Protein AF-0000000082407327 (afdb_homodimer)

Foldseek 3Di:
DPPVVPDPVLDADFFAAFAAAPPQDADDPVLEFAADPDFADFDPQADLAALEEEAELDPPLCRLQLCLAQSRYTYSPNHAYAQDDDDVSGHHLEYEYGFELDPSRLSSLQNHLSCVNVPVGHGSHAHQAYEYEYPDQDDRDPVSVVSNVVSRVSCVVRVYHYHYHYDDVCPVPDPSNQFEYDYPPDDADPDPVRSCPRSHHPDPSSVVVSVVSVVSSVVVVVVSVVVVD/DPPVVPDPVLDADFFAAFAAAPPQDADDPVLEFAADPDFADFDPQADLAALEEEAELDPPLCRLQLCLAQSRYTYSPNHAYAQDDDDVSGYHLEYEYGFELDPSRLSSLQNHLSCVNVPVGHGSHAHQAYEYEYPDQDDRDPVSVVSNVVSRVSCVVRVHHYHYHYDDVCPVPDPSNQFEYDYPPDDADPDPVRSCPRSHHPDPSSVVVSVVSVVSSVVVVVVSVVVVD

Solvent-accessible surface area (backbone atoms only — not comparable to full-atom values): 2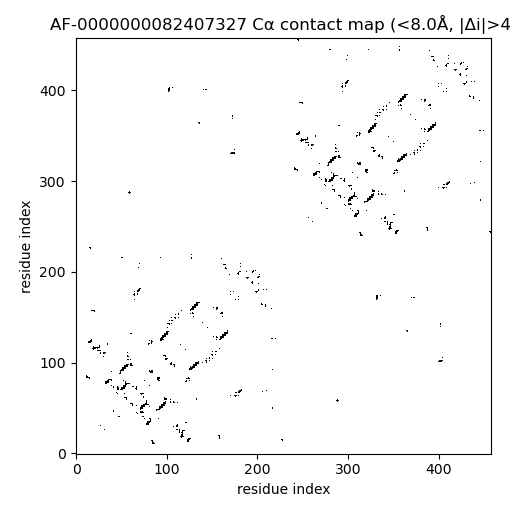4519 Å² total; per-residue (Å²): 137,79,82,69,87,72,68,70,78,71,73,54,77,84,46,76,55,42,61,59,37,93,84,44,61,67,51,54,78,93,47,43,64,54,69,37,91,44,64,75,78,70,55,92,78,32,43,92,68,25,65,31,30,38,30,31,46,42,51,63,23,46,52,65,48,47,30,37,28,30,43,49,26,26,66,41,81,49,28,42,73,45,31,53,44,83,46,93,73,31,36,47,40,32,32,31,40,26,15,25,65,26,27,44,22,39,52,33,39,37,29,43,51,29,21,40,25,43,63,69,51,52,78,20,43,25,50,54,22,37,37,41,24,44,57,43,88,62,80,76,52,69,72,41,47,55,50,42,51,52,38,48,52,52,33,42,71,33,70,16,45,79,47,71,40,72,59,53,68,65,67,39,69,36,35,40,91,61,45,20,62,40,50,95,83,58,78,76,59,88,49,63,74,65,41,65,34,55,73,68,28,57,53,66,69,56,52,52,49,48,53,51,50,52,53,52,48,54,53,49,52,51,52,54,59,59,66,76,102,136,79,82,70,88,70,68,70,78,74,71,53,76,84,47,76,54,40,60,60,38,92,86,44,63,67,50,53,75,92,48,42,64,54,69,37,91,44,66,75,77,69,54,92,79,31,44,93,67,25,65,30,30,37,30,31,48,41,51,63,21,48,52,65,48,46,30,36,29,30,45,50,24,27,65,41,82,48,27,43,74,46,31,54,43,83,46,91,72,31,36,48,41,31,32,31,40,25,16,25,64,27,28,44,23,39,51,34,40,37,30,43,51,29,21,42,25,42,63,71,50,52,79,21,44,25,50,55,23,38,36,42,25,44,57,44,88,61,80,75,53,69,72,39,46,54,50,43,51,51,37,47,52,52,34,42,72,34,70,16,43,79,45,72,40,70,58,52,68,67,65,38,69,36,36,39,89,59,44,20,63,40,48,96,84,58,77,75,60,88,50,64,72,66,41,64,36,54,71,69,29,56,54,68,68,55,54,53,48,48,53,52,51,52,54,52,49,55,53,49,51,52,52,53,59,57,66,76,101

Sequence (458 aa):
MTSAYADVPRRGAPMPSGPRIAGAVMPGTDESAPIWEGPIEREALTPARPLVWFLGATGGAGVSSLTRSLAYAGDCHRGWPGYIGDLPGADSPLVVLVFRTTMHGVERAHSLLLQHAAGGTPEGTHILGVVSVADSDRPLSKPVRNRLAVVESLARSLAGHCWDVPWLEPWRVMPPRELPEWSPSSTLPTDKKAARDPTKYPVAPVIALHDQIRVAAAARVKEISSSATMTSAYADVPRRGAPMPSGPRIAGAVMPGTDESAPIWEGPIEREALTPARPLVWFLGATGGAGVSSLTRSLAYAGDCHRGWPGYIGDLPGADSPLVVLVFRTTMHGVERAHSLLLQHAAGGTPEGTHILGVVSVADSDRPLSKPVRNRLAVVESLARSLAGHCWDVPWLEPWRVMPPRELPEWSPSSTLPTDKKAARDPTKYPVAPVIALHDQIRVAAAARVKEISSSAT

Secondary structure (DSSP, 8-state):
----TT------S-PPPPP--TTPPPPPGGGSPPB-SSPPPPPTTS-SS-SEEEEESSTTSSHHHHHHHBTTEEE-TTSB---BSSSTTPBPSEEEEEEESSHHHHHHHHHHHHHHHTT-S-TT-EEEEEEEE-SSSSPPPHHHHHHHHHHHHHHHHTT-EEEEE---HHHHHS-GGGSPPB-TT----S-HHHHT-TTTS--HHHHHHHHHHHHHHHHHHHHHHHHH-/----TT------S-PPPPP--TTPPPPPGGGSPPB-SSPPPPPTTS-SS-SEEEEESSTTSSHHHHHHHBTTEEE-TTSB---BSSSTTPBPSEEEEEEESSHHHHHHHHHHHHHHHTT-S-TT-EEEEEEEE-SSSSPPPHHHHHHHHHHHHHHHHTT-EEEEE---HHHHHS-GGGSPPB-TT----S-HHHHT-TTTS--HHHHHHHHHHHHHHHHHHHHHHHHH-

Organism: Rhodococcus erythropolis (NCBI:txid1833)

Structure (mmCIF, N/CA/C/O backbone):
data_AF-0000000082407327-model_v1
#
loop_
_entity.id
_entity.type
_entity.pdbx_description
1 polymer 'Uncharacterized protein'
#
loop_
_atom_site.group_PDB
_atom_site.id
_atom_site.type_symbol
_atom_site.label_atom_id
_atom_site.label_alt_id
_atom_site.label_comp_id
_atom_site.label_asym_id
_atom_site.label_entity_id
_atom_site.label_seq_id
_atom_site.pdbx_PDB_ins_code
_atom_site.Cartn_x
_atom_site.Cartn_y
_atom_site.Cartn_z
_atom_site.occupancy
_atom_site.B_iso_or_equiv
_atom_site.auth_seq_id
_atom_site.auth_comp_id
_atom_site.auth_asym_id
_atom_site.auth_atom_id
_atom_site.pdbx_PDB_model_num
ATOM 1 N N . MET A 1 1 ? -12.156 28.688 -37.5 1 24.02 1 MET A N 1
ATOM 2 C CA . MET A 1 1 ? -12.375 29.156 -36.125 1 24.02 1 MET A CA 1
ATOM 3 C C . MET A 1 1 ? -11.375 28.516 -35.156 1 24.02 1 MET A C 1
ATOM 5 O O . MET A 1 1 ? -11.328 27.297 -35.031 1 24.02 1 MET A O 1
ATOM 9 N N . THR A 1 2 ? -10.148 29.156 -34.875 1 29.72 2 THR A N 1
ATOM 10 C CA . THR A 1 2 ? -8.961 28.938 -34.062 1 29.72 2 THR A CA 1
ATOM 11 C C . THR A 1 2 ? -9.336 28.656 -32.625 1 29.72 2 THR A C 1
ATOM 13 O O . THR A 1 2 ? -10.328 29.188 -32.125 1 29.72 2 THR A O 1
ATOM 16 N N . SER A 1 3 ? -9.031 27.453 -32.125 1 32.25 3 SER A N 1
ATOM 17 C CA . SER A 1 3 ? -9.367 26.875 -30.812 1 32.25 3 SER A CA 1
ATOM 18 C C . SER A 1 3 ? -9.008 27.828 -29.688 1 32.25 3 SER A C 1
ATOM 20 O O . SER A 1 3 ? -7.828 28.125 -29.469 1 32.25 3 SER A O 1
ATOM 22 N N . ALA A 1 4 ? -9.734 29 -29.422 1 31.7 4 ALA A N 1
ATOM 23 C CA . ALA A 1 4 ? -9.672 30.078 -28.438 1 31.7 4 ALA A CA 1
ATOM 24 C C . ALA A 1 4 ? -9.445 29.531 -27.031 1 31.7 4 ALA A C 1
ATOM 26 O O . ALA A 1 4 ? -9.578 30.266 -26.047 1 31.7 4 ALA A O 1
ATOM 27 N N . TYR A 1 5 ? -9.836 28.312 -26.844 1 31.2 5 TYR A N 1
ATOM 28 C CA . TYR A 1 5 ? -9.852 27.906 -25.453 1 31.2 5 TYR A CA 1
ATOM 29 C C . TYR A 1 5 ? -8.469 28.047 -24.828 1 31.2 5 TYR A C 1
ATOM 31 O O . TYR A 1 5 ? -8.117 27.312 -23.906 1 31.2 5 TYR A O 1
ATOM 39 N N . ALA A 1 6 ? -7.438 28.75 -25.531 1 35.47 6 ALA A N 1
ATOM 40 C CA . ALA A 1 6 ? -6.016 28.969 -25.266 1 35.47 6 ALA A CA 1
ATOM 41 C C . ALA A 1 6 ? -5.82 29.781 -23.984 1 35.47 6 ALA A C 1
ATOM 43 O O . ALA A 1 6 ? -4.91 29.5 -23.203 1 35.47 6 ALA A O 1
ATOM 44 N N . ASP A 1 7 ? -6.465 31.062 -23.812 1 31.8 7 ASP A N 1
ATOM 45 C CA . ASP A 1 7 ? -5.914 32.156 -23.031 1 31.8 7 ASP A CA 1
ATOM 46 C C . ASP A 1 7 ? -6.371 32.094 -21.578 1 31.8 7 ASP A C 1
ATOM 48 O O . ASP A 1 7 ? -6.344 33.125 -20.875 1 31.8 7 ASP A O 1
ATOM 52 N N . VAL A 1 8 ? -7.324 31.266 -21.234 1 36.19 8 VAL A N 1
ATOM 53 C CA . VAL A 1 8 ? -7.746 31.531 -19.859 1 36.19 8 VAL A CA 1
ATOM 54 C C . VAL A 1 8 ? -6.527 31.562 -18.938 1 36.19 8 VAL A C 1
ATOM 56 O O . VAL A 1 8 ? -5.734 30.609 -18.922 1 36.19 8 VAL A O 1
ATOM 59 N N . PRO A 1 9 ? -6.031 32.75 -18.625 1 35.66 9 PRO A N 1
ATOM 60 C CA . PRO A 1 9 ? -4.91 32.875 -17.688 1 35.66 9 PRO A CA 1
ATOM 61 C C . PRO A 1 9 ? -5.047 31.969 -16.484 1 35.66 9 PRO A C 1
ATOM 63 O O . PRO A 1 9 ? -5.945 32.156 -15.656 1 35.66 9 PRO A O 1
ATOM 66 N N . ARG A 1 10 ? -5.121 30.719 -16.672 1 41.75 10 ARG A N 1
ATOM 67 C CA . ARG A 1 10 ? -5.414 29.703 -15.664 1 41.75 10 ARG A CA 1
ATOM 68 C C . ARG A 1 10 ? -4.637 29.953 -14.383 1 41.75 10 ARG A C 1
ATOM 70 O O . ARG A 1 10 ? -4.664 29.125 -13.461 1 41.75 10 ARG A O 1
ATOM 77 N N . ARG A 1 11 ? -3.383 30.438 -14.562 1 46.56 11 ARG A N 1
ATOM 78 C CA . ARG A 1 11 ? -2.531 30.328 -13.383 1 46.56 11 ARG A CA 1
ATOM 79 C C . ARG A 1 11 ? -2.824 31.438 -12.383 1 46.56 11 ARG A C 1
ATOM 81 O O . ARG A 1 11 ? -2.729 32.625 -12.719 1 46.56 11 ARG A O 1
ATOM 88 N N . GLY A 1 12 ? -3.824 31.391 -11.453 1 47.78 12 GLY A N 1
ATOM 89 C CA . GLY A 1 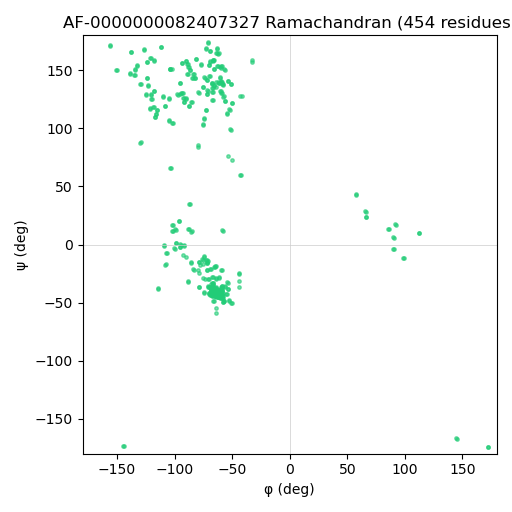12 ? -3.854 32.344 -10.352 1 47.78 12 GLY A CA 1
ATOM 90 C C . GLY A 1 12 ? -2.473 32.75 -9.883 1 47.78 12 GLY A C 1
ATOM 91 O O . GLY A 1 12 ? -1.465 32.219 -10.359 1 47.78 12 GLY A O 1
ATOM 92 N N . ALA A 1 13 ? -2.361 33.969 -9.172 1 53.22 13 ALA A N 1
ATOM 93 C CA . ALA A 1 13 ? -1.098 34.469 -8.625 1 53.22 13 ALA A CA 1
ATOM 94 C C . ALA A 1 13 ? -0.313 33.344 -7.957 1 53.22 13 ALA A C 1
ATOM 96 O O . ALA A 1 13 ? -0.899 32.469 -7.328 1 53.22 13 ALA A O 1
ATOM 97 N N . PRO A 1 14 ? 0.956 33.156 -8.312 1 62.47 14 PRO A N 1
ATOM 98 C CA . PRO A 1 14 ? 1.793 32.094 -7.758 1 62.47 14 PRO A CA 1
ATOM 99 C C . PRO A 1 14 ? 1.842 32.125 -6.23 1 62.47 14 PRO A C 1
ATOM 101 O O . PRO A 1 14 ? 2.014 33.188 -5.633 1 62.47 14 PRO A O 1
ATOM 104 N N . MET A 1 15 ? 1.336 31.234 -5.492 1 77.31 15 MET A N 1
ATOM 105 C CA . MET A 1 15 ? 1.45 31.078 -4.047 1 77.31 15 MET A CA 1
ATOM 106 C C . MET A 1 15 ? 2.895 30.812 -3.641 1 77.31 15 MET A C 1
ATOM 108 O O . MET A 1 15 ? 3.617 30.094 -4.344 1 77.31 15 MET A O 1
ATOM 112 N N . PRO A 1 16 ? 3.316 31.531 -2.564 1 86.94 16 PRO A N 1
ATOM 113 C CA . PRO A 1 16 ? 4.672 31.234 -2.104 1 86.94 16 PRO A CA 1
ATOM 114 C C . PRO A 1 16 ? 4.887 29.734 -1.831 1 86.94 16 PRO A C 1
ATOM 116 O O . PRO A 1 16 ? 3.99 29.062 -1.311 1 86.94 16 PRO A O 1
ATOM 119 N N . SER A 1 17 ? 6.016 29.266 -2.191 1 90.25 17 SER A N 1
ATOM 120 C CA . SER A 1 17 ? 6.359 27.875 -1.986 1 90.25 17 SER A CA 1
ATOM 121 C C . SER A 1 17 ? 6.98 27.641 -0.613 1 90.25 17 SER A C 1
ATOM 123 O O . SER A 1 17 ? 7.551 28.578 -0.027 1 90.25 17 SER A O 1
ATOM 125 N N . GLY A 1 18 ? 6.809 26.453 -0.127 1 93.44 18 GLY A N 1
ATOM 126 C CA . GLY A 1 18 ? 7.566 26.047 1.051 1 93.44 18 GLY A CA 1
ATOM 127 C C . GLY A 1 18 ? 9.062 26.016 0.813 1 93.44 18 GLY A C 1
ATOM 128 O O . GLY A 1 18 ? 9.516 26.094 -0.329 1 93.44 18 GLY A O 1
ATOM 129 N N . PRO A 1 19 ? 9.773 25.906 1.772 1 96.25 19 PRO A N 1
ATOM 130 C CA . PRO A 1 19 ? 11.234 25.938 1.665 1 96.25 19 PRO A CA 1
ATOM 131 C C . PRO A 1 19 ? 11.789 24.812 0.783 1 96.25 19 PRO A C 1
ATOM 133 O O . PRO A 1 19 ? 11.242 23.703 0.764 1 96.25 19 PRO A O 1
ATOM 136 N N . ARG A 1 20 ? 12.812 25.125 0.076 1 97.25 20 ARG A N 1
ATOM 137 C CA . ARG A 1 20 ? 13.664 24.203 -0.667 1 97.25 20 ARG A CA 1
ATOM 138 C C . ARG A 1 20 ? 15.062 24.125 -0.049 1 97.25 20 ARG A C 1
ATOM 140 O O . ARG A 1 20 ? 15.336 24.797 0.953 1 97.25 20 ARG A O 1
ATOM 147 N N . ILE A 1 21 ? 15.781 23.219 -0.515 1 97.69 21 ILE A N 1
ATOM 148 C CA . ILE A 1 21 ? 17.141 23.094 -0.002 1 97.69 21 ILE A CA 1
ATOM 149 C C . ILE A 1 21 ? 18.141 23.234 -1.148 1 97.69 21 ILE A C 1
ATOM 151 O O . ILE A 1 21 ? 18.156 22.422 -2.074 1 97.69 21 ILE A O 1
ATOM 155 N N . ALA A 1 22 ? 18.953 24.281 -1.054 1 96.56 22 ALA A N 1
ATOM 156 C CA . ALA A 1 22 ? 19.984 24.5 -2.07 1 96.56 22 ALA A CA 1
ATOM 157 C C . ALA A 1 22 ? 20.906 23.297 -2.189 1 96.56 22 ALA A C 1
ATOM 159 O O . ALA A 1 22 ? 21.406 22.781 -1.184 1 96.56 22 ALA A O 1
ATOM 160 N N . GLY A 1 23 ? 21.109 22.781 -3.342 1 96.5 23 GLY A N 1
ATOM 161 C CA . GLY A 1 23 ? 22.031 21.703 -3.58 1 96.5 23 GLY A CA 1
ATOM 162 C C . GLY A 1 23 ? 21.406 20.328 -3.434 1 96.5 23 GLY A C 1
ATOM 163 O O . GLY A 1 23 ? 22.047 19.312 -3.658 1 96.5 23 GLY A O 1
ATOM 164 N N . ALA A 1 24 ? 20.125 20.344 -3.031 1 97.44 24 ALA A N 1
ATOM 165 C CA . ALA A 1 24 ? 19.453 19.062 -2.945 1 97.44 24 ALA A CA 1
ATOM 166 C C . ALA A 1 24 ? 19.438 18.359 -4.297 1 97.44 24 ALA A C 1
ATOM 168 O O . ALA A 1 24 ? 19.234 18.984 -5.336 1 97.44 24 ALA A O 1
ATOM 169 N N . VAL A 1 25 ? 19.656 17.062 -4.277 1 97.44 25 VAL A N 1
ATOM 170 C CA . VAL A 1 25 ? 19.734 16.281 -5.504 1 97.44 25 VAL A CA 1
ATOM 171 C C . VAL A 1 25 ? 18.375 15.672 -5.824 1 97.44 25 VAL A C 1
ATOM 173 O O . VAL A 1 25 ? 17.781 15.016 -4.977 1 97.44 25 VAL A O 1
ATOM 176 N N . MET A 1 26 ? 17.953 15.852 -7.039 1 97.88 26 MET A N 1
ATOM 177 C CA . MET A 1 26 ? 16.688 15.281 -7.508 1 97.88 26 MET A CA 1
ATOM 178 C C . MET A 1 26 ? 16.781 13.758 -7.57 1 97.88 26 MET A C 1
ATOM 180 O O . MET A 1 26 ? 17.719 13.211 -8.148 1 97.88 26 MET A O 1
ATOM 184 N N . PRO A 1 27 ? 15.891 13.133 -6.902 1 97.25 27 PRO A N 1
ATOM 185 C CA . PRO A 1 27 ? 15.875 11.68 -7.074 1 97.25 27 PRO A CA 1
ATOM 186 C C . PRO A 1 27 ? 15.57 11.258 -8.508 1 97.25 27 PRO A C 1
ATOM 188 O O . PRO A 1 27 ? 15.109 12.078 -9.312 1 97.25 27 PRO A O 1
ATOM 191 N N . GLY A 1 28 ? 15.852 10.047 -8.773 1 94.75 28 GLY A N 1
ATOM 192 C CA . GLY A 1 28 ? 15.5 9.508 -10.07 1 94.75 28 GLY A CA 1
ATOM 193 C C . GLY A 1 28 ? 14.008 9.484 -10.328 1 94.75 28 GLY A C 1
ATOM 194 O O . GLY A 1 28 ? 13.211 9.625 -9.391 1 94.75 28 GLY A O 1
ATOM 195 N N . THR A 1 29 ? 13.625 9.305 -11.531 1 91.25 29 THR A N 1
ATOM 196 C CA . THR A 1 29 ? 12.227 9.305 -11.938 1 91.25 29 THR A CA 1
ATOM 197 C C . THR A 1 29 ? 11.445 8.219 -11.203 1 91.25 29 THR A C 1
ATOM 199 O O . THR A 1 29 ? 10.312 8.438 -10.773 1 91.25 29 THR A O 1
ATOM 202 N N . ASP A 1 30 ? 12.086 7.047 -10.945 1 89.25 30 ASP A N 1
ATOM 203 C CA . ASP A 1 30 ? 11.422 5.918 -10.305 1 89.25 30 ASP A CA 1
ATOM 204 C C . ASP A 1 30 ? 11.258 6.156 -8.805 1 89.25 30 ASP A C 1
ATOM 206 O O . ASP A 1 30 ? 10.5 5.449 -8.133 1 89.25 30 ASP A O 1
ATOM 210 N N . GLU A 1 31 ? 11.953 7.184 -8.328 1 94.56 31 GLU A N 1
ATOM 211 C CA . GLU A 1 31 ? 11.922 7.473 -6.898 1 94.56 31 GLU A CA 1
ATOM 212 C C . GLU A 1 31 ? 11.141 8.75 -6.609 1 94.56 31 GLU A C 1
ATOM 214 O O . GLU A 1 31 ? 11.031 9.172 -5.457 1 94.56 31 GLU 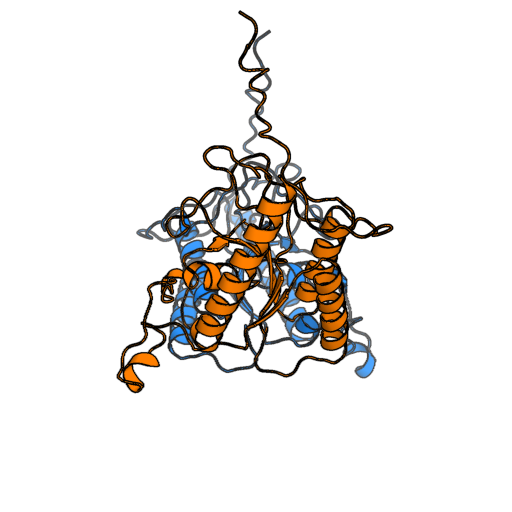A O 1
ATOM 219 N N . SER A 1 32 ? 10.633 9.367 -7.703 1 97.56 32 SER A N 1
ATOM 220 C CA . SER A 1 32 ? 9.82 10.57 -7.578 1 97.56 32 SER A CA 1
ATOM 221 C C . SER A 1 32 ? 8.344 10.266 -7.773 1 97.56 32 SER A C 1
ATOM 223 O O . SER A 1 32 ? 7.988 9.25 -8.383 1 97.56 32 SER A O 1
ATOM 225 N N . ALA A 1 33 ? 7.531 11.008 -7.164 1 98 33 ALA A N 1
ATOM 226 C CA . ALA A 1 33 ? 6.094 10.914 -7.41 1 98 33 ALA A CA 1
ATOM 227 C C . ALA A 1 33 ? 5.672 11.82 -8.562 1 98 33 ALA A C 1
ATOM 229 O O . ALA A 1 33 ? 6.277 12.875 -8.781 1 98 33 ALA A O 1
ATOM 230 N N . PRO A 1 34 ? 4.699 11.406 -9.289 1 97.25 34 PRO A N 1
ATOM 231 C CA . PRO A 1 34 ? 4.195 12.281 -10.352 1 97.25 34 PRO A CA 1
ATOM 232 C C . PRO A 1 34 ? 3.473 13.508 -9.812 1 97.25 34 PRO A C 1
ATOM 234 O O . PRO A 1 34 ? 3.207 13.594 -8.609 1 97.25 34 PRO A O 1
ATOM 237 N N . ILE A 1 35 ? 3.244 14.484 -10.742 1 97 35 ILE A N 1
ATOM 238 C CA . ILE A 1 35 ? 2.492 15.695 -10.43 1 97 35 ILE A CA 1
ATOM 239 C C . ILE A 1 35 ? 1.147 15.672 -11.156 1 97 35 ILE A C 1
ATOM 241 O O . ILE A 1 35 ? 1.088 15.398 -12.359 1 97 35 ILE A O 1
ATOM 245 N N . TRP A 1 36 ? 0.083 15.875 -10.422 1 95.06 36 TRP A N 1
ATOM 246 C CA . TRP A 1 36 ? -1.236 15.922 -11.047 1 95.06 36 TRP A CA 1
ATOM 247 C C . TRP A 1 36 ? -1.368 17.156 -11.945 1 95.06 36 TRP A C 1
ATOM 249 O O . TRP A 1 36 ? -0.952 18.25 -11.57 1 95.06 36 TRP A O 1
ATOM 259 N N . GLU A 1 37 ? -1.945 17.031 -13.094 1 90 37 GLU A N 1
ATOM 260 C CA . GLU A 1 37 ? -2.1 18.125 -14.055 1 90 37 GLU A CA 1
ATOM 261 C C . GLU A 1 37 ? -3.361 18.938 -13.766 1 90 37 GLU A C 1
ATOM 263 O O . GLU A 1 37 ? -3.492 20.062 -14.234 1 90 37 GLU A O 1
ATOM 268 N N . GLY A 1 38 ? -4.254 18.453 -13 1 87.75 38 GLY A N 1
ATOM 269 C CA . GLY A 1 38 ? -5.508 19.094 -12.617 1 87.75 38 GLY A CA 1
ATOM 270 C C . GLY A 1 38 ? -5.914 18.781 -11.188 1 87.75 38 GLY A C 1
ATOM 271 O O . GLY A 1 38 ? -5.137 18.219 -10.422 1 87.75 38 GLY A O 1
ATOM 272 N N . PRO A 1 39 ? -7.109 19.25 -10.891 1 87.38 39 PRO A N 1
ATOM 273 C CA . PRO A 1 39 ? -7.562 18.969 -9.531 1 87.38 39 PRO A CA 1
ATOM 274 C C . PRO A 1 39 ? -7.617 17.469 -9.219 1 87.38 39 PRO A C 1
ATOM 276 O O . PRO A 1 39 ? -7.961 16.672 -10.086 1 87.38 39 PRO A O 1
ATOM 279 N N . ILE A 1 40 ? -7.215 17.109 -8.055 1 89.81 40 ILE A N 1
ATOM 280 C CA . ILE A 1 40 ? -7.273 15.734 -7.594 1 89.81 40 ILE A CA 1
ATOM 281 C C . ILE A 1 40 ? -8.727 15.312 -7.414 1 89.81 40 ILE A C 1
ATOM 283 O O . ILE A 1 40 ? -9.523 16.031 -6.812 1 89.81 40 ILE A O 1
ATOM 287 N N . GLU A 1 41 ? -8.984 14.133 -7.922 1 85.12 41 GLU A N 1
ATOM 288 C CA . GLU A 1 41 ? -10.336 13.617 -7.77 1 85.12 41 GLU A CA 1
ATOM 289 C C . GLU A 1 41 ? -10.648 13.312 -6.305 1 85.12 41 GLU A C 1
ATOM 291 O O . GLU A 1 41 ? -9.844 12.688 -5.609 1 85.12 41 GLU A O 1
ATOM 296 N N . ARG A 1 42 ? -11.82 13.836 -5.918 1 82.69 42 ARG A N 1
ATOM 297 C CA . ARG A 1 42 ? -12.25 13.633 -4.539 1 82.69 42 ARG A CA 1
ATOM 298 C C . ARG A 1 42 ? -13.109 12.383 -4.41 1 82.69 42 ARG A C 1
ATOM 300 O O . ARG A 1 42 ? -14.023 12.172 -5.207 1 82.69 42 ARG A O 1
ATOM 307 N N . GLU A 1 43 ? -12.734 11.5 -3.514 1 79.25 43 GLU A N 1
ATOM 308 C CA . GLU A 1 43 ? -13.578 10.359 -3.182 1 79.25 43 GLU A CA 1
ATOM 309 C C . GLU A 1 43 ? -14.789 10.789 -2.354 1 79.25 43 GLU A C 1
ATOM 311 O O . GLU A 1 43 ? -14.859 11.93 -1.895 1 79.25 43 GLU A O 1
ATOM 316 N N . ALA A 1 44 ? -15.766 9.945 -2.162 1 75.12 44 ALA A N 1
ATOM 317 C CA . ALA A 1 44 ? -17.047 10.258 -1.535 1 75.12 44 ALA A CA 1
ATOM 318 C C . ALA A 1 44 ? -16.844 10.852 -0.145 1 75.12 44 ALA A C 1
ATOM 320 O O . ALA A 1 44 ? -17.531 11.805 0.231 1 75.12 44 ALA A O 1
ATOM 321 N N . LEU A 1 45 ? -15.898 10.422 0.583 1 77.12 45 LEU A N 1
ATOM 322 C CA . LEU A 1 45 ? -15.766 10.875 1.964 1 77.12 45 LEU A CA 1
ATOM 323 C C . LEU A 1 45 ? -14.68 11.938 2.088 1 77.12 45 LEU A C 1
ATOM 325 O O . LEU A 1 45 ? -14.391 12.414 3.189 1 77.12 45 LEU A O 1
ATOM 329 N N . THR A 1 46 ? -14.203 12.461 0.947 1 80.62 46 THR A N 1
ATOM 330 C CA . THR A 1 46 ? -13.211 13.523 0.951 1 80.62 46 THR A CA 1
ATOM 331 C C . THR A 1 46 ? -13.883 14.891 0.867 1 80.62 46 THR A C 1
ATOM 333 O O . THR A 1 46 ? -14.781 15.094 0.051 1 80.62 46 THR A O 1
ATOM 336 N N . PRO A 1 47 ? -13.492 15.82 1.76 1 85.69 47 PRO A N 1
ATOM 337 C CA . PRO A 1 47 ? -14.055 17.172 1.639 1 85.69 47 PRO A CA 1
ATOM 338 C C . PRO A 1 47 ? -13.75 17.812 0.29 1 85.69 47 PRO A C 1
ATOM 340 O O . PRO A 1 47 ? -12.742 17.484 -0.345 1 85.69 47 PRO A O 1
ATOM 343 N N . ALA A 1 48 ? -14.555 18.672 -0.105 1 83.38 48 ALA A N 1
ATOM 344 C CA . ALA A 1 48 ? -14.398 19.375 -1.374 1 83.38 48 ALA A CA 1
ATOM 345 C C . ALA A 1 48 ? -13.07 20.141 -1.427 1 83.38 48 ALA A C 1
ATOM 347 O O . ALA A 1 48 ? -12.43 20.203 -2.477 1 83.38 48 ALA A O 1
ATOM 348 N N . ARG A 1 49 ? -12.766 20.672 -0.252 1 87.44 49 ARG A N 1
ATOM 349 C CA . ARG A 1 49 ? -11.5 21.391 -0.125 1 87.44 49 ARG A CA 1
ATOM 350 C C . ARG A 1 49 ? -10.711 20.906 1.091 1 87.44 49 ARG A C 1
ATOM 352 O O . ARG A 1 49 ? -10.805 21.5 2.168 1 87.44 49 ARG A O 1
ATOM 359 N N . PRO A 1 50 ? -9.945 19.906 0.907 1 93 50 PRO A N 1
ATOM 360 C CA . PRO A 1 50 ? -9.18 19.406 2.051 1 93 50 PRO A CA 1
ATOM 361 C C . PRO A 1 50 ? -8.188 20.438 2.598 1 93 50 PRO A C 1
ATOM 363 O O . PRO A 1 50 ? -7.582 21.188 1.827 1 93 50 PRO A O 1
ATOM 366 N N . LEU A 1 51 ? -8.117 20.469 3.883 1 94.38 51 LEU A N 1
ATOM 367 C CA . LEU A 1 51 ? -7.133 21.328 4.531 1 94.38 51 LEU A CA 1
ATOM 368 C C . LEU A 1 51 ? -5.715 20.859 4.211 1 94.38 51 LEU A C 1
ATOM 370 O O . LEU A 1 51 ? -4.82 21.688 4.008 1 94.38 51 LEU A O 1
ATOM 374 N N . VAL A 1 52 ? -5.551 19.562 4.188 1 96.88 52 VAL A N 1
ATOM 375 C CA . VAL A 1 52 ? -4.25 18.953 3.898 1 96.88 52 VAL A CA 1
ATOM 376 C C . VAL A 1 52 ? -4.426 17.75 2.977 1 96.88 52 VAL A C 1
ATOM 378 O O . VAL A 1 52 ? -5.465 17.094 3.008 1 96.88 52 VAL A O 1
ATOM 381 N N . TRP A 1 53 ? -3.434 17.578 2.166 1 96.75 53 TRP A N 1
ATOM 382 C CA . TRP A 1 53 ? -3.336 16.344 1.375 1 96.75 53 TRP A CA 1
ATOM 383 C C . TRP A 1 53 ? -2.398 15.344 2.037 1 96.75 53 TRP A C 1
ATOM 385 O O . TRP A 1 53 ? -1.274 15.688 2.412 1 96.75 53 TRP A O 1
ATOM 395 N N . PHE A 1 54 ? -2.865 14.086 2.211 1 98.19 54 PHE A N 1
ATOM 396 C CA . PHE A 1 54 ? -1.97 12.992 2.574 1 98.19 54 PHE A CA 1
ATOM 397 C C . PHE A 1 54 ? -1.359 12.359 1.329 1 98.19 54 PHE A C 1
ATOM 399 O O . PHE A 1 54 ? -2.082 11.883 0.45 1 98.19 54 PHE A O 1
ATOM 406 N N . LEU A 1 55 ? -0.077 12.43 1.263 1 98.62 55 LEU A N 1
ATOM 407 C CA . LEU A 1 55 ? 0.694 11.773 0.214 1 98.62 55 LEU A CA 1
ATOM 408 C C . LEU A 1 55 ? 1.397 10.531 0.754 1 98.62 55 LEU A C 1
ATOM 410 O O . LEU A 1 55 ? 2.375 10.641 1.498 1 98.62 55 LEU A O 1
ATOM 414 N N . GLY A 1 56 ? 0.839 9.359 0.343 1 98.62 56 GLY A N 1
ATOM 415 C CA . GLY A 1 56 ? 1.509 8.125 0.726 1 98.62 56 GLY A CA 1
ATOM 416 C C . GLY A 1 56 ? 2.811 7.902 -0.019 1 98.62 56 GLY A C 1
ATOM 417 O O . GLY A 1 56 ? 2.838 7.91 -1.251 1 98.62 56 GLY A O 1
ATOM 418 N N . ALA A 1 57 ? 3.863 7.621 0.726 1 98.38 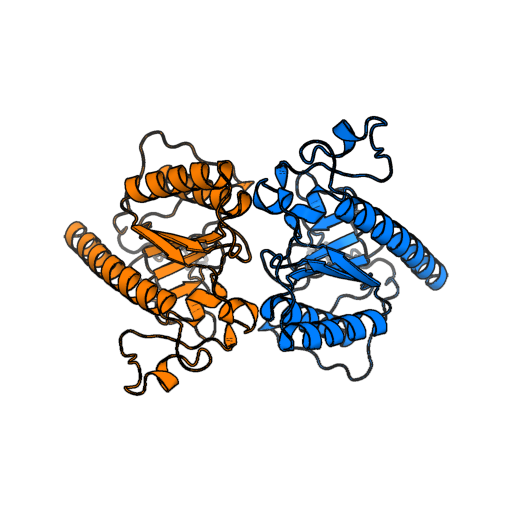57 ALA A N 1
ATOM 419 C CA . ALA A 1 57 ? 5.148 7.332 0.097 1 98.38 57 ALA A CA 1
ATOM 420 C C . ALA A 1 57 ? 5.09 6.031 -0.699 1 98.38 57 ALA A C 1
ATOM 422 O O . ALA A 1 57 ? 5.824 5.859 -1.676 1 98.38 57 ALA A O 1
ATOM 423 N N . THR A 1 58 ? 4.309 5.109 -0.225 1 96.31 58 THR A N 1
ATOM 424 C CA . THR A 1 58 ? 4.039 3.826 -0.863 1 96.31 58 THR A CA 1
ATOM 425 C C . THR A 1 58 ? 2.561 3.471 -0.756 1 96.31 58 THR A C 1
ATOM 427 O O . THR A 1 58 ? 1.803 4.145 -0.057 1 96.31 58 THR A O 1
ATOM 430 N N . GLY A 1 59 ? 2.148 2.508 -1.534 1 93.5 59 GLY A N 1
ATOM 431 C CA . GLY A 1 59 ? 0.863 1.902 -1.225 1 93.5 59 GLY A CA 1
ATOM 432 C C . GLY A 1 59 ? 0.829 1.242 0.141 1 93.5 59 GLY A C 1
ATOM 433 O O . GLY A 1 59 ? 1.809 0.624 0.562 1 93.5 59 GLY A O 1
ATOM 434 N N . GLY A 1 60 ? -0.288 1.428 0.84 1 94.06 60 GLY A N 1
ATOM 435 C CA . GLY A 1 60 ? -0.437 0.79 2.139 1 94.06 60 GLY A CA 1
ATOM 436 C C . GLY A 1 60 ? 0.156 1.603 3.273 1 94.06 60 GLY A C 1
ATOM 437 O O . GLY A 1 60 ? 0.29 1.107 4.395 1 94.06 60 GLY A O 1
ATOM 438 N N . ALA A 1 61 ? 0.472 2.822 3.053 1 97.38 61 ALA A N 1
ATOM 439 C CA . ALA A 1 61 ? 1.165 3.666 4.023 1 97.38 61 ALA A CA 1
ATOM 440 C C . ALA A 1 61 ? 0.243 4.047 5.176 1 97.38 61 ALA A C 1
ATOM 442 O O . ALA A 1 61 ? 0.703 4.527 6.215 1 97.38 61 ALA A O 1
ATOM 443 N N . GLY A 1 62 ? -1.058 3.891 5.031 1 96.56 62 GLY A N 1
ATOM 444 C CA . GLY A 1 62 ? -1.998 4.273 6.07 1 96.56 62 GLY A CA 1
ATOM 445 C C . GLY A 1 62 ? -2.873 5.449 5.684 1 96.56 62 GLY A C 1
ATOM 446 O O . GLY A 1 62 ? -3.67 5.93 6.492 1 96.56 62 GLY A O 1
ATOM 447 N N . VAL A 1 63 ? -2.828 5.836 4.422 1 97.06 63 VAL A N 1
ATOM 448 C CA . VAL A 1 63 ? -3.504 7.047 3.965 1 97.06 63 VAL A CA 1
ATOM 449 C C . VAL A 1 63 ? -5.016 6.836 3.994 1 97.06 63 VAL A C 1
ATOM 451 O O . VAL A 1 63 ? -5.758 7.703 4.461 1 97.06 63 VAL A O 1
ATOM 454 N N . SER A 1 64 ? -5.523 5.652 3.572 1 95 64 SER A N 1
ATOM 455 C CA . SER A 1 64 ? -6.965 5.418 3.549 1 95 64 SER A CA 1
ATOM 456 C C . SER A 1 64 ? -7.551 5.445 4.957 1 95 64 SER A C 1
ATOM 458 O O . SER A 1 64 ? -8.641 5.977 5.168 1 95 64 SER A O 1
ATOM 460 N N . SER A 1 65 ? -6.82 4.91 5.918 1 95.69 65 SER A N 1
ATOM 461 C CA . SER A 1 65 ? -7.27 4.941 7.305 1 95.69 65 SER A CA 1
ATOM 462 C C . SER A 1 65 ? -7.262 6.359 7.859 1 95.69 65 SER A C 1
ATOM 464 O O . SER A 1 65 ? -8.219 6.785 8.516 1 95.69 65 SER A O 1
ATOM 466 N N . LEU A 1 66 ? -6.223 7.078 7.57 1 97.31 66 LEU A N 1
ATOM 467 C CA . LEU A 1 66 ? -6.078 8.43 8.094 1 97.31 66 LEU A CA 1
ATOM 468 C C . LEU A 1 66 ? -7.129 9.359 7.496 1 97.31 66 LEU A C 1
ATOM 470 O O . LEU A 1 66 ? -7.742 10.156 8.211 1 97.31 66 LEU A O 1
ATOM 474 N N . THR A 1 67 ? -7.34 9.273 6.168 1 95.88 67 THR A N 1
ATOM 475 C CA . THR A 1 67 ? -8.289 10.164 5.512 1 95.88 67 THR A CA 1
ATOM 476 C C . THR A 1 67 ? -9.711 9.875 5.969 1 95.88 67 THR A C 1
ATOM 478 O O . THR A 1 67 ? -10.555 10.773 6 1 95.88 67 THR A O 1
ATOM 481 N N . ARG A 1 68 ? -9.961 8.664 6.34 1 94.25 68 ARG A N 1
ATOM 482 C CA . ARG A 1 68 ? -11.266 8.336 6.895 1 94.25 68 ARG A CA 1
ATOM 483 C C . ARG A 1 68 ? -11.445 8.953 8.281 1 94.25 68 ARG A C 1
ATOM 485 O O . ARG A 1 68 ? -12.531 9.43 8.617 1 94.25 68 ARG A O 1
ATOM 492 N N . SER A 1 69 ? -10.422 8.984 9.008 1 95.69 69 SER A N 1
ATOM 493 C CA . SER A 1 69 ? -10.5 9.398 10.406 1 95.69 69 SER A CA 1
ATOM 494 C C . SER A 1 69 ? -10.344 10.906 10.547 1 95.69 69 SER A C 1
ATOM 496 O O . SER A 1 69 ? -10.852 11.508 11.492 1 95.69 69 SER A O 1
ATOM 498 N N . LEU A 1 70 ? -9.586 11.539 9.711 1 97.25 70 LEU A N 1
ATOM 499 C CA . LEU A 1 70 ? -9.375 12.984 9.742 1 97.25 70 LEU A CA 1
ATOM 500 C C . LEU A 1 70 ? -10.211 13.68 8.672 1 97.25 70 LEU A C 1
ATOM 502 O O . LEU A 1 70 ? -9.797 13.758 7.512 1 97.25 70 LEU A O 1
ATOM 506 N N . ALA A 1 71 ? -11.266 14.32 9.055 1 95.25 71 ALA A N 1
ATOM 507 C CA . ALA A 1 71 ? -12.328 14.75 8.148 1 95.25 71 ALA A CA 1
ATOM 508 C C . ALA A 1 71 ? -11.844 15.859 7.223 1 95.25 71 ALA A C 1
ATOM 510 O O . ALA A 1 71 ? -12.422 16.078 6.152 1 95.25 71 ALA A O 1
ATOM 511 N N . TYR A 1 72 ? -10.82 16.547 7.562 1 95.25 72 TYR A N 1
ATOM 512 C CA . TYR A 1 72 ? -10.375 17.688 6.781 1 95.25 72 TYR A CA 1
ATOM 513 C C . TYR A 1 72 ? -9.297 17.297 5.785 1 95.25 72 TYR A C 1
ATOM 515 O O . TYR A 1 72 ? -8.773 18.141 5.055 1 95.25 72 TYR A O 1
ATOM 523 N N . ALA A 1 73 ? -8.945 16.016 5.789 1 96.5 73 ALA A N 1
ATOM 524 C CA . ALA A 1 73 ? -7.809 15.586 4.98 1 96.5 73 ALA A CA 1
ATOM 525 C C . ALA A 1 73 ? -8.273 14.867 3.717 1 96.5 73 ALA A C 1
ATOM 527 O O . ALA A 1 73 ? -9.375 14.312 3.682 1 96.5 73 ALA A O 1
ATOM 528 N N . GLY A 1 74 ? -7.48 14.953 2.701 1 95.62 74 GLY A N 1
ATOM 529 C CA . GLY A 1 74 ? -7.707 14.219 1.468 1 95.62 74 GLY A CA 1
ATOM 530 C C . GLY A 1 74 ? -6.531 13.344 1.069 1 95.62 74 GLY A C 1
ATOM 531 O O . GLY A 1 74 ? -5.406 13.57 1.52 1 95.62 74 GLY A O 1
ATOM 532 N N . ASP A 1 75 ? -6.801 12.352 0.292 1 96.31 75 ASP A N 1
ATOM 533 C CA . ASP A 1 75 ? -5.789 11.508 -0.343 1 96.31 75 ASP A CA 1
ATOM 534 C C . ASP A 1 75 ? -5.391 12.062 -1.708 1 96.31 75 ASP A C 1
ATOM 536 O O . ASP A 1 75 ? -6.238 12.242 -2.582 1 96.31 75 ASP A O 1
ATOM 540 N N . CYS A 1 76 ? -4.133 12.273 -1.903 1 95.25 76 CYS A N 1
ATOM 541 C CA . CYS A 1 76 ? -3.746 12.812 -3.201 1 95.25 76 CYS A CA 1
ATOM 542 C C . CYS A 1 76 ? -3.244 11.711 -4.125 1 95.25 76 CYS A C 1
ATOM 544 O O . CYS A 1 76 ? -2.586 11.984 -5.129 1 95.25 76 CYS A O 1
ATOM 546 N N . HIS A 1 77 ? -3.482 10.445 -3.729 1 93.56 77 HIS A N 1
ATOM 547 C CA . HIS A 1 77 ? -3.334 9.25 -4.559 1 93.56 77 HIS A CA 1
ATOM 548 C C . HIS A 1 77 ? -1.911 9.133 -5.094 1 93.56 77 HIS A C 1
ATOM 550 O O . HIS A 1 77 ? -1.709 8.93 -6.293 1 93.56 77 HIS A O 1
ATOM 556 N N . ARG A 1 78 ? -0.927 9.383 -4.238 1 95.5 78 ARG A N 1
ATOM 557 C CA . ARG A 1 78 ? 0.5 9.148 -4.434 1 95.5 78 ARG A CA 1
ATOM 558 C C . ARG A 1 78 ? 1.056 10.039 -5.539 1 95.5 78 ARG A C 1
ATOM 560 O O . ARG A 1 78 ? 2.004 9.656 -6.23 1 95.5 78 ARG A O 1
ATOM 567 N N . GLY A 1 79 ? 0.433 11.203 -5.719 1 97.19 79 GLY A N 1
ATOM 568 C CA . GLY A 1 79 ? 0.93 12.273 -6.57 1 97.19 79 GLY A CA 1
ATOM 569 C C . GLY A 1 79 ? 0.883 13.633 -5.906 1 97.19 79 GLY A C 1
ATOM 570 O O . GLY A 1 79 ? 0.044 13.875 -5.039 1 97.19 79 GLY A O 1
ATOM 571 N N . TRP A 1 80 ? 1.767 14.477 -6.383 1 97.81 80 TRP A N 1
ATOM 572 C CA . TRP A 1 80 ? 1.786 15.836 -5.84 1 97.81 80 TRP A CA 1
ATOM 573 C C . TRP A 1 80 ? 0.624 16.656 -6.387 1 97.81 80 TRP A C 1
ATOM 575 O O . TRP A 1 80 ? 0.318 16.594 -7.578 1 97.81 80 TRP A O 1
ATOM 585 N N . PRO A 1 81 ? -0.054 17.406 -5.469 1 94.69 81 PRO A N 1
ATOM 586 C CA . PRO A 1 81 ? -1.069 18.328 -5.984 1 94.69 81 PRO A CA 1
ATOM 587 C C . PRO A 1 81 ? -0.495 19.344 -6.961 1 94.69 81 PRO A C 1
ATOM 589 O O . PRO A 1 81 ? 0.517 20 -6.668 1 94.69 81 PRO A O 1
ATOM 592 N N . GLY A 1 82 ? -1.127 19.484 -8.094 1 91.62 82 GLY A N 1
ATOM 593 C CA . GLY A 1 82 ? -0.61 20.375 -9.117 1 91.62 82 GLY A CA 1
ATOM 594 C C . GLY A 1 82 ? -1.443 21.641 -9.289 1 91.62 82 GLY A C 1
ATOM 595 O O . GLY A 1 82 ? -0.994 22.609 -9.898 1 91.62 82 GLY A O 1
ATOM 596 N N . TYR A 1 83 ? -2.602 21.578 -8.805 1 88 83 TYR A N 1
ATOM 597 C CA . TYR A 1 83 ? -3.545 22.672 -8.977 1 88 83 TYR A CA 1
ATOM 598 C C . TYR A 1 83 ? -3.664 23.5 -7.699 1 88 83 TYR A C 1
ATOM 600 O O . TYR A 1 83 ? -4.734 23.547 -7.09 1 88 83 TYR A O 1
ATOM 608 N N . ILE A 1 84 ? -2.533 24.141 -7.414 1 86.69 84 ILE A N 1
ATOM 609 C CA . ILE A 1 84 ? -2.463 24.906 -6.172 1 86.69 84 ILE A CA 1
ATOM 610 C C . ILE A 1 84 ? -2.789 26.375 -6.441 1 86.69 84 ILE A C 1
ATOM 612 O O . ILE A 1 84 ? -2.371 26.922 -7.461 1 86.69 84 ILE A O 1
ATOM 616 N N . GLY A 1 85 ? -3.553 26.969 -5.555 1 75.31 85 GLY A N 1
ATOM 617 C CA . GLY A 1 85 ? -3.822 28.391 -5.715 1 75.31 85 GLY A CA 1
ATOM 618 C C . GLY A 1 85 ? -5.219 28.797 -5.273 1 75.31 85 GLY A C 1
ATOM 619 O O . GLY A 1 85 ? -5.812 28.141 -4.414 1 75.31 85 GLY A O 1
ATOM 620 N N . ASP A 1 86 ? -5.559 29.922 -5.613 1 68.38 86 ASP A N 1
ATOM 621 C CA . ASP A 1 86 ? -6.809 30.516 -5.16 1 68.38 86 ASP A CA 1
ATOM 622 C C . ASP A 1 86 ? -7.914 30.328 -6.195 1 68.38 86 ASP A C 1
ATOM 624 O O . ASP A 1 86 ? -8.977 30.953 -6.098 1 68.38 86 ASP A O 1
ATOM 628 N N . LEU A 1 87 ? -7.742 29.438 -7.012 1 68.69 87 LEU A N 1
ATOM 629 C CA . LEU A 1 87 ? -8.766 29.203 -8.023 1 68.69 87 LEU A CA 1
ATOM 630 C C . LEU A 1 87 ? -9.836 28.25 -7.5 1 68.69 87 LEU A C 1
ATOM 632 O O . LEU A 1 87 ? -9.586 27.484 -6.57 1 68.69 87 LEU A O 1
ATOM 636 N N . PRO A 1 88 ? -11.055 28.453 -8.031 1 68.62 88 PRO A N 1
ATOM 637 C CA . PRO A 1 88 ? -12.094 27.484 -7.684 1 68.62 88 PRO A CA 1
ATOM 638 C C . PRO A 1 88 ? -11.648 26.047 -7.898 1 68.62 88 PRO A C 1
ATOM 640 O O . PRO A 1 88 ? -11.133 25.703 -8.969 1 68.62 88 PRO A O 1
ATOM 643 N N . GLY A 1 89 ? -11.711 25.344 -6.867 1 72.12 89 GLY A N 1
ATOM 644 C CA . GLY A 1 89 ? -11.359 23.922 -6.961 1 72.12 89 GLY A CA 1
ATOM 645 C C . GLY A 1 89 ? -9.891 23.656 -6.695 1 72.12 89 GLY A C 1
ATOM 646 O O . GLY A 1 89 ? -9.406 22.547 -6.914 1 72.12 89 GLY A O 1
ATOM 647 N N . ALA A 1 90 ? -9.227 24.75 -6.312 1 78.94 90 ALA A N 1
ATOM 648 C CA . ALA A 1 90 ? -7.789 24.594 -6.109 1 78.94 90 ALA A CA 1
ATOM 649 C C . ALA A 1 90 ? -7.496 23.656 -4.938 1 78.94 90 ALA A C 1
ATOM 651 O O . ALA A 1 90 ? -8.273 23.594 -3.986 1 78.94 90 ALA A O 1
ATOM 652 N N . ASP A 1 91 ? -6.375 23.016 -5.066 1 82.12 91 ASP A N 1
ATOM 653 C CA . ASP A 1 91 ? -5.898 22.078 -4.043 1 82.12 91 ASP A CA 1
ATOM 654 C C . ASP A 1 91 ? -5.191 22.828 -2.912 1 82.12 91 ASP A C 1
ATOM 656 O O . ASP A 1 91 ? -4.621 23.906 -3.129 1 82.12 91 ASP A O 1
ATOM 660 N N . SER A 1 92 ? -5.379 22.359 -1.726 1 89.56 92 SER A N 1
ATOM 661 C CA . SER A 1 92 ? -4.57 22.844 -0.611 1 89.56 92 SER A CA 1
ATOM 662 C C . SER A 1 92 ? -3.082 22.781 -0.943 1 89.56 92 SER A C 1
ATOM 664 O O . SER A 1 92 ? -2.617 21.828 -1.563 1 89.56 92 SER A O 1
ATOM 666 N N . PRO A 1 93 ? -2.332 23.812 -0.58 1 93.38 93 PRO A N 1
ATOM 667 C CA . PRO A 1 93 ?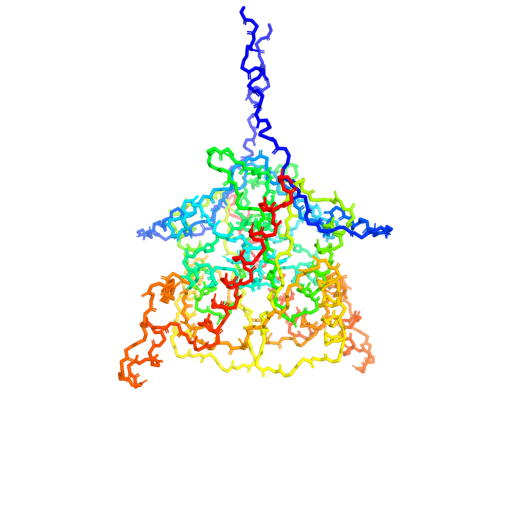 -0.88 23.766 -0.764 1 93.38 93 PRO A CA 1
ATOM 668 C C . PRO A 1 93 ? -0.186 22.859 0.25 1 93.38 93 PRO A C 1
ATOM 670 O O . PRO A 1 93 ? 1.019 22.609 0.14 1 93.38 93 PRO A O 1
ATOM 673 N N . LEU A 1 94 ? -0.906 22.391 1.276 1 97.19 94 LEU A N 1
ATOM 674 C CA . LEU A 1 94 ? -0.298 21.672 2.398 1 97.19 94 LEU A CA 1
ATOM 675 C C . LEU A 1 94 ? -0.302 20.172 2.158 1 97.19 94 LEU A C 1
ATOM 677 O O . LEU A 1 94 ? -1.361 19.578 1.951 1 97.19 94 LEU A O 1
ATOM 681 N N . VAL A 1 95 ? 0.882 19.609 2.205 1 98.44 95 VAL A N 1
ATOM 682 C CA . VAL A 1 95 ? 1.056 18.172 1.986 1 98.44 95 VAL A CA 1
ATOM 683 C C . VAL A 1 95 ? 1.689 17.531 3.221 1 98.44 95 VAL A C 1
ATOM 685 O O . VAL A 1 95 ? 2.66 18.062 3.77 1 98.44 95 VAL A O 1
ATOM 688 N N . VAL A 1 96 ? 1.101 16.5 3.691 1 98.94 96 VAL A N 1
ATOM 689 C CA . VAL A 1 96 ? 1.673 15.633 4.723 1 98.94 96 VAL A CA 1
ATOM 690 C C . VAL A 1 96 ? 2.086 14.297 4.109 1 98.94 96 VAL A C 1
ATOM 692 O O . VAL A 1 96 ? 1.258 13.594 3.525 1 98.94 96 VAL A O 1
ATOM 695 N N . LEU A 1 97 ? 3.375 13.984 4.188 1 98.94 97 LEU A N 1
ATOM 696 C CA . LEU A 1 97 ? 3.854 12.688 3.711 1 98.94 97 LEU A CA 1
ATOM 697 C C . LEU A 1 97 ? 3.572 11.594 4.734 1 98.94 97 LEU A C 1
ATOM 699 O O . LEU A 1 97 ? 3.818 11.781 5.93 1 98.94 97 LEU A O 1
ATOM 703 N N . VAL A 1 98 ? 2.998 10.508 4.293 1 98.94 98 VAL A N 1
ATOM 704 C CA . VAL A 1 98 ? 2.666 9.375 5.156 1 98.94 98 VAL A CA 1
ATOM 705 C C . VAL A 1 98 ? 3.439 8.141 4.711 1 98.94 98 VAL A C 1
ATOM 707 O O . VAL A 1 98 ? 3.502 7.832 3.518 1 98.94 98 VAL A O 1
ATOM 710 N N . PHE A 1 99 ? 4.078 7.426 5.66 1 98.81 99 PHE A N 1
ATOM 711 C CA . PHE A 1 99 ? 4.836 6.234 5.297 1 98.81 99 PHE A CA 1
ATOM 712 C C . PHE A 1 99 ? 4.852 5.23 6.445 1 98.81 99 PHE A C 1
ATOM 714 O O . PHE A 1 99 ? 4.711 5.613 7.609 1 98.81 99 PHE A O 1
ATOM 721 N N . ARG A 1 100 ? 4.938 3.961 6.094 1 97.94 100 ARG A N 1
ATOM 722 C CA . ARG A 1 100 ? 5.176 2.918 7.082 1 97.94 100 ARG A CA 1
ATOM 723 C C . ARG A 1 100 ? 6.641 2.887 7.508 1 97.94 100 ARG A C 1
ATOM 725 O O . ARG A 1 100 ? 7.531 3.199 6.711 1 97.94 100 ARG A O 1
ATOM 732 N N . THR A 1 101 ? 6.875 2.371 8.742 1 98.12 101 THR A N 1
ATOM 733 C CA . THR A 1 101 ? 8.242 2.365 9.266 1 98.12 101 THR A CA 1
ATOM 734 C C . THR A 1 101 ? 8.984 1.109 8.812 1 98.12 101 THR A C 1
ATOM 736 O O . THR A 1 101 ? 9.742 0.519 9.586 1 98.12 101 THR A O 1
ATOM 739 N N . THR A 1 102 ? 8.773 0.587 7.645 1 97 102 THR A N 1
ATOM 740 C CA . THR A 1 102 ? 9.664 -0.33 6.945 1 97 102 THR A CA 1
ATOM 741 C C . THR A 1 102 ? 10.789 0.434 6.246 1 97 102 THR A C 1
ATOM 743 O O . THR A 1 102 ? 10.664 1.633 5.988 1 97 102 THR A O 1
ATOM 746 N N . MET A 1 103 ? 11.844 -0.239 5.938 1 97.38 103 MET A N 1
ATOM 747 C CA . MET A 1 103 ? 12.922 0.419 5.199 1 97.38 103 MET A CA 1
ATOM 748 C C . MET A 1 103 ? 12.414 0.957 3.865 1 97.38 103 MET A C 1
ATOM 750 O O . MET A 1 103 ? 12.781 2.061 3.457 1 97.38 103 MET A O 1
ATOM 754 N N . HIS A 1 104 ? 11.594 0.234 3.219 1 97.06 104 HIS A N 1
ATOM 755 C CA . HIS A 1 104 ? 11.008 0.665 1.956 1 97.06 104 HIS A CA 1
ATOM 756 C C . HIS A 1 104 ? 10.25 1.977 2.121 1 97.06 104 HIS A C 1
ATOM 758 O O . HIS A 1 104 ? 10.461 2.922 1.358 1 97.06 104 HIS A O 1
ATOM 764 N N . GLY A 1 105 ? 9.375 2.055 3.135 1 98.19 105 GLY A N 1
ATOM 765 C CA . GLY A 1 105 ? 8.586 3.25 3.389 1 98.19 105 GLY A CA 1
ATOM 766 C C . GLY A 1 105 ? 9.43 4.457 3.746 1 98.19 105 GLY A C 1
ATOM 767 O O . GLY A 1 105 ? 9.211 5.555 3.223 1 98.19 105 GLY A O 1
ATOM 768 N N . VAL A 1 106 ? 10.391 4.223 4.574 1 98.75 106 VAL A N 1
ATOM 769 C CA . VAL A 1 106 ? 11.234 5.312 5.051 1 98.75 106 VAL A CA 1
ATOM 770 C C . VAL A 1 106 ? 12.086 5.848 3.9 1 98.75 106 VAL A C 1
ATOM 772 O O . VAL A 1 106 ? 12.203 7.062 3.725 1 98.75 106 VAL A O 1
ATOM 775 N N . GLU A 1 107 ? 12.578 5.004 3.086 1 98.19 107 GLU A N 1
ATOM 776 C CA . GLU A 1 107 ? 13.406 5.422 1.957 1 98.19 107 GLU A CA 1
ATOM 777 C C . GLU A 1 107 ? 12.578 6.176 0.918 1 98.19 107 GLU A C 1
ATOM 779 O O . GLU A 1 107 ? 13.055 7.156 0.336 1 98.19 107 GLU A O 1
ATOM 784 N N . ARG A 1 108 ? 11.414 5.688 0.716 1 98.31 108 ARG A N 1
ATOM 785 C CA . ARG A 1 108 ? 10.555 6.379 -0.242 1 98.31 108 ARG A CA 1
ATOM 786 C C . ARG A 1 108 ? 10.18 7.77 0.262 1 98.31 108 ARG A C 1
ATOM 788 O O . ARG A 1 108 ? 10.156 8.727 -0.509 1 98.31 108 ARG A O 1
ATOM 795 N N . ALA A 1 109 ? 9.883 7.879 1.536 1 98.88 109 ALA A N 1
ATOM 796 C CA . ALA A 1 109 ? 9.617 9.195 2.121 1 98.88 109 ALA A CA 1
ATOM 797 C C . ALA A 1 109 ? 10.812 10.125 1.939 1 98.88 109 ALA A C 1
ATOM 799 O O . ALA A 1 109 ? 10.641 11.305 1.604 1 98.88 109 ALA A O 1
ATOM 800 N N . HIS A 1 110 ? 11.984 9.578 2.146 1 98.81 110 HIS A N 1
ATOM 801 C CA . HIS A 1 110 ? 13.203 10.352 1.953 1 98.81 110 HIS A CA 1
ATOM 802 C C . HIS A 1 110 ? 13.289 10.906 0.536 1 98.81 110 HIS A C 1
ATOM 804 O O . HIS A 1 110 ? 13.562 12.094 0.344 1 98.81 110 HIS A O 1
ATOM 810 N N . SER A 1 111 ? 13.062 10.062 -0.401 1 98.69 111 SER A N 1
ATOM 811 C CA . SER A 1 111 ? 13.141 10.453 -1.805 1 98.69 111 SER A CA 1
ATOM 812 C C . SER A 1 111 ? 12.133 11.547 -2.135 1 98.69 111 SER A C 1
ATOM 814 O O . SER A 1 111 ? 12.445 12.484 -2.877 1 98.69 111 SER A O 1
ATOM 816 N N . LEU A 1 112 ? 10.914 11.453 -1.586 1 98.88 112 LEU A N 1
ATOM 817 C CA . LEU A 1 112 ? 9.883 12.445 -1.859 1 98.88 112 LEU A CA 1
ATOM 818 C C . LEU A 1 112 ? 10.234 13.789 -1.227 1 98.88 112 LEU A C 1
ATOM 820 O O . LEU A 1 112 ? 9.984 14.844 -1.812 1 98.88 112 LEU A O 1
ATOM 824 N N . LEU A 1 113 ? 10.812 13.734 -0.039 1 98.88 113 LEU A N 1
ATOM 825 C CA . LEU A 1 113 ? 11.273 14.969 0.577 1 98.88 113 LEU A CA 1
ATOM 826 C C . LEU A 1 113 ? 12.383 15.609 -0.253 1 98.88 113 LEU A C 1
ATOM 828 O O . LEU A 1 113 ? 12.414 16.828 -0.427 1 98.88 113 LEU A O 1
ATOM 832 N N . LEU A 1 114 ? 13.258 14.797 -0.791 1 98.81 114 LEU A N 1
ATOM 833 C CA . LEU A 1 114 ? 14.32 15.312 -1.646 1 98.81 114 LEU A CA 1
ATOM 834 C C . LEU A 1 114 ? 13.742 15.898 -2.932 1 98.81 114 LEU A C 1
ATOM 836 O O . LEU A 1 114 ? 14.242 16.906 -3.438 1 98.81 114 LEU A O 1
ATOM 840 N N . GLN A 1 115 ? 12.766 15.227 -3.465 1 98.81 115 GLN A N 1
ATOM 841 C CA . GLN A 1 115 ? 12.086 15.766 -4.641 1 98.81 115 GLN A CA 1
ATOM 842 C C . GLN A 1 115 ? 11.609 17.188 -4.398 1 98.81 115 GLN A C 1
ATOM 844 O O . GLN A 1 115 ? 11.844 18.078 -5.227 1 98.81 115 GLN A O 1
ATOM 849 N N . HIS A 1 116 ? 10.969 17.375 -3.283 1 98.75 116 HIS A N 1
ATOM 850 C CA . HIS A 1 116 ? 10.508 18.719 -2.941 1 98.75 116 HIS A CA 1
ATOM 851 C C . HIS A 1 116 ? 11.68 19.656 -2.693 1 98.75 116 HIS A C 1
ATOM 853 O O . HIS A 1 116 ? 11.711 20.781 -3.215 1 98.75 116 HIS A O 1
ATOM 859 N N . ALA A 1 117 ? 12.609 19.234 -1.9 1 98.69 117 ALA A N 1
ATOM 860 C CA . ALA A 1 117 ? 13.773 20.031 -1.537 1 98.69 117 ALA A CA 1
ATOM 861 C C . ALA A 1 117 ? 14.5 20.531 -2.781 1 98.69 117 ALA A C 1
ATOM 863 O O . ALA A 1 117 ? 15.008 21.656 -2.803 1 98.69 117 ALA A O 1
ATOM 864 N N . ALA A 1 118 ? 14.469 19.734 -3.82 1 98.31 118 ALA A N 1
ATOM 865 C CA . ALA A 1 118 ? 15.227 20.031 -5.039 1 98.31 118 ALA A CA 1
ATOM 866 C C . ALA A 1 118 ? 14.383 20.828 -6.027 1 98.31 118 ALA A C 1
ATOM 868 O O . ALA A 1 118 ? 14.828 21.109 -7.145 1 98.31 118 ALA A O 1
ATOM 869 N N . GLY A 1 119 ? 13.188 21.109 -5.723 1 97.25 119 GLY A N 1
ATOM 870 C CA . GLY A 1 119 ? 12.344 21.922 -6.578 1 97.25 119 GLY A CA 1
ATOM 871 C C . GLY A 1 119 ? 11.516 21.094 -7.551 1 97.25 119 GLY A C 1
ATOM 872 O O . GLY A 1 119 ? 11.031 21.625 -8.555 1 97.25 119 GLY A O 1
ATOM 873 N N . GLY A 1 120 ? 11.43 19.844 -7.238 1 97.44 120 GLY A N 1
ATOM 874 C CA . GLY A 1 120 ? 10.727 18.938 -8.141 1 97.44 120 GLY A CA 1
ATOM 875 C C . GLY A 1 120 ? 9.242 18.859 -7.871 1 97.44 120 GLY A C 1
ATOM 876 O O . GLY A 1 120 ? 8.57 17.922 -8.305 1 97.44 120 GLY A O 1
ATOM 877 N N . THR A 1 121 ? 8.641 19.75 -7.082 1 97.31 121 THR A N 1
ATOM 878 C CA . THR A 1 121 ? 7.207 19.828 -6.812 1 97.31 121 THR A CA 1
ATOM 879 C C . THR A 1 121 ? 6.629 21.156 -7.297 1 97.31 121 THR A C 1
ATOM 881 O O . THR A 1 121 ? 7.371 22.109 -7.531 1 97.31 121 THR A O 1
ATOM 884 N N . PRO A 1 122 ? 5.367 21.234 -7.527 1 94.75 122 PRO A N 1
ATOM 885 C CA . PRO A 1 122 ? 4.762 22.469 -8.031 1 94.75 122 PRO A CA 1
ATOM 886 C C . PRO A 1 122 ? 5.031 23.656 -7.121 1 94.75 122 PRO A C 1
ATOM 888 O O . PRO A 1 122 ? 5.156 23.5 -5.906 1 94.75 122 PRO A O 1
ATOM 891 N N . GLU A 1 123 ? 5.062 24.797 -7.785 1 91.75 123 GLU A N 1
ATOM 892 C CA . GLU A 1 123 ? 5.145 26.031 -7.016 1 91.75 123 GLU A CA 1
ATOM 893 C C . GLU A 1 123 ? 3.965 26.156 -6.051 1 91.75 123 GLU A C 1
ATOM 895 O O . GLU A 1 123 ? 2.83 25.828 -6.406 1 91.75 123 GLU A O 1
ATOM 900 N N . GLY A 1 124 ? 4.266 26.609 -4.852 1 92.88 124 GLY A N 1
ATOM 901 C CA . GLY A 1 124 ? 3.221 26.797 -3.857 1 92.88 124 GLY A CA 1
ATOM 902 C C . GLY A 1 124 ? 3.115 25.641 -2.877 1 92.88 124 GLY A C 1
ATOM 903 O O . GLY A 1 124 ? 2.477 25.766 -1.83 1 92.88 124 GLY A O 1
ATOM 904 N N . THR A 1 125 ? 3.791 24.516 -3.176 1 96 125 THR A N 1
ATOM 905 C CA . THR A 1 125 ? 3.701 23.328 -2.336 1 96 125 THR A CA 1
ATOM 906 C C . THR A 1 125 ? 4.426 23.547 -1.011 1 96 125 THR A C 1
ATOM 908 O O . THR A 1 125 ? 5.543 24.062 -0.985 1 96 125 THR A O 1
ATOM 911 N N . HIS A 1 126 ? 3.76 23.203 0.056 1 97.25 126 HIS A N 1
ATOM 912 C CA . HIS A 1 126 ? 4.355 23.203 1.387 1 97.25 126 HIS A CA 1
ATOM 913 C C . HIS A 1 126 ? 4.328 21.828 2.018 1 97.25 126 HIS A C 1
ATOM 915 O O . HIS A 1 126 ? 3.271 21.188 2.092 1 97.25 126 HIS A O 1
ATOM 921 N N . ILE A 1 127 ? 5.504 21.344 2.447 1 98.62 127 ILE A N 1
ATOM 922 C CA . ILE A 1 127 ? 5.531 20.172 3.316 1 98.62 127 ILE A CA 1
ATOM 923 C C . ILE A 1 127 ? 5.117 20.578 4.73 1 98.62 127 ILE A C 1
ATOM 925 O O . ILE A 1 127 ? 5.887 21.203 5.457 1 98.62 127 ILE A O 1
ATOM 929 N N . LEU A 1 128 ? 3.912 20.266 5.098 1 98.75 128 LEU A N 1
ATOM 930 C CA . LEU A 1 128 ? 3.461 20.562 6.453 1 98.75 128 LEU A CA 1
ATOM 931 C C . LEU A 1 128 ? 4.148 19.656 7.469 1 98.75 128 LEU A C 1
ATOM 933 O O . LEU A 1 128 ? 4.441 20.078 8.586 1 98.75 128 LEU A O 1
ATOM 937 N N . GLY A 1 129 ? 4.363 18.375 7.043 1 98.88 129 GLY A N 1
ATOM 938 C CA . GLY A 1 129 ? 5.055 17.422 7.898 1 98.88 129 GLY A CA 1
ATOM 939 C C . GLY A 1 129 ? 5.047 16.016 7.348 1 98.88 129 GLY A C 1
ATOM 940 O O . GLY A 1 129 ? 4.676 15.797 6.191 1 98.88 129 GLY A O 1
ATOM 941 N N . VAL A 1 130 ? 5.578 15.086 8.188 1 98.94 130 VAL A N 1
ATOM 942 C CA . VAL A 1 130 ? 5.57 13.664 7.883 1 98.94 130 VAL A CA 1
ATOM 943 C C . VAL A 1 130 ? 4.887 12.891 9.008 1 98.94 130 VAL A C 1
ATOM 945 O O . VAL A 1 130 ? 4.957 13.297 10.172 1 98.94 130 VAL A O 1
ATOM 948 N N . VAL A 1 131 ? 4.152 11.852 8.617 1 98.94 131 VAL A N 1
ATOM 949 C CA . VAL A 1 131 ? 3.562 10.914 9.57 1 98.94 131 VAL A CA 1
ATOM 950 C C . VAL A 1 131 ? 4.164 9.523 9.359 1 98.94 131 VAL A C 1
ATOM 952 O O . VAL A 1 131 ? 3.986 8.914 8.297 1 98.94 131 VAL A O 1
ATOM 955 N N . SER A 1 132 ? 4.945 9.062 10.344 1 98.94 132 SER A N 1
ATOM 956 C CA . SER A 1 132 ? 5.387 7.668 10.352 1 98.94 132 SER A CA 1
ATOM 957 C C . SER A 1 132 ? 4.344 6.762 10.992 1 98.94 132 SER A C 1
ATOM 959 O O . SER A 1 132 ? 3.879 7.027 12.102 1 98.94 132 SER A O 1
ATOM 961 N N . VAL A 1 133 ? 3.902 5.77 10.258 1 98.62 133 VAL A N 1
ATOM 962 C CA . VAL A 1 133 ? 2.945 4.785 10.758 1 98.62 133 VAL A CA 1
ATOM 963 C C . VAL A 1 133 ? 3.662 3.471 11.055 1 98.62 133 VAL A C 1
ATOM 965 O O . VAL A 1 133 ? 4.316 2.902 10.18 1 98.62 133 VAL A O 1
ATOM 968 N N . ALA A 1 134 ? 3.479 3.014 12.289 1 97.81 134 ALA A N 1
ATOM 969 C CA . ALA A 1 134 ? 4.168 1.79 12.695 1 97.81 134 ALA A CA 1
ATOM 970 C C . ALA A 1 134 ? 3.756 0.613 11.812 1 97.81 134 ALA A C 1
ATOM 972 O O . ALA A 1 134 ? 2.564 0.388 11.586 1 97.81 134 ALA A O 1
ATOM 973 N N . ASP A 1 135 ? 4.777 -0.168 11.312 1 95 135 ASP A N 1
ATOM 974 C CA . ASP A 1 135 ? 4.504 -1.328 10.477 1 95 135 ASP A CA 1
ATOM 975 C C . ASP A 1 135 ? 4.184 -2.557 11.32 1 95 135 ASP A C 1
ATOM 977 O O . ASP A 1 135 ? 3.6 -3.523 10.82 1 95 135 ASP A O 1
ATOM 981 N N . SER A 1 136 ? 4.629 -2.477 12.5 1 92.94 136 SER A N 1
ATOM 982 C CA . SER A 1 136 ? 4.363 -3.523 13.477 1 92.94 136 SER A CA 1
ATOM 983 C C . SER A 1 136 ? 4.453 -2.982 14.906 1 92.94 136 SER A C 1
ATOM 985 O O . SER A 1 136 ? 4.805 -1.82 15.109 1 92.94 136 SER A O 1
ATOM 987 N N . ASP A 1 137 ? 4.043 -3.869 15.852 1 92.38 137 ASP A N 1
ATOM 988 C CA . ASP A 1 137 ? 4.156 -3.482 17.25 1 92.38 137 ASP A CA 1
ATOM 989 C C . ASP A 1 137 ? 5.551 -3.789 17.797 1 92.38 137 ASP A C 1
ATOM 991 O O . ASP A 1 137 ? 5.816 -3.607 18.984 1 92.38 137 ASP A O 1
ATOM 995 N N . ARG A 1 138 ? 6.441 -4.113 16.938 1 91.5 138 ARG A N 1
ATOM 996 C CA . ARG A 1 138 ? 7.824 -4.391 17.312 1 91.5 138 ARG A CA 1
ATOM 997 C C . ARG A 1 138 ? 8.664 -3.115 17.312 1 91.5 138 ARG A C 1
ATOM 999 O O . ARG A 1 138 ? 8.344 -2.168 16.578 1 91.5 138 ARG A O 1
ATOM 1006 N N . PRO A 1 139 ? 9.727 -3.193 18.109 1 93.88 139 PRO A N 1
ATOM 1007 C CA . PRO A 1 139 ? 10.648 -2.057 18.016 1 93.88 139 PRO A CA 1
ATOM 1008 C C . PRO A 1 139 ? 11.273 -1.918 16.625 1 93.88 139 PRO A C 1
ATOM 1010 O O . PRO A 1 139 ? 11.422 -2.91 15.906 1 93.88 139 PRO A O 1
ATOM 1013 N N . LEU A 1 140 ? 11.625 -0.753 16.312 1 96.06 140 LEU A N 1
ATOM 1014 C CA . LEU A 1 140 ? 12.328 -0.518 15.062 1 96.06 140 LEU A CA 1
ATOM 1015 C C . LEU A 1 140 ? 13.719 -1.154 15.086 1 96.06 140 LEU A C 1
ATOM 1017 O O . LEU A 1 140 ? 14.406 -1.108 16.109 1 96.06 140 LEU A O 1
ATOM 1021 N N . SER A 1 141 ? 14.133 -1.746 14.023 1 95.06 141 SER A N 1
ATOM 1022 C CA . SER A 1 141 ? 15.531 -2.156 13.883 1 95.06 141 SER A CA 1
ATOM 1023 C C . SER A 1 141 ? 16.453 -0.947 13.812 1 95.06 141 SER A C 1
ATOM 1025 O O . SER A 1 141 ? 16.016 0.159 13.492 1 95.06 141 SER A O 1
ATOM 1027 N N . LYS A 1 142 ? 17.688 -1.155 14.109 1 97.12 142 LYS A N 1
ATOM 1028 C CA . LYS A 1 142 ? 18.656 -0.064 14.109 1 97.12 142 LYS A CA 1
ATOM 1029 C C . LYS A 1 142 ? 18.75 0.603 12.742 1 97.12 142 LYS A C 1
ATOM 1031 O O . LYS A 1 142 ? 18.672 1.829 12.633 1 97.12 142 LYS A O 1
ATOM 1036 N N . PRO A 1 143 ? 18.844 -0.15 11.602 1 96.25 143 PRO A N 1
ATOM 1037 C CA . PRO A 1 143 ? 18.922 0.497 10.289 1 96.25 143 PRO A CA 1
ATOM 1038 C C . PRO A 1 143 ? 17.703 1.353 9.977 1 96.25 143 PRO A C 1
ATOM 1040 O O . PRO A 1 143 ? 17.828 2.457 9.438 1 96.25 143 PRO A O 1
ATOM 1043 N N . VAL A 1 144 ? 16.531 0.886 10.328 1 98.06 144 VAL A N 1
ATOM 1044 C CA . VAL A 1 144 ? 15.312 1.63 10.062 1 98.06 144 VAL A CA 1
ATOM 1045 C C . VAL A 1 144 ? 15.258 2.877 10.938 1 98.06 144 VAL A C 1
ATOM 1047 O O . VAL A 1 144 ? 14.898 3.961 10.469 1 98.06 144 VAL A O 1
ATOM 1050 N N . ARG A 1 145 ? 15.641 2.697 12.195 1 98.31 145 ARG A N 1
ATOM 1051 C CA . ARG A 1 145 ? 15.672 3.824 13.125 1 98.31 145 ARG A CA 1
ATOM 1052 C C . ARG A 1 145 ? 16.594 4.922 12.617 1 98.31 145 ARG A C 1
ATOM 1054 O O . ARG A 1 145 ? 16.25 6.105 12.656 1 98.31 145 ARG A O 1
ATOM 1061 N N . ASN A 1 146 ? 17.719 4.543 12.18 1 98.5 146 ASN A N 1
ATOM 1062 C CA . ASN A 1 146 ? 18.688 5.504 11.656 1 98.5 146 ASN A CA 1
ATOM 1063 C C . ASN A 1 146 ? 18.141 6.234 10.43 1 98.5 146 ASN A C 1
ATOM 1065 O O . ASN A 1 146 ? 18.266 7.453 10.328 1 98.5 146 ASN A O 1
ATOM 1069 N N . ARG A 1 147 ? 17.547 5.48 9.516 1 98.44 147 ARG A N 1
ATOM 1070 C CA . ARG A 1 147 ? 17.016 6.09 8.305 1 98.44 147 ARG A CA 1
ATOM 1071 C C . ARG A 1 147 ? 15.828 6.992 8.617 1 98.44 147 ARG A C 1
ATOM 1073 O O . ARG A 1 147 ? 15.664 8.047 8.008 1 98.44 147 ARG A O 1
ATOM 1080 N N . LEU A 1 148 ? 15.039 6.602 9.562 1 98.81 148 LEU A N 1
ATOM 1081 C CA . LEU A 1 148 ? 13.906 7.414 10 1 98.81 148 LEU A CA 1
ATOM 1082 C C . LEU A 1 148 ? 14.391 8.75 10.547 1 98.81 148 LEU A C 1
ATOM 1084 O O . LEU A 1 148 ? 13.797 9.797 10.258 1 98.81 148 LEU A O 1
ATOM 1088 N N . ALA A 1 149 ? 15.453 8.719 11.281 1 98.88 149 ALA A N 1
ATOM 1089 C CA . ALA A 1 149 ? 16.031 9.953 11.828 1 98.88 149 ALA A CA 1
ATOM 1090 C C . ALA A 1 149 ? 16.453 10.898 10.711 1 98.88 149 ALA A C 1
ATOM 1092 O O . ALA A 1 149 ? 16.297 12.117 10.836 1 98.88 149 ALA A O 1
ATOM 1093 N N . VAL A 1 150 ? 17 10.367 9.648 1 98.81 150 VAL A N 1
ATOM 1094 C CA . VAL A 1 150 ? 17.391 11.164 8.492 1 98.81 150 VAL A CA 1
ATOM 1095 C C . VAL A 1 150 ? 16.156 11.812 7.859 1 98.81 150 VAL A C 1
ATOM 1097 O O . VAL A 1 150 ? 16.172 12.992 7.523 1 98.81 150 VAL A O 1
ATOM 1100 N N . VAL A 1 151 ? 15.117 11.07 7.719 1 98.88 151 VAL A N 1
ATOM 1101 C CA . VAL A 1 151 ? 13.875 11.547 7.129 1 98.88 151 VAL A CA 1
ATOM 1102 C C . VAL A 1 151 ? 13.305 12.68 7.98 1 98.88 151 VAL A C 1
ATOM 1104 O O . VAL A 1 151 ? 12.898 13.719 7.457 1 98.88 151 VAL A O 1
ATOM 1107 N N . GLU A 1 152 ? 13.312 12.453 9.266 1 98.88 152 GLU A N 1
ATOM 1108 C CA . GLU A 1 152 ? 12.773 13.453 10.18 1 98.88 152 GLU A CA 1
ATOM 1109 C C . GLU A 1 152 ? 13.609 14.734 10.141 1 98.88 152 GLU A C 1
ATOM 1111 O O . GLU A 1 152 ? 13.055 15.836 10.148 1 98.88 152 GLU A O 1
ATOM 1116 N N . SER A 1 153 ? 14.852 14.586 10.125 1 98.81 153 SER A N 1
ATOM 1117 C CA . SER A 1 153 ? 15.734 15.742 10.023 1 98.81 153 SER A CA 1
ATOM 1118 C C . SER A 1 153 ? 15.477 16.516 8.734 1 98.81 153 SER A C 1
ATOM 1120 O O . SER A 1 153 ? 15.414 17.75 8.758 1 98.81 153 SER A O 1
ATOM 1122 N N . LEU A 1 154 ? 15.352 15.82 7.652 1 98.75 154 LEU A N 1
ATOM 1123 C CA . LEU A 1 154 ? 15.07 16.453 6.367 1 98.75 154 LEU A CA 1
ATOM 1124 C C . LEU A 1 154 ? 13.727 17.172 6.391 1 98.75 154 LEU A C 1
ATOM 1126 O O . LEU A 1 154 ? 13.617 18.297 5.906 1 98.75 154 LEU A O 1
ATOM 1130 N N . ALA A 1 155 ? 12.719 16.547 6.965 1 98.88 155 ALA A N 1
ATOM 1131 C CA . ALA A 1 155 ? 11.406 17.188 7.094 1 98.88 155 ALA A CA 1
ATOM 1132 C C . ALA A 1 155 ? 11.5 18.484 7.879 1 98.88 155 ALA A C 1
ATOM 1134 O O . ALA A 1 155 ? 10.914 19.5 7.484 1 98.88 155 ALA A O 1
ATOM 1135 N N . ARG A 1 156 ? 12.242 18.453 8.945 1 98.75 156 ARG A N 1
ATOM 1136 C CA . ARG A 1 156 ? 12.414 19.641 9.766 1 98.75 156 ARG A CA 1
ATOM 1137 C C . ARG A 1 156 ? 13.133 20.734 8.992 1 98.75 156 ARG A C 1
ATOM 1139 O O . ARG A 1 156 ? 12.789 21.922 9.109 1 98.75 156 ARG A O 1
ATOM 1146 N N . SER A 1 157 ? 14.078 20.375 8.18 1 98.38 157 SER A N 1
ATOM 1147 C CA . SER A 1 157 ? 14.805 21.344 7.359 1 98.38 157 SER A CA 1
ATOM 1148 C C . SER A 1 157 ? 13.883 22 6.34 1 98.38 157 SER A C 1
ATOM 1150 O O . SER A 1 157 ? 14.203 23.062 5.812 1 98.38 157 SER A O 1
ATOM 1152 N N . LEU A 1 158 ? 12.812 21.391 6.078 1 98.5 158 LEU A N 1
ATOM 1153 C CA . LEU A 1 158 ? 11.828 21.922 5.152 1 98.5 158 LEU A CA 1
ATOM 1154 C C . LEU A 1 158 ? 10.656 22.547 5.906 1 98.5 158 LEU A C 1
ATOM 1156 O O . LEU A 1 158 ? 9.57 22.719 5.348 1 98.5 158 LEU A O 1
ATOM 1160 N N . ALA A 1 159 ? 10.883 22.812 7.16 1 98.12 159 ALA A N 1
ATOM 1161 C CA . ALA A 1 159 ? 9.93 23.453 8.062 1 98.12 159 ALA A CA 1
ATOM 1162 C C . ALA A 1 159 ? 8.719 22.547 8.312 1 98.12 159 ALA A C 1
ATOM 1164 O O . ALA A 1 159 ? 7.621 23.031 8.586 1 98.12 159 ALA A O 1
ATOM 1165 N N . GLY A 1 160 ? 8.914 21.25 8.125 1 98.69 160 GLY A N 1
ATOM 1166 C CA . GLY A 1 160 ? 7.848 20.297 8.375 1 98.69 160 GLY A CA 1
ATOM 1167 C C . GLY A 1 160 ? 7.883 19.719 9.773 1 98.69 160 GLY A C 1
ATOM 1168 O O . GLY A 1 160 ? 8.938 19.656 10.406 1 98.69 160 GLY A O 1
ATOM 1169 N N . HIS A 1 161 ? 6.742 19.266 10.234 1 98.88 161 HIS A N 1
ATOM 1170 C CA . HIS A 1 161 ? 6.602 18.578 11.508 1 98.88 161 HIS A CA 1
ATOM 1171 C C . HIS A 1 161 ? 6.785 17.078 11.352 1 98.88 161 HIS A C 1
ATOM 1173 O O . HIS A 1 161 ? 6.66 16.547 10.25 1 98.88 161 HIS A O 1
ATOM 1179 N N . CYS A 1 162 ? 7.125 16.422 12.461 1 98.94 162 CYS A N 1
ATOM 1180 C CA . CYS A 1 162 ? 7.215 14.969 12.492 1 98.94 162 CYS A CA 1
ATOM 1181 C C . CYS A 1 162 ? 6.227 14.383 13.492 1 98.94 162 CYS A C 1
ATOM 1183 O O . CYS A 1 162 ? 6.262 14.727 14.68 1 98.94 162 CYS A O 1
ATOM 1185 N N . TRP A 1 163 ? 5.328 13.602 12.984 1 98.94 163 TRP A N 1
ATOM 1186 C CA . TRP A 1 163 ? 4.344 12.914 13.82 1 98.94 163 TRP A CA 1
ATOM 1187 C C . TRP A 1 163 ? 4.445 11.406 13.656 1 98.94 163 TRP A C 1
ATOM 1189 O O . TRP A 1 163 ? 5.031 10.914 12.68 1 98.94 163 TRP A O 1
ATOM 1199 N N . ASP A 1 164 ? 3.906 10.672 14.625 1 98.44 164 ASP A N 1
ATOM 1200 C CA . ASP A 1 164 ? 3.916 9.211 14.523 1 98.44 164 ASP A CA 1
ATOM 1201 C C . ASP A 1 164 ? 2.557 8.625 14.898 1 98.44 164 ASP A C 1
ATOM 1203 O O . ASP A 1 164 ? 1.813 9.227 15.688 1 98.44 164 ASP A O 1
ATOM 1207 N N . VAL A 1 165 ? 2.225 7.594 14.273 1 98.56 165 VAL A N 1
ATOM 1208 C CA . VAL A 1 165 ? 1.089 6.738 14.594 1 98.56 165 VAL A CA 1
ATOM 1209 C C . VAL A 1 165 ? 1.586 5.355 15.016 1 98.56 165 VAL A C 1
ATOM 1211 O O . VAL A 1 165 ? 2.213 4.648 14.219 1 98.56 165 VAL A O 1
ATOM 1214 N N . PRO A 1 166 ? 1.313 4.988 16.312 1 98.06 166 PRO A N 1
ATOM 1215 C CA . PRO A 1 166 ? 1.742 3.654 16.734 1 98.06 166 PRO A CA 1
ATOM 1216 C C . PRO A 1 166 ? 0.916 2.539 16.094 1 98.06 166 PRO A C 1
ATOM 1218 O O . PRO A 1 166 ? 0.014 2.812 15.305 1 98.06 166 PRO A O 1
ATOM 1221 N N . TRP A 1 167 ? 1.346 1.357 16.344 1 96.75 167 TRP A N 1
ATOM 1222 C CA . TRP A 1 167 ? 0.537 0.23 15.891 1 96.75 167 TRP A CA 1
ATOM 1223 C C . TRP A 1 167 ? -0.877 0.314 16.453 1 96.75 167 TRP A C 1
ATOM 1225 O O . TRP A 1 167 ? -1.062 0.441 17.672 1 96.75 167 TRP A O 1
ATOM 1235 N N . LEU A 1 168 ? -1.843 0.313 15.578 1 96.44 168 LEU A N 1
ATOM 1236 C CA . LEU A 1 168 ? -3.244 0.406 15.969 1 96.44 168 LEU A CA 1
ATOM 1237 C C . LEU A 1 168 ? -4.008 -0.852 15.57 1 96.44 168 LEU A C 1
ATOM 1239 O O . LEU A 1 168 ? -4.301 -1.056 14.391 1 96.44 168 LEU A O 1
ATOM 1243 N N . GLU A 1 169 ? -4.379 -1.619 16.516 1 94.88 169 GLU A N 1
ATOM 1244 C CA . GLU A 1 169 ? -5.086 -2.873 16.266 1 94.88 169 GLU A CA 1
ATOM 1245 C C . GLU A 1 169 ? -6.395 -2.629 15.531 1 94.88 169 GLU A C 1
ATOM 1247 O O . GLU A 1 169 ? -6.742 -3.369 14.609 1 94.88 169 GLU A O 1
ATOM 1252 N N . PRO A 1 170 ? -7.145 -1.552 15.805 1 95.62 170 PRO A N 1
ATOM 1253 C CA . PRO A 1 170 ? -8.391 -1.323 15.07 1 95.62 170 PRO A CA 1
ATOM 1254 C C . PRO A 1 170 ? -8.172 -1.148 13.57 1 95.62 170 PRO A C 1
ATOM 1256 O O . PRO A 1 170 ? -9.047 -1.489 12.773 1 95.62 170 PRO A O 1
ATOM 1259 N N . TRP A 1 171 ? -7 -0.64 13.164 1 95.44 171 TRP A N 1
ATOM 1260 C CA . TRP A 1 171 ? -6.715 -0.488 11.742 1 95.44 171 TRP A CA 1
ATOM 1261 C C . TRP A 1 171 ? -6.477 -1.845 11.086 1 95.44 171 TRP A C 1
ATOM 1263 O O . TRP A 1 171 ? -6.598 -1.982 9.867 1 95.44 171 TRP A O 1
ATOM 1273 N N . ARG A 1 172 ? -6.117 -2.834 11.875 1 94.19 172 ARG A N 1
ATOM 1274 C CA . ARG A 1 172 ? -5.871 -4.188 11.391 1 94.19 172 ARG A CA 1
ATOM 1275 C C . ARG A 1 172 ? -7.184 -4.934 11.164 1 94.19 172 ARG A C 1
ATOM 1277 O O . ARG A 1 172 ? -7.336 -5.645 10.164 1 94.19 172 ARG A O 1
ATOM 1284 N N . VAL A 1 173 ? -8.148 -4.668 12.055 1 95.88 173 VAL A N 1
ATOM 1285 C CA . VAL A 1 173 ? -9.289 -5.574 12.086 1 95.88 173 VAL A CA 1
ATOM 1286 C C . VAL A 1 173 ? -10.508 -4.895 11.461 1 95.88 173 VAL A C 1
ATOM 1288 O O . VAL A 1 173 ? -11.531 -5.539 11.227 1 95.88 173 VAL A O 1
ATOM 1291 N N . MET A 1 174 ? -10.398 -3.584 11.133 1 95.5 174 MET A N 1
ATOM 1292 C CA . MET A 1 174 ? -11.492 -2.869 10.477 1 95.5 174 MET A CA 1
ATOM 1293 C C . MET A 1 174 ? -11.023 -2.262 9.156 1 95.5 174 MET A C 1
ATOM 1295 O O . MET A 1 174 ? -9.953 -1.651 9.094 1 95.5 174 MET A O 1
ATOM 1299 N N . PRO A 1 175 ? -11.891 -2.416 8.18 1 94.31 175 PRO A N 1
ATOM 1300 C CA . PRO A 1 175 ? -11.555 -1.675 6.961 1 94.31 175 PRO A CA 1
ATOM 1301 C C . PRO A 1 175 ? -11.719 -0.165 7.125 1 94.31 175 PRO A C 1
ATOM 1303 O O . PRO A 1 175 ? -12.516 0.288 7.945 1 94.31 175 PRO A O 1
ATOM 1306 N N . PRO A 1 176 ? -10.984 0.608 6.324 1 93.12 176 PRO A N 1
ATOM 1307 C CA . PRO A 1 176 ? -11.008 2.066 6.473 1 93.12 176 PRO A CA 1
ATOM 1308 C C . PRO A 1 176 ? -12.422 2.643 6.426 1 93.12 176 PRO A C 1
ATOM 1310 O O . PRO A 1 176 ? -12.75 3.539 7.207 1 93.12 176 PRO A O 1
ATOM 1313 N N . ARG A 1 177 ? -13.258 2.133 5.602 1 90.12 177 ARG A N 1
ATOM 1314 C CA . ARG A 1 177 ? -14.602 2.686 5.434 1 90.12 177 ARG A CA 1
ATOM 1315 C C . ARG A 1 177 ? -15.414 2.561 6.715 1 90.12 177 ARG A C 1
ATOM 1317 O O . ARG A 1 177 ? -16.438 3.232 6.883 1 90.12 177 ARG A O 1
ATOM 1324 N N . GLU A 1 178 ? -15.016 1.723 7.594 1 94.38 178 GLU A N 1
ATOM 1325 C CA . GLU A 1 178 ? -15.75 1.488 8.836 1 94.38 178 GLU A CA 1
ATOM 1326 C C . GLU A 1 178 ? -15.117 2.242 10 1 94.38 178 GLU A C 1
ATOM 1328 O O . GLU A 1 178 ? -15.641 2.229 11.117 1 94.38 178 GLU A O 1
ATOM 1333 N N . LEU A 1 179 ? -13.992 2.918 9.766 1 95.81 179 LEU A N 1
ATOM 1334 C CA . LEU A 1 179 ? -13.336 3.68 10.82 1 95.81 179 LEU A CA 1
ATOM 1335 C C . LEU A 1 179 ? -14.109 4.961 11.125 1 95.81 179 LEU A C 1
ATOM 1337 O O . LEU A 1 179 ? -14.664 5.586 10.219 1 95.81 179 LEU A O 1
ATOM 1341 N N . PRO A 1 180 ? -14.148 5.344 12.398 1 96.44 180 PRO A N 1
ATOM 1342 C CA . PRO A 1 180 ? -14.883 6.562 12.75 1 96.44 180 PRO A CA 1
ATOM 1343 C C . PRO A 1 180 ? -14.18 7.832 12.281 1 96.44 180 PRO A C 1
ATOM 1345 O O . PRO A 1 180 ? -12.945 7.91 12.312 1 96.44 180 PRO A O 1
ATOM 1348 N N . GLU A 1 181 ? -14.977 8.727 11.859 1 95.31 181 GLU A N 1
ATOM 1349 C CA . GLU A 1 181 ? -14.477 10.031 11.438 1 95.31 181 GLU A CA 1
ATOM 1350 C C . GLU A 1 181 ? -14.312 10.977 12.625 1 95.31 181 GLU A C 1
ATOM 1352 O O . GLU A 1 181 ? -15.117 10.953 13.555 1 95.31 181 GLU A O 1
ATOM 1357 N N . TRP A 1 182 ? -13.359 11.75 12.609 1 96.88 182 TRP A N 1
ATOM 1358 C CA . TRP A 1 182 ? -13.109 12.781 13.609 1 96.88 182 TRP A CA 1
ATOM 1359 C C . TRP A 1 182 ? -12.961 14.148 12.961 1 96.88 182 TRP A C 1
ATOM 1361 O O . TRP A 1 182 ? -12.227 14.305 11.992 1 96.88 182 TRP A O 1
ATOM 1371 N N . SER A 1 183 ? -13.703 15.109 13.469 1 95.75 183 SER A N 1
ATOM 1372 C CA . SER A 1 183 ? -13.695 16.469 12.945 1 95.75 183 SER A CA 1
ATOM 1373 C C . SER A 1 183 ? -13.414 17.484 14.047 1 95.75 183 SER A C 1
ATOM 1375 O O . SER A 1 183 ? -13.422 17.141 15.234 1 95.75 183 SER A O 1
ATOM 1377 N N . PRO A 1 184 ? -13.141 18.703 13.648 1 93.44 184 PRO A N 1
ATOM 1378 C CA . PRO A 1 184 ? -12.859 19.734 14.656 1 93.44 184 PRO A CA 1
ATOM 1379 C C . PRO A 1 184 ? -14.023 19.938 15.625 1 93.44 184 PRO A C 1
ATOM 1381 O O . PRO A 1 184 ? -13.82 20.391 16.75 1 93.44 184 PRO A O 1
ATOM 1384 N N . SER A 1 185 ? -15.203 19.547 15.172 1 95.06 185 SER A N 1
ATOM 1385 C CA . SER A 1 185 ? -16.375 19.719 16.031 1 95.06 185 SER A CA 1
ATOM 1386 C C . SER A 1 185 ? -16.672 18.453 16.812 1 95.06 185 SER A C 1
ATOM 1388 O O . SER A 1 185 ? -17.594 18.422 17.641 1 95.06 185 SER A O 1
ATOM 1390 N N . SER A 1 186 ? -15.883 17.406 16.578 1 96.62 186 SER A N 1
ATOM 1391 C CA . SER A 1 186 ? -16.109 16.141 17.266 1 96.62 186 SER A CA 1
ATOM 1392 C C . SER A 1 186 ? -15.766 16.234 18.734 1 96.62 186 SER A C 1
ATOM 1394 O O . SER A 1 186 ? -14.844 16.953 19.125 1 96.62 186 SER A O 1
ATOM 1396 N N . THR A 1 187 ? -16.578 15.492 19.562 1 96.25 187 THR A N 1
ATOM 1397 C CA . THR A 1 187 ? -16.328 15.391 21 1 96.25 187 THR A CA 1
ATOM 1398 C C . THR A 1 187 ? -16.453 13.945 21.469 1 96.25 187 THR A C 1
ATOM 1400 O O . THR A 1 187 ? -17.156 13.148 20.844 1 96.25 187 THR A O 1
ATOM 1403 N N . LEU A 1 188 ? -15.703 13.648 22.484 1 96.5 188 LEU A N 1
ATOM 1404 C CA . LEU A 1 188 ? -15.844 12.336 23.109 1 96.5 188 LEU A CA 1
ATOM 1405 C C . LEU A 1 188 ? -17 12.328 24.109 1 96.5 188 LEU A C 1
ATOM 1407 O O . LEU A 1 188 ? -17.266 13.344 24.75 1 96.5 188 LEU A O 1
ATOM 1411 N N . PRO A 1 189 ? -17.625 11.164 24.188 1 95.81 189 PRO A N 1
ATOM 1412 C CA . PRO A 1 189 ? -18.625 11.062 25.25 1 95.81 189 PRO A CA 1
ATOM 1413 C C . PRO A 1 189 ? -18.016 11.117 26.656 1 95.81 189 PRO A C 1
ATOM 1415 O O . PRO A 1 189 ? -16.828 10.859 26.812 1 95.81 189 PRO A O 1
ATOM 1418 N N . THR A 1 190 ? -18.828 11.461 27.594 1 95.44 190 THR A N 1
ATOM 1419 C CA . THR A 1 190 ? -18.375 11.578 28.969 1 95.44 190 THR A CA 1
ATOM 1420 C C . THR A 1 190 ? -18.078 10.203 29.562 1 95.44 190 THR A C 1
ATOM 1422 O O . THR A 1 190 ? -17.172 10.062 30.375 1 95.44 190 THR A O 1
ATOM 1425 N N . ASP A 1 191 ? -18.797 9.234 29.062 1 96 191 ASP A N 1
ATOM 1426 C CA . ASP A 1 191 ? -18.562 7.867 29.5 1 96 191 ASP A CA 1
ATOM 1427 C C . ASP A 1 191 ? -17.25 7.316 28.938 1 96 191 ASP A C 1
ATOM 1429 O O . ASP A 1 191 ? -17.125 7.145 27.719 1 96 191 ASP A O 1
ATOM 1433 N N . LYS A 1 192 ? -16.359 7.039 29.812 1 93.12 192 LYS A N 1
ATOM 1434 C CA . LYS A 1 192 ? -15.016 6.625 29.406 1 93.12 192 LYS A CA 1
ATOM 1435 C C . LYS A 1 192 ? -15.062 5.305 28.641 1 93.12 192 LYS A C 1
ATOM 1437 O O . LYS A 1 192 ? -14.297 5.098 27.703 1 93.12 192 LYS A O 1
ATOM 1442 N N . LYS A 1 193 ? -15.922 4.473 29.156 1 93.75 193 LYS A N 1
ATOM 1443 C CA . LYS A 1 193 ? -16.047 3.186 28.484 1 93.75 193 LYS A CA 1
ATOM 1444 C C . LYS A 1 193 ? -16.578 3.363 27.062 1 93.75 193 LYS A C 1
ATOM 1446 O O . LYS A 1 193 ? -16.078 2.738 26.125 1 93.75 193 LYS A O 1
ATOM 1451 N N . ALA A 1 194 ? -17.484 4.223 26.875 1 94.5 194 ALA A N 1
ATOM 1452 C CA . ALA A 1 194 ? -18.047 4.527 25.578 1 94.5 194 ALA A CA 1
ATOM 1453 C C . ALA A 1 194 ? -17.031 5.207 24.672 1 94.5 194 ALA A C 1
ATOM 1455 O O . ALA A 1 194 ? -16.969 4.938 23.469 1 94.5 194 ALA A O 1
ATOM 1456 N N . ALA A 1 195 ? -16.172 5.973 25.234 1 95.06 195 ALA A N 1
ATOM 1457 C CA . ALA A 1 195 ? -15.188 6.746 24.5 1 95.06 195 ALA A CA 1
ATOM 1458 C C . ALA A 1 195 ? -14.102 5.836 23.922 1 95.06 195 ALA A C 1
ATOM 1460 O O . ALA A 1 195 ? -13.383 6.223 23 1 95.06 195 ALA A O 1
ATOM 1461 N N . ARG A 1 196 ? -14.047 4.59 24.422 1 94.38 196 ARG A N 1
ATOM 1462 C CA . ARG A 1 196 ? -12.969 3.695 24.016 1 94.38 196 ARG A CA 1
ATOM 1463 C C . ARG A 1 196 ? -13.43 2.742 22.922 1 94.38 196 ARG A C 1
ATOM 1465 O O . ARG A 1 196 ? -12.641 1.939 22.406 1 94.38 196 ARG A O 1
ATOM 1472 N N . ASP A 1 197 ? -14.695 2.873 22.484 1 96.25 197 ASP A N 1
ATOM 1473 C CA . ASP A 1 197 ? -15.234 2.041 21.406 1 96.25 197 ASP A CA 1
ATOM 1474 C C . ASP A 1 197 ? -14.68 2.475 20.047 1 96.25 197 ASP A C 1
ATOM 1476 O O . ASP A 1 197 ? -15.086 3.508 19.516 1 96.25 197 ASP A O 1
ATOM 1480 N N . PRO A 1 198 ? -13.797 1.658 19.469 1 95.44 198 PRO A N 1
ATOM 1481 C CA . PRO A 1 198 ? -13.133 2.094 18.25 1 95.44 198 PRO A CA 1
ATOM 1482 C C . PRO A 1 198 ? -14.062 2.088 17.031 1 95.44 198 PRO A C 1
ATOM 1484 O O . PRO A 1 198 ? -13.703 2.6 15.969 1 95.44 198 PRO A O 1
ATOM 1487 N N . THR A 1 199 ? -15.188 1.484 17.141 1 95.5 199 THR A N 1
ATOM 1488 C CA . THR A 1 199 ? -16.156 1.515 16.047 1 95.5 199 THR A CA 1
ATOM 1489 C C . THR A 1 199 ? -16.906 2.842 16.031 1 95.5 199 THR A C 1
ATOM 1491 O O . THR A 1 199 ? -17.562 3.184 15.039 1 95.5 199 THR A O 1
ATOM 1494 N N . LYS A 1 200 ? -16.812 3.598 17.125 1 96.88 200 LYS A N 1
ATOM 1495 C CA . LYS A 1 200 ? -17.578 4.836 17.25 1 96.88 200 LYS A CA 1
ATOM 1496 C C . LYS A 1 200 ? -16.656 6.047 17.297 1 96.88 200 LYS A C 1
ATOM 1498 O O . LYS A 1 200 ? -17 7.125 16.812 1 96.88 200 LYS A O 1
ATOM 1503 N N . TYR A 1 201 ? -15.531 5.801 18 1 97.56 201 TYR A N 1
ATOM 1504 C CA . TYR A 1 201 ? -14.586 6.902 18.188 1 97.56 201 TYR A CA 1
ATOM 1505 C C . TYR A 1 201 ? -13.172 6.477 17.797 1 97.56 201 TYR A C 1
ATOM 1507 O O . TYR A 1 201 ? -12.758 5.355 18.094 1 97.56 201 TYR A O 1
ATOM 1515 N N . PRO A 1 202 ? -12.453 7.406 17.094 1 97.31 202 PRO A N 1
ATOM 1516 C CA . PRO A 1 202 ? -11.055 7.066 16.844 1 97.31 202 PRO A CA 1
ATOM 1517 C C . PRO A 1 202 ? -10.266 6.871 18.141 1 97.31 202 PRO A C 1
ATOM 1519 O O . PRO A 1 202 ? -10.586 7.484 19.156 1 97.31 202 PRO A O 1
ATOM 1522 N N . VAL A 1 203 ? -9.242 6.062 18.078 1 97.06 203 VAL A N 1
ATOM 1523 C CA . VAL A 1 203 ? -8.367 5.82 19.219 1 97.06 203 VAL A CA 1
ATOM 1524 C C . VAL A 1 203 ? -7.555 7.074 19.516 1 97.06 203 VAL A C 1
ATOM 1526 O O . VAL A 1 203 ? -7.336 7.906 18.641 1 97.06 203 VAL A O 1
ATOM 1529 N N . ALA A 1 204 ? -7.062 7.223 20.719 1 97.31 204 ALA A N 1
ATOM 1530 C CA . ALA A 1 204 ? -6.457 8.43 21.266 1 97.31 204 ALA A CA 1
ATOM 1531 C C . ALA A 1 204 ? -5.312 8.922 20.391 1 97.31 204 ALA A C 1
ATOM 1533 O O . ALA A 1 204 ? -5.203 10.117 20.109 1 97.31 204 ALA A O 1
ATOM 1534 N N . PRO A 1 205 ? -4.43 8.055 19.875 1 98.19 205 PRO A N 1
ATOM 1535 C CA . PRO A 1 205 ? -3.328 8.562 19.047 1 98.19 205 PRO A CA 1
ATOM 1536 C C . PRO A 1 205 ? -3.809 9.227 17.766 1 98.19 205 PRO A C 1
ATOM 1538 O O . PRO A 1 205 ? -3.172 10.156 17.266 1 98.19 205 PRO A O 1
ATOM 1541 N N . VAL A 1 206 ? -4.918 8.789 17.266 1 98.44 206 VAL A N 1
ATOM 1542 C CA . VAL A 1 206 ? -5.465 9.367 16.047 1 98.44 206 VAL A CA 1
ATOM 1543 C C . VAL A 1 206 ? -6.059 10.742 16.344 1 98.44 206 VAL A C 1
ATOM 1545 O O . VAL A 1 206 ? -5.879 11.68 15.562 1 98.44 206 VAL A O 1
ATOM 1548 N N . ILE A 1 207 ? -6.73 10.859 17.453 1 98.19 207 ILE A N 1
ATOM 1549 C CA . ILE A 1 207 ? -7.289 12.141 17.859 1 98.19 207 ILE A CA 1
ATOM 1550 C C . ILE A 1 207 ? -6.156 13.141 18.109 1 98.19 207 ILE A C 1
ATOM 1552 O O . ILE A 1 207 ? -6.242 14.297 17.688 1 98.19 207 ILE A O 1
ATOM 1556 N N . ALA A 1 208 ? -5.133 12.656 18.797 1 98.44 208 ALA A N 1
ATOM 1557 C CA . ALA A 1 208 ? -3.977 13.516 19.047 1 98.44 208 ALA A CA 1
ATOM 1558 C C . ALA A 1 208 ? -3.35 13.984 17.734 1 98.44 208 ALA A C 1
ATOM 1560 O O . ALA A 1 208 ? -3.004 15.156 17.578 1 98.44 208 ALA A O 1
ATOM 1561 N N . LEU A 1 209 ? -3.195 13.07 16.812 1 98.75 209 LEU A N 1
ATOM 1562 C CA . LEU A 1 209 ? -2.646 13.414 15.5 1 98.75 209 LEU A CA 1
ATOM 1563 C C . LEU A 1 209 ? -3.525 14.445 14.797 1 98.75 209 LEU A C 1
ATOM 1565 O O . LEU A 1 209 ? -3.018 15.414 14.234 1 98.75 209 LEU A O 1
ATOM 1569 N N . HIS A 1 210 ? -4.812 14.219 14.828 1 98.5 210 HIS A N 1
ATOM 1570 C CA . HIS A 1 210 ? -5.785 15.148 14.266 1 98.5 210 HIS A CA 1
ATOM 1571 C C . HIS A 1 210 ? -5.551 16.562 14.781 1 98.5 210 HIS A C 1
ATOM 1573 O O . HIS A 1 210 ? -5.465 17.516 14 1 98.5 210 HIS A O 1
ATOM 1579 N N . ASP A 1 211 ? -5.445 16.656 16.062 1 98.5 211 ASP A N 1
ATOM 1580 C CA . ASP A 1 211 ? -5.309 17.969 16.672 1 98.5 211 ASP A CA 1
ATOM 1581 C C . ASP A 1 211 ? -3.973 18.625 16.312 1 98.5 211 ASP A C 1
ATOM 1583 O O . ASP A 1 211 ? -3.91 19.812 16.031 1 98.5 211 ASP A O 1
ATOM 1587 N N . GLN A 1 212 ? -2.949 17.859 16.281 1 98.81 212 GLN A N 1
ATOM 1588 C CA . GLN A 1 212 ? -1.616 18.375 15.969 1 98.81 212 GLN A CA 1
ATOM 1589 C C . GLN A 1 212 ? -1.534 18.875 14.531 1 98.81 212 GLN A C 1
ATOM 1591 O O . GLN A 1 212 ? -0.986 19.953 14.273 1 98.81 212 GLN A O 1
ATOM 1596 N N . ILE A 1 213 ? -2.076 18.125 13.641 1 98.75 213 ILE A N 1
ATOM 1597 C CA . ILE A 1 213 ? -2.037 18.516 12.234 1 98.75 213 ILE A CA 1
ATOM 1598 C C . ILE A 1 213 ? -2.871 19.766 12.023 1 98.75 213 ILE A C 1
ATOM 1600 O O . ILE A 1 213 ? -2.467 20.672 11.281 1 98.75 213 ILE A O 1
ATOM 1604 N N . ARG A 1 214 ? -3.998 19.859 12.672 1 98.06 214 ARG A N 1
ATOM 1605 C CA . ARG A 1 214 ? -4.867 21.031 12.531 1 98.06 214 ARG A CA 1
ATOM 1606 C C . ARG A 1 214 ? -4.164 22.297 13.008 1 98.06 214 ARG A C 1
ATOM 1608 O O . ARG A 1 214 ? -4.219 23.328 12.336 1 98.06 214 ARG A O 1
ATOM 1615 N N . VAL A 1 215 ? -3.516 22.172 14.125 1 98.31 215 VAL A N 1
ATOM 1616 C CA . VAL A 1 215 ? -2.795 23.312 14.672 1 98.31 215 VAL A CA 1
ATOM 1617 C C . VAL A 1 215 ? -1.663 23.719 13.734 1 98.31 215 VAL A C 1
ATOM 1619 O O . VAL A 1 215 ? -1.494 24.891 13.422 1 98.31 215 VAL A O 1
ATOM 1622 N N . ALA A 1 216 ? -0.931 22.766 13.234 1 98.62 216 ALA A N 1
ATOM 1623 C CA . ALA A 1 216 ? 0.181 23.016 12.32 1 98.62 216 ALA A CA 1
ATOM 1624 C C . ALA A 1 216 ? -0.311 23.656 11.023 1 98.62 216 ALA A C 1
ATOM 1626 O O . ALA A 1 216 ? 0.31 24.594 10.508 1 98.62 216 ALA A O 1
ATOM 1627 N N . ALA A 1 217 ? -1.4 23.156 10.531 1 97.94 217 ALA A N 1
ATOM 1628 C CA . ALA A 1 217 ? -1.966 23.672 9.289 1 97.94 217 ALA A CA 1
ATOM 1629 C C . ALA A 1 217 ? -2.414 25.125 9.438 1 97.94 217 ALA A C 1
ATOM 1631 O O . ALA A 1 217 ? -2.148 25.953 8.57 1 97.94 217 ALA A O 1
ATOM 1632 N N . ALA A 1 218 ? -3.076 25.406 10.516 1 96.5 218 ALA A N 1
ATOM 1633 C CA . ALA A 1 218 ? -3.537 26.766 10.773 1 96.5 218 ALA A CA 1
ATOM 1634 C C . ALA A 1 218 ? -2.363 27.75 10.836 1 96.5 218 ALA A C 1
ATOM 1636 O O . ALA A 1 218 ? -2.424 28.844 10.266 1 96.5 218 ALA A O 1
ATOM 1637 N N . ALA A 1 219 ? -1.361 27.312 11.492 1 97.25 219 ALA A N 1
ATOM 1638 C CA . ALA A 1 219 ? -0.174 28.156 11.617 1 97.25 219 ALA A CA 1
ATOM 1639 C C . ALA A 1 219 ? 0.469 28.391 10.25 1 97.25 219 ALA A C 1
ATOM 1641 O O . ALA A 1 219 ? 0.869 29.516 9.938 1 97.25 219 ALA A O 1
ATOM 1642 N N . ARG A 1 220 ? 0.549 27.328 9.43 1 96.38 220 ARG A N 1
ATOM 1643 C CA . ARG A 1 220 ? 1.189 27.438 8.125 1 96.38 220 ARG A CA 1
ATOM 1644 C C . ARG A 1 220 ? 0.37 28.328 7.188 1 96.38 220 ARG A C 1
ATOM 1646 O O . ARG A 1 220 ? 0.928 29.109 6.414 1 96.38 220 ARG A O 1
ATOM 1653 N N . VAL A 1 221 ? -0.905 28.203 7.254 1 92.94 221 VAL A N 1
ATOM 1654 C CA . VAL A 1 221 ? -1.788 29.016 6.422 1 92.94 221 VAL A CA 1
ATOM 1655 C C . VAL A 1 221 ? -1.601 30.5 6.762 1 92.94 221 VAL A C 1
ATOM 1657 O O . VAL A 1 221 ? -1.561 31.344 5.867 1 92.94 221 VAL A O 1
ATOM 1660 N N . LYS A 1 222 ? -1.478 30.766 7.973 1 93.12 222 LYS A N 1
ATOM 1661 C CA . LYS A 1 222 ? -1.24 32.156 8.406 1 93.12 222 LYS A CA 1
ATOM 1662 C C . LYS A 1 222 ? 0.088 32.656 7.871 1 93.12 222 LYS A C 1
ATOM 1664 O O . LYS A 1 222 ? 0.176 33.812 7.434 1 93.12 222 LYS A O 1
ATOM 1669 N N . GLU A 1 223 ? 1.039 31.797 7.934 1 91.38 223 GLU A N 1
ATOM 1670 C CA . GLU A 1 223 ? 2.359 32.188 7.434 1 91.38 223 GLU A CA 1
ATOM 1671 C C . GLU A 1 223 ? 2.32 32.469 5.938 1 91.38 223 GLU A C 1
ATOM 1673 O O . GLU A 1 223 ? 2.916 33.438 5.477 1 91.38 223 GLU A O 1
ATOM 1678 N N . ILE A 1 224 ? 1.62 31.688 5.191 1 89.69 224 ILE A N 1
ATOM 1679 C CA . ILE A 1 224 ? 1.518 31.828 3.744 1 89.69 224 ILE A CA 1
ATOM 1680 C C . ILE A 1 224 ? 0.779 33.125 3.402 1 89.69 224 ILE A C 1
ATOM 1682 O O . ILE A 1 224 ? 1.186 33.844 2.5 1 89.69 224 ILE A O 1
ATOM 1686 N N . SER A 1 225 ? -0.262 33.406 4.098 1 85.94 225 SER A N 1
ATOM 1687 C CA . SER A 1 225 ? -1.077 34.594 3.857 1 85.94 225 SER A CA 1
ATOM 1688 C C . SER A 1 225 ? -0.307 35.875 4.18 1 85.94 225 SER A C 1
ATOM 1690 O O . SER A 1 225 ? -0.494 36.875 3.525 1 85.94 225 SER A O 1
ATOM 1692 N N . SER A 1 226 ? 0.5 35.812 5.141 1 83.19 226 SER A N 1
ATOM 1693 C CA . SER A 1 226 ? 1.263 36.969 5.543 1 83.19 226 SER A CA 1
ATOM 1694 C C . SER A 1 226 ? 2.391 37.281 4.559 1 83.19 226 SER A C 1
ATOM 1696 O O . SER A 1 226 ? 2.838 38.406 4.438 1 83.19 226 SER A O 1
ATOM 1698 N N . SER A 1 227 ? 2.877 36.219 3.932 1 74.19 227 SER A N 1
ATOM 1699 C CA . SER A 1 227 ? 3.969 36.406 2.98 1 74.19 227 SER A CA 1
ATOM 1700 C C . SER A 1 227 ? 3.453 36.906 1.639 1 74.19 227 SER A C 1
ATOM 1702 O O . SER A 1 227 ? 4.215 37.469 0.842 1 74.19 227 SER A O 1
ATOM 1704 N N . ALA A 1 228 ? 2.262 36.75 1.266 1 66.38 228 ALA A N 1
ATOM 1705 C CA . ALA A 1 228 ? 1.656 37.188 0.012 1 66.38 228 ALA A CA 1
ATOM 1706 C C . ALA A 1 228 ? 1.349 38.688 0.049 1 66.38 228 ALA A C 1
ATOM 1708 O O . ALA A 1 228 ? 1.258 39.312 -0.997 1 66.38 228 ALA A O 1
ATOM 1709 N N . THR A 1 229 ? 1.312 39.344 1.287 1 54.69 229 THR A N 1
ATOM 1710 C CA . THR A 1 229 ? 1.1 40.781 1.396 1 54.69 229 THR A CA 1
ATOM 1711 C C . THR A 1 229 ? 2.432 41.531 1.425 1 54.69 229 THR A C 1
ATOM 1713 O O . THR A 1 229 ? 3.383 41.062 2.07 1 54.69 229 THR A O 1
ATOM 1716 N N . MET B 1 1 ? -7.789 11.164 -46.875 1 24.19 1 MET B N 1
ATOM 1717 C CA . MET B 1 1 ? -7.215 9.859 -46.562 1 24.19 1 MET B CA 1
ATOM 1718 C C . MET B 1 1 ? -7.59 9.414 -45.156 1 24.19 1 MET B C 1
ATOM 1720 O O . MET B 1 1 ? -7.242 10.07 -44.188 1 24.19 1 MET B O 1
ATOM 1724 N N . THR B 1 2 ? -8.773 8.703 -44.938 1 30.2 2 THR B N 1
ATOM 1725 C CA . THR B 1 2 ? -9.516 8.109 -43.844 1 30.2 2 THR B CA 1
ATOM 1726 C C . THR B 1 2 ? -8.633 7.164 -43.031 1 30.2 2 THR B C 1
ATOM 1728 O O . THR B 1 2 ? -7.723 6.535 -43.562 1 30.2 2 THR B O 1
ATOM 1731 N N . SER B 1 3 ? -8.391 7.465 -41.719 1 31.84 3 SER B N 1
ATOM 1732 C CA . SER B 1 3 ? -7.477 6.867 -40.781 1 31.84 3 SER B CA 1
ATOM 1733 C C . SER B 1 3 ? -7.66 5.355 -40.688 1 31.84 3 SER B C 1
ATOM 1735 O O . SER B 1 3 ? -8.719 4.871 -40.281 1 31.84 3 SER B O 1
ATOM 1737 N N . ALA B 1 4 ? -7.176 4.496 -41.688 1 31.45 4 ALA B N 1
ATOM 1738 C CA . ALA B 1 4 ? -7.133 3.057 -41.938 1 31.45 4 ALA B CA 1
ATOM 1739 C C . ALA B 1 4 ? -6.734 2.293 -40.688 1 31.45 4 ALA B C 1
ATOM 1741 O O . ALA B 1 4 ? -6.453 1.094 -40.719 1 31.45 4 ALA B O 1
ATOM 1742 N N . TYR B 1 5 ? -6.031 2.951 -39.812 1 31 5 TYR B N 1
ATOM 1743 C CA . TYR B 1 5 ? -5.422 2.141 -38.75 1 31 5 TYR B CA 1
ATOM 1744 C C . TYR B 1 5 ? -6.484 1.387 -37.969 1 31 5 TYR B C 1
ATOM 1746 O O . TYR B 1 5 ? -6.426 1.332 -36.719 1 31 5 TYR B O 1
ATOM 1754 N N . ALA B 1 6 ? -7.824 1.308 -38.469 1 34.56 6 ALA B N 1
ATOM 1755 C CA . ALA B 1 6 ? -9.055 0.784 -37.875 1 34.56 6 ALA B CA 1
ATOM 1756 C C . ALA B 1 6 ? -8.945 -0.717 -37.625 1 34.56 6 ALA B C 1
ATOM 1758 O O . ALA B 1 6 ? -9.352 -1.202 -36.562 1 34.56 6 ALA B O 1
ATOM 1759 N N . ASP B 1 7 ? -8.695 -1.653 -38.688 1 31.83 7 ASP B N 1
ATOM 1760 C CA . ASP B 1 7 ? -9.211 -3.016 -38.781 1 31.83 7 ASP B CA 1
ATOM 1761 C C . ASP B 1 7 ? -8.234 -4.02 -38.188 1 31.83 7 ASP B C 1
ATOM 1763 O O . ASP B 1 7 ? -8.289 -5.211 -38.5 1 31.83 7 ASP B O 1
ATOM 1767 N N . VAL B 1 8 ? -7 -3.627 -37.844 1 36.12 8 VAL B N 1
ATOM 1768 C CA . VAL B 1 8 ? -6.184 -4.789 -37.5 1 36.12 8 VAL B CA 1
ATOM 1769 C C . VAL B 1 8 ? -6.898 -5.645 -36.469 1 36.12 8 VAL B C 1
ATOM 1771 O O . VAL B 1 8 ? -7.297 -5.141 -35.406 1 36.12 8 VAL B O 1
ATOM 1774 N N . PRO B 1 9 ? -7.547 -6.719 -36.906 1 36.28 9 PRO B N 1
ATOM 1775 C CA . PRO B 1 9 ? -8.219 -7.629 -36 1 36.28 9 PRO B CA 1
ATOM 1776 C C . PRO B 1 9 ? -7.379 -7.941 -34.75 1 36.28 9 PRO B C 1
ATOM 1778 O O . PRO B 1 9 ? -6.32 -8.57 -34.875 1 36.28 9 PRO B O 1
ATOM 1781 N N . ARG B 1 10 ? -7.047 -7.004 -34 1 41.38 10 ARG B N 1
ATOM 1782 C CA . ARG B 1 10 ? -6.121 -7.066 -32.875 1 41.38 10 ARG B CA 1
ATOM 1783 C C . ARG B 1 10 ? -6.379 -8.305 -32.031 1 41.38 10 ARG B C 1
ATOM 1785 O O . ARG B 1 10 ? -5.805 -8.453 -30.938 1 41.38 10 ARG B O 1
ATOM 1792 N N . ARG B 1 11 ? -7.668 -8.727 -31.984 1 46.66 11 ARG B N 1
ATOM 1793 C CA . ARG B 1 11 ? -7.949 -9.688 -30.922 1 46.66 11 ARG B CA 1
ATOM 1794 C C . ARG B 1 11 ? -7.5 -11.086 -31.312 1 46.66 11 ARG B C 1
ATOM 1796 O O . ARG B 1 11 ? -7.918 -11.617 -32.344 1 46.66 11 ARG B O 1
ATOM 1803 N N . GLY B 1 12 ? -6.234 -11.547 -31.125 1 48.22 12 GLY B N 1
ATOM 1804 C CA . GLY B 1 12 ? -5.941 -12.969 -31.234 1 48.22 12 GLY B CA 1
ATOM 1805 C C . GLY B 1 12 ? -7.086 -13.852 -30.781 1 48.22 12 GLY B C 1
ATOM 1806 O O . GLY B 1 12 ? -8.102 -13.359 -30.297 1 48.22 12 GLY B O 1
ATOM 1807 N N . ALA B 1 13 ? -7.121 -15.18 -31.281 1 53.34 13 ALA B N 1
ATOM 1808 C CA . ALA B 1 13 ? -8.133 -16.156 -30.891 1 53.34 13 ALA B CA 1
ATOM 1809 C C . ALA B 1 13 ? -8.406 -16.078 -29.391 1 53.34 13 ALA B C 1
ATOM 1811 O O . ALA B 1 13 ? -7.488 -15.844 -28.594 1 53.34 13 ALA B O 1
ATOM 1812 N N . PRO B 1 14 ? -9.672 -15.953 -29 1 62.72 14 PRO B N 1
ATOM 1813 C CA . PRO B 1 14 ? -10.039 -15.844 -27.578 1 62.72 14 PRO B CA 1
ATOM 1814 C C . PRO B 1 14 ? -9.492 -17 -26.75 1 62.72 14 PRO B C 1
ATOM 1816 O O . PRO B 1 14 ? -9.586 -18.156 -27.156 1 62.72 14 PRO B O 1
ATOM 1819 N N . MET B 1 15 ? -8.617 -16.891 -25.875 1 77.44 15 MET B N 1
ATOM 1820 C CA . MET B 1 15 ? -8.133 -17.891 -24.906 1 77.44 15 MET B CA 1
ATOM 1821 C C . MET B 1 15 ? -9.234 -18.266 -23.922 1 77.44 15 MET B C 1
ATOM 1823 O O . MET B 1 15 ? -10.031 -17.422 -23.516 1 77.44 15 MET B O 1
ATOM 1827 N N . PRO B 1 16 ? -9.32 -19.625 -23.688 1 87 16 PRO B N 1
ATOM 1828 C CA . PRO B 1 16 ? -10.312 -20.016 -22.688 1 87 16 PRO B CA 1
ATOM 1829 C C . PRO B 1 16 ? -10.133 -19.281 -21.359 1 87 16 PRO B C 1
ATOM 1831 O O . PRO B 1 16 ? -9 -19.062 -20.922 1 87 16 PRO B O 1
ATOM 1834 N N . SER B 1 17 ? -11.227 -18.922 -20.781 1 90.25 17 SER B N 1
ATOM 1835 C CA . SER B 1 17 ? -11.203 -18.219 -19.5 1 90.25 17 SER B CA 1
ATOM 1836 C C . SER B 1 17 ? -11.203 -19.203 -18.328 1 90.25 17 SER B C 1
ATOM 1838 O O . SER B 1 17 ? -11.672 -20.344 -18.469 1 90.25 17 SER B O 1
ATOM 1840 N N . GLY B 1 18 ? -10.641 -18.766 -17.25 1 93.44 18 GLY B N 1
ATOM 1841 C CA . GLY B 1 18 ? -10.805 -19.516 -16.016 1 93.44 18 GLY B CA 1
ATOM 1842 C C . GLY B 1 18 ? -12.242 -19.578 -15.547 1 93.44 18 GLY B C 1
ATOM 1843 O O . GLY B 1 18 ? -13.102 -18.859 -16.062 1 93.44 18 GLY B O 1
ATOM 1844 N N . PRO B 1 19 ? -12.5 -20.344 -14.656 1 96.25 19 PRO B N 1
ATOM 1845 C CA . PRO B 1 19 ? -13.867 -20.547 -14.18 1 96.25 19 PRO B CA 1
ATOM 1846 C C . PRO B 1 19 ? -14.5 -19.266 -13.633 1 96.25 19 PRO B C 1
ATOM 1848 O O . PRO B 1 19 ? -13.812 -18.438 -13.031 1 96.25 19 PRO B O 1
ATOM 1851 N N . ARG B 1 20 ? -15.758 -19.125 -13.875 1 97.31 20 ARG B N 1
ATOM 1852 C CA . ARG B 1 20 ? -16.641 -18.125 -13.289 1 97.31 20 ARG B CA 1
ATOM 1853 C C . ARG B 1 20 ? -17.656 -18.781 -12.352 1 97.31 20 ARG B C 1
ATOM 1855 O O . ARG B 1 20 ? -17.641 -20 -12.164 1 97.31 20 ARG B O 1
ATOM 1862 N N . ILE B 1 21 ? -18.328 -17.984 -11.656 1 97.75 21 ILE B N 1
ATOM 1863 C CA . ILE B 1 21 ? -19.344 -18.531 -10.766 1 97.75 21 ILE B CA 1
ATOM 1864 C C . ILE B 1 21 ? -20.719 -17.953 -11.133 1 97.75 21 ILE B C 1
ATOM 1866 O O . ILE B 1 21 ? -20.938 -16.734 -11.047 1 97.75 21 ILE B O 1
ATOM 1870 N N . ALA B 1 22 ? -21.609 -18.844 -11.539 1 96.56 22 ALA B N 1
ATOM 1871 C CA . ALA B 1 22 ? -22.969 -18.422 -11.883 1 96.56 22 ALA B CA 1
ATOM 1872 C C . ALA B 1 22 ? -23.641 -17.719 -10.703 1 96.56 22 ALA B C 1
ATOM 1874 O O . ALA B 1 22 ? -23.609 -18.219 -9.578 1 96.56 22 ALA B O 1
ATOM 1875 N N . GLY B 1 23 ? -24.156 -16.562 -10.898 1 96.5 23 GLY B N 1
ATOM 1876 C CA . GLY B 1 23 ? -24.891 -15.852 -9.875 1 96.5 23 GLY B CA 1
ATOM 1877 C C . GLY B 1 23 ? -24.016 -14.953 -9.023 1 96.5 23 GLY B C 1
ATOM 1878 O O . GLY B 1 23 ? -24.5 -14.242 -8.148 1 96.5 23 GLY B O 1
ATOM 1879 N N . ALA B 1 24 ? -22.703 -15.031 -9.297 1 97.44 24 ALA B N 1
ATOM 1880 C CA . ALA B 1 24 ? -21.828 -14.141 -8.547 1 97.44 24 ALA B CA 1
ATOM 1881 C C . ALA B 1 24 ? -22.203 -12.68 -8.789 1 97.44 24 ALA B C 1
ATOM 1883 O O . ALA B 1 24 ? -22.516 -12.289 -9.914 1 97.44 24 ALA B O 1
ATOM 1884 N N . VAL B 1 25 ? -22.141 -11.898 -7.75 1 97.31 25 VAL B N 1
ATOM 1885 C CA . VAL B 1 25 ? -22.547 -10.492 -7.82 1 97.31 25 VAL B CA 1
ATOM 1886 C C . VAL B 1 25 ? -21.328 -9.617 -8.062 1 97.31 25 VAL B C 1
ATOM 1888 O O . VAL B 1 25 ? -20.328 -9.711 -7.34 1 97.31 25 VAL B O 1
ATOM 1891 N N . MET B 1 26 ? -21.438 -8.766 -9.047 1 97.81 26 MET B N 1
ATOM 1892 C CA . MET B 1 26 ? -20.359 -7.816 -9.359 1 97.81 26 MET B CA 1
ATOM 1893 C C . MET B 1 26 ? -20.188 -6.801 -8.234 1 97.81 26 MET B C 1
ATOM 1895 O O . MET B 1 26 ? -21.172 -6.188 -7.793 1 97.81 26 MET B O 1
ATOM 1899 N N . PRO B 1 27 ? -19.016 -6.719 -7.73 1 97.25 27 PRO B N 1
ATOM 1900 C CA . PRO B 1 27 ? -18.797 -5.645 -6.762 1 97.25 27 PRO B CA 1
ATOM 1901 C C . PRO B 1 27 ? -19 -4.258 -7.367 1 97.25 27 PRO B C 1
ATOM 1903 O O . PRO B 1 27 ? -19.047 -4.113 -8.594 1 97.25 27 PRO B O 1
ATOM 1906 N N . GLY B 1 28 ? -19.125 -3.336 -6.508 1 94.75 28 GLY B N 1
ATOM 1907 C CA . GLY B 1 28 ? -19.203 -1.958 -6.973 1 94.75 28 GLY B CA 1
ATOM 1908 C C . GLY B 1 28 ? -17.938 -1.489 -7.668 1 94.75 28 GLY B C 1
ATOM 1909 O O . GLY B 1 28 ? -16.891 -2.125 -7.555 1 94.75 28 GLY B O 1
ATOM 1910 N N . THR B 1 29 ? -18.016 -0.42 -8.367 1 91.25 29 THR B N 1
ATOM 1911 C CA . THR B 1 29 ? -16.906 0.129 -9.133 1 91.25 29 THR B CA 1
ATOM 1912 C C . THR B 1 29 ? -15.727 0.441 -8.219 1 91.25 29 THR B C 1
ATOM 1914 O O . THR B 1 29 ? -14.57 0.179 -8.57 1 91.25 29 THR B O 1
ATOM 1917 N N . ASP B 1 30 ? -16 0.903 -6.969 1 89.25 30 ASP B N 1
ATOM 1918 C CA . ASP B 1 30 ? -14.945 1.286 -6.027 1 89.25 30 ASP B CA 1
ATOM 1919 C C . ASP B 1 30 ? -14.266 0.054 -5.434 1 89.25 30 ASP B C 1
ATOM 1921 O O . ASP B 1 30 ? -13.195 0.159 -4.836 1 89.25 30 ASP B O 1
ATOM 1925 N N . GLU B 1 31 ? -14.906 -1.094 -5.652 1 94.5 31 GLU B N 1
ATOM 1926 C CA . GLU B 1 31 ? -14.383 -2.332 -5.082 1 94.5 31 GLU B CA 1
ATOM 1927 C C . GLU B 1 31 ? -13.797 -3.232 -6.16 1 94.5 31 GLU B C 1
ATOM 1929 O O . GLU B 1 31 ? -13.328 -4.336 -5.871 1 94.5 31 GLU B O 1
ATOM 1934 N N . SER B 1 32 ? -13.883 -2.742 -7.422 1 97.56 32 SER B N 1
ATOM 1935 C CA . SER B 1 32 ? -13.312 -3.473 -8.555 1 97.56 32 SER B CA 1
ATOM 1936 C C . SER B 1 32 ? -11.984 -2.861 -9 1 97.56 32 SER B C 1
ATOM 1938 O O . SER B 1 32 ? -11.711 -1.692 -8.727 1 97.56 32 SER B O 1
ATOM 1940 N N . ALA B 1 33 ? -11.156 -3.646 -9.523 1 98 33 ALA B N 1
ATOM 1941 C CA . ALA B 1 33 ? -9.93 -3.143 -10.133 1 98 33 ALA B CA 1
ATOM 1942 C C . ALA B 1 33 ? -10.148 -2.809 -11.602 1 98 33 ALA B C 1
ATOM 1944 O O . ALA B 1 33 ? -10.969 -3.439 -12.273 1 98 33 ALA B O 1
ATOM 1945 N N . PRO B 1 34 ? -9.469 -1.816 -12.07 1 97.19 34 PRO B N 1
ATOM 1946 C CA . PRO B 1 34 ? -9.578 -1.509 -13.5 1 97.19 34 PRO B CA 1
ATOM 1947 C C . PRO B 1 34 ? -8.938 -2.578 -14.383 1 97.19 34 PRO B C 1
ATOM 1949 O O . PRO B 1 34 ? -8.242 -3.469 -13.883 1 97.19 34 PRO B O 1
ATOM 1952 N N . ILE B 1 35 ? -9.258 -2.5 -15.719 1 96.94 35 ILE B N 1
ATOM 1953 C CA . ILE B 1 35 ? -8.68 -3.381 -16.719 1 96.94 35 ILE B CA 1
ATOM 1954 C C . ILE B 1 35 ? -7.73 -2.586 -17.625 1 96.94 35 ILE B C 1
ATOM 1956 O O . ILE B 1 35 ? -8.086 -1.512 -18.109 1 96.94 35 ILE B O 1
ATOM 1960 N N . TRP B 1 36 ? -6.52 -3.066 -17.75 1 94.88 36 TRP B N 1
ATOM 1961 C CA . TRP B 1 36 ? -5.574 -2.402 -18.641 1 94.88 36 TRP B CA 1
ATOM 1962 C C . TRP B 1 36 ? -6.02 -2.516 -20.094 1 94.88 36 TRP B C 1
ATOM 1964 O O . TRP B 1 36 ? -6.449 -3.582 -20.547 1 94.88 36 TRP B O 1
ATOM 1974 N N . GLU B 1 37 ? -5.926 -1.478 -20.875 1 89.62 37 GLU B N 1
ATOM 1975 C CA . GLU B 1 37 ? -6.352 -1.454 -22.266 1 89.62 37 GLU B CA 1
ATOM 1976 C C . GLU B 1 37 ? -5.25 -1.967 -23.188 1 89.62 37 GLU B C 1
ATOM 1978 O O . GLU B 1 37 ? -5.516 -2.348 -24.328 1 89.62 37 GLU B O 1
ATOM 1983 N N . GLY B 1 38 ? -4.055 -2.064 -22.75 1 87.5 38 GLY B N 1
ATOM 1984 C CA . GLY B 1 38 ? -2.893 -2.541 -23.484 1 87.5 38 GLY B CA 1
ATOM 1985 C C . GLY B 1 38 ? -1.918 -3.316 -22.625 1 87.5 38 GLY B C 1
ATOM 1986 O O . GLY B 1 38 ? -2.223 -3.643 -21.469 1 87.5 38 GLY B O 1
ATOM 1987 N N . PRO B 1 39 ? -0.807 -3.619 -23.266 1 87.25 39 PRO B N 1
ATOM 1988 C CA . PRO B 1 39 ? 0.178 -4.363 -22.469 1 87.25 39 PRO B CA 1
ATOM 1989 C C . PRO B 1 39 ? 0.621 -3.611 -21.219 1 87.25 39 PRO B C 1
ATOM 1991 O O . PRO B 1 39 ? 0.752 -2.385 -21.25 1 87.25 39 PRO B O 1
ATOM 1994 N N . ILE B 1 40 ? 0.742 -4.316 -20.141 1 89.75 40 ILE B N 1
ATOM 1995 C CA . ILE B 1 40 ? 1.225 -3.74 -18.891 1 89.75 40 ILE B CA 1
ATOM 1996 C C . ILE B 1 40 ? 2.691 -3.344 -19.047 1 89.75 40 ILE B C 1
ATOM 1998 O O . ILE B 1 40 ? 3.504 -4.121 -19.547 1 89.75 40 ILE B O 1
ATOM 2002 N N . GLU B 1 41 ? 2.945 -2.15 -18.562 1 85.12 41 GLU B N 1
ATOM 2003 C CA . GLU B 1 41 ? 4.328 -1.685 -18.609 1 85.12 41 GLU B CA 1
ATOM 2004 C C . GLU B 1 41 ? 5.223 -2.51 -17.688 1 85.12 41 GLU B C 1
ATOM 2006 O O . GLU B 1 41 ? 4.871 -2.758 -16.531 1 85.12 41 GLU B O 1
ATOM 2011 N N . ARG B 1 42 ? 6.348 -2.928 -18.297 1 82.62 42 ARG B N 1
ATOM 2012 C CA . ARG B 1 42 ? 7.301 -3.736 -17.547 1 82.62 42 ARG B CA 1
ATOM 2013 C C . ARG B 1 42 ? 8.359 -2.861 -16.891 1 82.62 42 ARG B C 1
ATOM 2015 O O . ARG B 1 42 ? 8.93 -1.975 -17.531 1 82.62 42 ARG B O 1
ATOM 2022 N N . GLU B 1 43 ? 8.508 -3.016 -15.594 1 79.12 43 GLU B N 1
ATOM 2023 C CA . GLU B 1 43 ? 9.617 -2.363 -14.898 1 79.12 43 GLU B CA 1
ATOM 2024 C C . GLU B 1 43 ? 10.945 -3.037 -15.219 1 79.12 43 GLU B C 1
ATOM 2026 O O . GLU B 1 43 ? 10.977 -4.105 -15.836 1 79.12 43 GLU B O 1
ATOM 2031 N N . ALA B 1 44 ? 12.055 -2.443 -14.859 1 75.19 44 ALA B N 1
ATOM 2032 C CA . ALA B 1 44 ? 13.398 -2.879 -15.234 1 75.19 44 ALA B CA 1
ATOM 2033 C C . ALA B 1 44 ? 13.641 -4.328 -14.82 1 75.19 44 ALA B C 1
ATOM 2035 O O . ALA B 1 44 ? 14.234 -5.105 -15.57 1 75.19 44 ALA B O 1
ATOM 2036 N N . LEU B 1 45 ? 13.125 -4.758 -13.734 1 77.38 45 LEU B N 1
ATOM 2037 C CA . LEU B 1 45 ? 13.453 -6.098 -13.25 1 77.38 45 LEU B CA 1
ATOM 2038 C C . LEU B 1 45 ? 12.32 -7.074 -13.547 1 77.38 45 LEU B C 1
ATOM 2040 O O . LEU B 1 45 ? 12.391 -8.25 -13.172 1 77.38 45 LEU B O 1
ATOM 2044 N N . THR B 1 46 ? 11.359 -6.664 -14.367 1 80.5 46 THR B N 1
ATOM 2045 C CA . THR B 1 46 ? 10.266 -7.539 -14.773 1 80.5 46 THR B CA 1
ATOM 2046 C C . THR B 1 46 ? 10.594 -8.25 -16.078 1 80.5 46 THR B C 1
ATOM 2048 O O . THR B 1 46 ? 11.062 -7.617 -17.031 1 80.5 46 THR B O 1
ATOM 2051 N N . PRO B 1 47 ? 10.414 -9.578 -16.125 1 85.62 47 PRO B N 1
ATOM 2052 C CA . PRO B 1 47 ? 10.633 -10.266 -17.391 1 85.62 47 PRO B CA 1
ATOM 2053 C C . PRO B 1 47 ? 9.719 -9.75 -18.516 1 85.62 47 PRO B C 1
ATOM 2055 O O . PRO B 1 47 ? 8.625 -9.25 -18.234 1 85.62 47 PRO B O 1
ATOM 2058 N N . ALA B 1 48 ? 10.148 -9.875 -19.672 1 83.19 48 ALA B N 1
ATOM 2059 C CA . ALA B 1 48 ? 9.398 -9.422 -20.844 1 83.19 48 ALA B CA 1
ATOM 2060 C C . ALA B 1 48 ? 8.039 -10.117 -20.906 1 83.19 48 ALA B C 1
ATOM 2062 O O . ALA B 1 48 ? 7.039 -9.5 -21.297 1 83.19 48 ALA B O 1
ATOM 2063 N N . ARG B 1 49 ? 8.109 -11.391 -20.547 1 87.25 49 ARG B N 1
ATOM 2064 C CA . ARG B 1 49 ? 6.879 -12.18 -20.516 1 87.25 49 ARG B CA 1
ATOM 2065 C C . ARG B 1 49 ? 6.723 -12.906 -19.172 1 87.25 49 ARG B C 1
ATOM 2067 O O . ARG B 1 49 ? 7.113 -14.07 -19.047 1 87.25 49 ARG B O 1
ATOM 2074 N N . PRO B 1 50 ? 6.129 -12.258 -18.25 1 92.88 50 PRO B N 1
ATOM 2075 C CA . PRO B 1 50 ? 5.969 -12.914 -16.953 1 92.88 50 PRO B CA 1
ATOM 2076 C C . PRO B 1 50 ? 5.094 -14.156 -17.031 1 92.88 50 PRO B C 1
ATOM 2078 O O . PRO B 1 50 ? 4.113 -14.188 -17.781 1 92.88 50 PRO B O 1
ATOM 2081 N N . LEU B 1 51 ? 5.516 -15.148 -16.312 1 94.25 51 LEU B N 1
ATOM 2082 C CA . LEU B 1 51 ? 4.715 -16.359 -16.203 1 94.25 51 LEU B CA 1
ATOM 2083 C C . LEU B 1 51 ? 3.393 -16.078 -15.492 1 94.25 51 LEU B C 1
ATOM 2085 O O . LEU B 1 51 ? 2.352 -16.625 -15.875 1 94.25 51 LEU B O 1
ATOM 2089 N N . VAL B 1 52 ? 3.473 -15.25 -14.492 1 96.81 52 VAL B N 1
ATOM 2090 C CA . VAL B 1 52 ? 2.293 -14.883 -13.711 1 96.81 52 VAL B CA 1
ATOM 2091 C C . VAL B 1 52 ? 2.32 -13.383 -13.406 1 96.81 52 VAL B C 1
ATOM 2093 O O . VAL B 1 52 ? 3.393 -12.789 -13.297 1 96.81 52 VAL B O 1
ATOM 2096 N N . TRP B 1 53 ? 1.142 -12.844 -13.352 1 96.69 53 TRP B N 1
ATOM 2097 C CA . TRP B 1 53 ? 0.975 -11.484 -12.852 1 96.69 53 TRP B CA 1
ATOM 2098 C C . TRP B 1 53 ? 0.562 -11.484 -11.391 1 96.69 53 TRP B C 1
ATOM 2100 O O . TRP B 1 53 ? -0.374 -12.188 -11 1 96.69 53 TRP B O 1
ATOM 2110 N N . PHE B 1 54 ? 1.281 -10.719 -10.547 1 98.19 54 PHE B N 1
ATOM 2111 C CA . PHE B 1 54 ? 0.807 -10.438 -9.195 1 98.19 54 PHE B CA 1
ATOM 2112 C C . PHE B 1 54 ? -0.102 -9.211 -9.188 1 98.19 54 PHE B C 1
ATOM 2114 O O . PHE B 1 54 ? 0.306 -8.125 -9.602 1 98.19 54 PHE B O 1
ATOM 2121 N N . LEU B 1 55 ? -1.305 -9.422 -8.789 1 98.62 55 LEU B N 1
ATOM 2122 C CA . LEU B 1 55 ? -2.283 -8.359 -8.594 1 98.62 55 LEU B CA 1
ATOM 2123 C C . LEU B 1 55 ? -2.488 -8.078 -7.109 1 98.62 55 LEU B C 1
ATOM 2125 O O . LEU B 1 55 ? -3.109 -8.875 -6.402 1 98.62 55 LEU B O 1
ATOM 2129 N N . GLY B 1 56 ? -1.934 -6.914 -6.684 1 98.56 56 GLY B N 1
ATOM 2130 C CA . GLY B 1 56 ? -2.172 -6.516 -5.305 1 98.56 56 GLY B CA 1
ATOM 2131 C C . GLY B 1 56 ? -3.594 -6.051 -5.059 1 98.56 56 GLY B C 1
ATOM 2132 O O . GLY B 1 56 ? -4.09 -5.152 -5.742 1 98.56 56 GLY B O 1
ATOM 2133 N N . ALA B 1 57 ? -4.207 -6.602 -4.031 1 98.38 57 ALA B N 1
ATOM 2134 C CA . ALA B 1 57 ? -5.559 -6.176 -3.676 1 98.38 57 ALA B CA 1
ATOM 2135 C C . ALA B 1 57 ? -5.57 -4.73 -3.186 1 98.38 57 ALA B C 1
ATOM 2137 O O . ALA B 1 57 ? -6.574 -4.027 -3.326 1 98.38 57 ALA B O 1
ATOM 2138 N N . THR B 1 58 ? -4.512 -4.34 -2.533 1 96.31 58 THR B N 1
ATOM 2139 C CA . THR B 1 58 ? -4.273 -2.986 -2.045 1 96.31 58 THR B CA 1
ATOM 2140 C C . THR B 1 58 ? -2.828 -2.568 -2.295 1 96.31 58 THR B C 1
ATOM 2142 O O . THR B 1 58 ? -2.002 -3.385 -2.703 1 96.31 58 THR B O 1
ATOM 2145 N N . GLY B 1 59 ? -2.58 -1.292 -2.174 1 93.62 59 GLY B N 1
ATOM 2146 C CA . GLY B 1 59 ? -1.187 -0.899 -2.045 1 93.62 59 GLY B CA 1
ATOM 2147 C C . GLY B 1 59 ? -0.515 -1.477 -0.813 1 93.62 59 GLY B C 1
ATOM 2148 O O . GLY B 1 59 ? -1.129 -1.567 0.251 1 93.62 59 GLY B O 1
ATOM 2149 N N . GLY B 1 60 ? 0.728 -1.905 -0.991 1 94.06 60 GLY B N 1
ATOM 2150 C CA . GLY B 1 60 ? 1.475 -2.424 0.145 1 94.06 60 GLY B CA 1
ATOM 2151 C C . GLY B 1 60 ? 1.219 -3.896 0.405 1 94.06 60 GLY B C 1
ATOM 2152 O O . GLY B 1 60 ? 1.61 -4.426 1.447 1 94.06 60 GLY B O 1
ATOM 2153 N N . ALA B 1 61 ? 0.625 -4.582 -0.5 1 97.38 61 ALA B N 1
ATOM 2154 C CA . ALA B 1 61 ? 0.212 -5.973 -0.317 1 97.38 61 ALA B CA 1
ATOM 2155 C C . ALA B 1 61 ? 1.419 -6.906 -0.306 1 97.38 61 ALA B C 1
ATOM 2157 O O . ALA B 1 61 ? 1.31 -8.07 0.094 1 97.38 61 ALA B O 1
ATOM 2158 N N . GLY B 1 62 ? 2.57 -6.469 -0.763 1 96.56 62 GLY B N 1
ATOM 2159 C CA . GLY B 1 62 ? 3.752 -7.316 -0.823 1 96.56 62 GLY B CA 1
ATOM 2160 C C . GLY B 1 62 ? 4.184 -7.637 -2.242 1 96.56 62 GLY B C 1
ATOM 2161 O O . GLY B 1 62 ? 5.125 -8.406 -2.451 1 96.56 62 GLY B O 1
ATOM 2162 N N . VAL B 1 63 ? 3.584 -6.969 -3.219 1 97.06 63 VAL B N 1
ATOM 2163 C CA . VAL B 1 63 ? 3.803 -7.301 -4.625 1 97.06 63 VAL B CA 1
ATOM 2164 C C . VAL B 1 63 ? 5.223 -6.914 -5.031 1 97.06 63 VAL B C 1
ATOM 2166 O O . VAL B 1 63 ? 5.918 -7.691 -5.695 1 97.06 63 VAL B O 1
ATOM 2169 N N . SER B 1 64 ? 5.742 -5.73 -4.59 1 94.94 64 SER B N 1
ATOM 2170 C CA . SER B 1 64 ? 7.078 -5.305 -4.984 1 94.94 64 SER B CA 1
ATOM 2171 C C . SER B 1 64 ? 8.148 -6.254 -4.445 1 94.94 64 SER B C 1
ATOM 2173 O O . SER B 1 64 ? 9.125 -6.555 -5.133 1 94.94 64 SER B O 1
ATOM 2175 N N . SER B 1 65 ? 7.941 -6.75 -3.234 1 95.69 65 SER B N 1
ATOM 2176 C CA . SER B 1 65 ? 8.875 -7.707 -2.652 1 95.69 65 SER B CA 1
ATOM 2177 C C . SER B 1 65 ? 8.82 -9.047 -3.383 1 95.69 65 SER B C 1
ATOM 2179 O O . SER B 1 65 ? 9.859 -9.633 -3.699 1 95.69 65 SER B O 1
ATOM 2181 N N . LEU B 1 66 ? 7.637 -9.484 -3.664 1 97.38 66 LEU B N 1
ATOM 2182 C CA . LEU B 1 66 ? 7.465 -10.781 -4.312 1 97.38 66 LEU B CA 1
ATOM 2183 C C . LEU B 1 66 ? 8.016 -10.758 -5.73 1 97.38 66 LEU B C 1
ATOM 2185 O O . LEU B 1 66 ? 8.703 -11.695 -6.148 1 97.38 66 LEU B O 1
ATOM 2189 N N . THR B 1 67 ? 7.719 -9.688 -6.496 1 95.88 67 THR B N 1
ATOM 2190 C CA . THR B 1 67 ? 8.164 -9.625 -7.883 1 95.88 67 THR B CA 1
ATOM 2191 C C . THR B 1 67 ? 9.68 -9.508 -7.961 1 95.88 67 THR B C 1
ATOM 2193 O O . THR B 1 67 ? 10.297 -9.961 -8.93 1 95.88 67 THR B O 1
ATOM 2196 N N . ARG B 1 68 ? 10.273 -8.945 -6.953 1 94.19 68 ARG B N 1
ATOM 2197 C CA . ARG B 1 68 ? 11.734 -8.906 -6.91 1 94.19 68 ARG B CA 1
ATOM 2198 C C . ARG B 1 68 ? 12.305 -10.297 -6.66 1 94.19 68 ARG B C 1
ATOM 2200 O O . ARG B 1 68 ? 13.336 -10.664 -7.234 1 94.19 68 ARG B O 1
ATOM 2207 N N . SER B 1 69 ? 11.648 -11.039 -5.883 1 95.62 69 SER B N 1
ATOM 2208 C CA . SER B 1 69 ? 12.18 -12.32 -5.438 1 95.62 69 SER B CA 1
ATOM 2209 C C . SER B 1 69 ? 11.812 -13.445 -6.402 1 95.62 69 SER B C 1
ATOM 2211 O O . SER B 1 69 ? 12.523 -14.445 -6.508 1 95.62 69 SER B O 1
ATOM 2213 N N . LEU B 1 70 ? 10.688 -13.375 -7.055 1 97.25 70 LEU B N 1
ATOM 2214 C CA . LEU B 1 70 ? 10.25 -14.383 -8.016 1 97.25 70 LEU B CA 1
ATOM 2215 C C . LEU B 1 70 ? 10.469 -13.891 -9.445 1 97.25 70 LEU B C 1
ATOM 2217 O O . LEU B 1 70 ? 9.641 -13.164 -9.992 1 97.25 70 LEU B O 1
ATOM 2221 N N . ALA B 1 71 ? 11.453 -14.391 -10.102 1 95.25 71 ALA B N 1
ATOM 2222 C CA . ALA B 1 71 ? 12 -13.812 -11.336 1 95.25 71 ALA B CA 1
ATOM 2223 C C . ALA B 1 71 ? 11 -13.938 -12.484 1 95.25 71 ALA B C 1
ATOM 2225 O O . ALA B 1 71 ? 11.07 -13.188 -13.461 1 95.25 71 ALA B O 1
ATOM 2226 N N . TYR B 1 72 ? 10.078 -14.812 -12.406 1 95.19 72 TYR B N 1
ATOM 2227 C CA . TYR B 1 72 ? 9.172 -15.07 -13.516 1 95.19 72 TYR B CA 1
ATOM 2228 C C . TYR B 1 72 ? 7.879 -14.281 -13.359 1 95.19 72 TYR B C 1
ATOM 2230 O O . TYR B 1 72 ? 6.973 -14.391 -14.188 1 95.19 72 TYR B O 1
ATOM 2238 N N . ALA B 1 73 ? 7.797 -13.508 -12.281 1 96.44 73 ALA B N 1
ATOM 2239 C CA . ALA B 1 73 ? 6.539 -12.836 -11.977 1 96.44 73 ALA B CA 1
ATOM 2240 C C . ALA B 1 73 ? 6.613 -11.352 -12.336 1 96.44 73 ALA B C 1
ATOM 2242 O O . ALA B 1 73 ? 7.699 -10.766 -12.359 1 96.44 73 ALA B O 1
ATOM 2243 N N . GLY B 1 74 ? 5.488 -10.805 -12.664 1 95.56 74 GLY B N 1
ATOM 2244 C CA . GLY B 1 74 ? 5.359 -9.375 -12.898 1 95.56 74 GLY B CA 1
ATOM 2245 C C . GLY B 1 74 ? 4.297 -8.719 -12.031 1 95.56 74 GLY B C 1
ATOM 2246 O O . GLY B 1 74 ? 3.404 -9.398 -11.516 1 95.56 74 GLY B O 1
ATOM 2247 N N . ASP B 1 75 ? 4.422 -7.465 -11.828 1 96.19 75 ASP B N 1
ATOM 2248 C CA . ASP B 1 75 ? 3.42 -6.629 -11.172 1 96.19 75 ASP B CA 1
ATOM 2249 C C . ASP B 1 75 ? 2.438 -6.055 -12.188 1 96.19 75 ASP B C 1
ATOM 2251 O O . ASP B 1 75 ? 2.84 -5.379 -13.141 1 96.19 75 ASP B O 1
ATOM 2255 N N . CYS B 1 76 ? 1.194 -6.266 -11.969 1 95.12 76 CYS B N 1
ATOM 2256 C CA . CYS B 1 76 ? 0.252 -5.73 -12.945 1 95.12 76 CYS B CA 1
ATOM 2257 C C . CYS B 1 76 ? -0.354 -4.418 -12.461 1 95.12 76 CYS B C 1
ATOM 2259 O O . CYS B 1 76 ? -1.386 -3.979 -12.969 1 95.12 76 CYS B O 1
ATOM 2261 N N . HIS B 1 77 ? 0.239 -3.838 -11.406 1 93.44 77 HIS B N 1
ATOM 2262 C CA . HIS B 1 77 ? 0.004 -2.477 -10.938 1 93.44 77 HIS B CA 1
ATOM 2263 C C . HIS B 1 77 ? -1.467 -2.254 -10.602 1 93.44 77 HIS B C 1
ATOM 2265 O O . HIS B 1 77 ? -2.072 -1.278 -11.055 1 93.44 77 HIS B O 1
ATOM 2271 N N . ARG B 1 78 ? -2.082 -3.215 -9.938 1 95.44 78 ARG B N 1
ATOM 2272 C CA . ARG B 1 78 ? -3.406 -3.174 -9.32 1 95.44 78 ARG B CA 1
ATOM 2273 C C . ARG B 1 78 ? -4.496 -3.037 -10.383 1 95.44 78 ARG B C 1
ATOM 2275 O O . ARG B 1 78 ? -5.555 -2.461 -10.117 1 95.44 78 ARG B O 1
ATOM 2282 N N . GLY B 1 79 ? -4.195 -3.543 -11.578 1 97.12 79 GLY B N 1
ATOM 2283 C CA . GLY B 1 79 ? -5.168 -3.705 -12.648 1 97.12 79 GLY B CA 1
ATOM 2284 C C . GLY B 1 79 ? -5.121 -5.074 -13.297 1 97.12 79 GLY B C 1
ATOM 2285 O O . GLY B 1 79 ? -4.07 -5.723 -13.32 1 97.12 79 GLY B O 1
ATOM 2286 N N . TRP B 1 80 ? -6.262 -5.445 -13.844 1 97.75 80 TRP B N 1
ATOM 2287 C CA . TRP B 1 80 ? -6.316 -6.73 -14.531 1 97.75 80 TRP B CA 1
ATOM 2288 C C . TRP B 1 80 ? -5.621 -6.656 -15.883 1 97.75 80 TRP B C 1
ATOM 2290 O O . TRP B 1 80 ? -5.785 -5.684 -16.625 1 97.75 80 TRP B O 1
ATOM 2300 N N . PRO B 1 81 ? -4.797 -7.703 -16.188 1 94.56 81 PRO B N 1
ATOM 2301 C CA . PRO B 1 81 ? -4.238 -7.738 -17.547 1 94.56 81 PRO B CA 1
ATOM 2302 C C . PRO B 1 81 ? -5.316 -7.785 -18.625 1 94.56 81 PRO B C 1
ATOM 2304 O O . PRO B 1 81 ? -6.234 -8.609 -18.547 1 94.56 81 PRO B O 1
ATOM 2307 N N . GLY B 1 82 ? -5.195 -6.91 -19.594 1 91.25 82 GLY B N 1
ATOM 2308 C CA . GLY B 1 82 ? -6.211 -6.832 -20.625 1 91.25 82 GLY B CA 1
ATOM 2309 C C . GLY B 1 82 ? -5.746 -7.379 -21.969 1 91.25 82 GLY B C 1
ATOM 2310 O O . GLY B 1 82 ? -6.559 -7.641 -22.844 1 91.25 82 GLY B O 1
ATOM 2311 N N . TYR B 1 83 ? -4.496 -7.496 -22.078 1 87.69 83 TYR B N 1
ATOM 2312 C CA . TYR B 1 83 ? -3.902 -7.914 -23.344 1 87.69 83 TYR B CA 1
ATOM 2313 C C . TYR B 1 83 ? -3.461 -9.367 -23.297 1 87.69 83 TYR B C 1
ATOM 2315 O O . TYR B 1 83 ? -2.271 -9.672 -23.406 1 87.69 83 TYR B O 1
ATOM 2323 N N . ILE B 1 84 ? -4.5 -10.203 -23.172 1 86.44 84 ILE B N 1
ATOM 2324 C CA . ILE B 1 84 ? -4.234 -11.633 -23.016 1 86.44 84 ILE B CA 1
ATOM 2325 C C . ILE B 1 84 ? -4.309 -12.32 -24.375 1 86.44 84 ILE B C 1
ATOM 2327 O O . ILE B 1 84 ? -5.176 -12.008 -25.203 1 86.44 84 ILE B O 1
ATOM 2331 N N . GLY B 1 85 ? -3.377 -13.242 -24.625 1 75.06 85 GLY B N 1
ATOM 2332 C CA . GLY B 1 85 ? -3.457 -14 -25.859 1 75.06 85 GLY B CA 1
ATOM 2333 C C . GLY B 1 85 ? -2.098 -14.32 -26.453 1 75.06 85 GLY B C 1
ATOM 2334 O O . GLY B 1 85 ? -1.106 -14.422 -25.734 1 75.06 85 GLY B O 1
ATOM 2335 N N . ASP B 1 86 ? -2.135 -14.727 -27.609 1 68.06 86 ASP B N 1
ATOM 2336 C CA . ASP B 1 86 ? -0.941 -15.219 -28.281 1 68.06 86 ASP B CA 1
ATOM 2337 C C . ASP B 1 86 ? -0.3 -14.125 -29.141 1 68.06 86 ASP B C 1
ATOM 2339 O O . ASP B 1 86 ? 0.579 -14.398 -29.953 1 68.06 86 ASP B O 1
ATOM 2343 N N . LEU B 1 87 ? -0.6 -12.969 -28.859 1 68.31 87 LEU B N 1
ATOM 2344 C CA . LEU B 1 87 ? -0.015 -11.883 -29.625 1 68.31 87 LEU B CA 1
ATOM 2345 C C . LEU B 1 87 ? 1.336 -11.469 -29.047 1 68.31 87 LEU B C 1
ATOM 2347 O O . LEU B 1 87 ? 1.614 -11.719 -27.875 1 68.31 87 LEU B O 1
ATOM 2351 N N . PRO B 1 88 ? 2.201 -10.977 -29.953 1 68.56 88 PRO B N 1
ATOM 2352 C CA . PRO B 1 88 ? 3.459 -10.43 -29.453 1 68.56 88 PRO B CA 1
ATOM 2353 C C . PRO B 1 88 ? 3.248 -9.422 -28.312 1 68.56 88 PRO B C 1
ATOM 2355 O O . PRO B 1 88 ? 2.445 -8.5 -28.453 1 68.56 88 PRO B O 1
ATOM 2358 N N . GLY B 1 89 ? 3.83 -9.734 -27.25 1 72.19 89 GLY B N 1
ATOM 2359 C CA . GLY B 1 89 ? 3.748 -8.828 -26.109 1 72.19 89 GLY B CA 1
ATOM 2360 C C . GLY B 1 89 ? 2.566 -9.109 -25.203 1 72.19 89 GLY B C 1
ATOM 2361 O O . GLY B 1 89 ? 2.26 -8.312 -24.312 1 72.19 89 GLY B O 1
ATOM 2362 N N . ALA B 1 90 ? 1.906 -10.219 -25.547 1 78.75 90 ALA B N 1
ATOM 2363 C CA . ALA B 1 90 ? 0.703 -10.523 -24.766 1 78.75 90 ALA B CA 1
ATOM 2364 C C . ALA B 1 90 ? 1.046 -10.836 -23.312 1 78.75 90 ALA B C 1
ATOM 2366 O O . ALA B 1 90 ? 2.129 -11.352 -23.031 1 78.75 90 ALA B O 1
ATOM 2367 N N . ASP B 1 91 ? 0.098 -10.523 -22.484 1 82.06 91 ASP B N 1
ATOM 2368 C CA . ASP B 1 91 ? 0.215 -10.766 -21.062 1 82.06 91 ASP B CA 1
ATOM 2369 C C . ASP B 1 91 ? -0.13 -12.211 -20.703 1 82.06 91 ASP B C 1
ATOM 2371 O O . ASP B 1 91 ? -0.918 -12.852 -21.406 1 82.06 91 ASP B O 1
ATOM 2375 N N . SER B 1 92 ? 0.564 -12.75 -19.766 1 89.56 92 SER B N 1
ATOM 2376 C CA . SER B 1 92 ? 0.166 -14.031 -19.203 1 89.56 92 SER B CA 1
ATOM 2377 C C . SER B 1 92 ? -1.299 -14.016 -18.781 1 89.56 92 SER B C 1
ATOM 2379 O O . SER B 1 92 ? -1.784 -13.016 -18.234 1 89.56 92 SER B O 1
ATOM 2381 N N . PRO B 1 93 ? -2.023 -15.086 -19.047 1 93.31 93 PRO B N 1
ATOM 2382 C CA . PRO B 1 93 ? -3.402 -15.18 -18.562 1 93.31 93 PRO B CA 1
ATOM 2383 C C . PRO B 1 93 ? -3.484 -15.453 -17.062 1 93.31 93 PRO B C 1
ATOM 2385 O O . PRO B 1 93 ? -4.574 -15.43 -16.484 1 93.31 93 PRO B O 1
ATOM 2388 N N . LEU B 1 94 ? -2.359 -15.781 -16.422 1 97.12 94 LEU B N 1
ATOM 2389 C CA . LEU B 1 94 ? -2.355 -16.25 -15.047 1 97.12 94 LEU B CA 1
ATOM 2390 C C . LEU B 1 94 ? -2.172 -15.094 -14.07 1 97.12 94 LEU B C 1
ATOM 2392 O O . LEU B 1 94 ? -1.182 -14.359 -14.148 1 97.12 94 LEU B O 1
ATOM 2396 N N . VAL B 1 95 ? -3.127 -14.969 -13.172 1 98.44 95 VAL B N 1
ATOM 2397 C CA . VAL B 1 95 ? -3.107 -13.906 -12.18 1 98.44 95 VAL B CA 1
ATOM 2398 C C . VAL B 1 95 ? -3.096 -14.508 -10.773 1 98.44 95 VAL B C 1
ATOM 2400 O O . VAL B 1 95 ? -3.865 -15.43 -10.484 1 98.44 95 VAL B O 1
ATOM 2403 N N . VAL B 1 96 ? -2.188 -14.078 -9.969 1 98.88 96 VAL B N 1
ATOM 2404 C CA . VAL B 1 96 ? -2.158 -14.375 -8.539 1 98.88 96 VAL B CA 1
ATOM 2405 C C . VAL B 1 96 ? -2.521 -13.125 -7.742 1 98.88 96 VAL B C 1
ATOM 2407 O O . VAL B 1 96 ? -1.866 -12.086 -7.863 1 98.88 96 VAL B O 1
ATOM 2410 N N . LEU B 1 97 ? -3.6 -13.219 -6.973 1 98.94 97 LEU B N 1
ATOM 2411 C CA . LEU B 1 97 ? -3.98 -12.109 -6.105 1 98.94 97 LEU B CA 1
ATOM 2412 C C . LEU B 1 97 ? -3.137 -12.102 -4.836 1 98.94 97 LEU B C 1
ATOM 2414 O O . LEU B 1 97 ? -2.939 -13.141 -4.207 1 98.94 97 LEU B O 1
ATOM 2418 N N . VAL B 1 98 ? -2.588 -10.953 -4.5 1 98.94 98 VAL B N 1
ATOM 2419 C CA . VAL B 1 98 ? -1.753 -10.797 -3.314 1 98.94 98 VAL B CA 1
ATOM 2420 C C . VAL B 1 98 ? -2.4 -9.797 -2.355 1 98.94 98 VAL B C 1
ATOM 2422 O O . VAL B 1 98 ? -2.857 -8.734 -2.775 1 98.94 98 VAL B O 1
ATOM 2425 N N . PHE B 1 99 ? -2.49 -10.148 -1.059 1 98.81 99 PHE B N 1
ATOM 2426 C CA . PHE B 1 99 ? -3.096 -9.242 -0.092 1 98.81 99 PHE B CA 1
ATOM 2427 C C . PHE B 1 99 ? -2.49 -9.438 1.292 1 98.81 99 PHE B C 1
ATOM 2429 O O . PHE B 1 99 ? -1.988 -10.516 1.605 1 98.81 99 PHE B O 1
ATOM 2436 N N . ARG B 1 100 ? -2.469 -8.359 2.066 1 97.88 100 ARG B N 1
ATOM 2437 C CA . ARG B 1 100 ? -2.117 -8.453 3.48 1 97.88 100 ARG B CA 1
ATOM 2438 C C . ARG B 1 100 ? -3.279 -9.008 4.297 1 97.88 100 ARG B C 1
ATOM 2440 O O . ARG B 1 100 ? -4.445 -8.797 3.955 1 97.88 100 ARG B O 1
ATOM 2447 N N . THR B 1 101 ? -2.934 -9.625 5.465 1 98.12 101 THR B N 1
ATOM 2448 C CA . THR B 1 101 ? -3.969 -10.25 6.277 1 98.12 101 THR B CA 1
ATOM 2449 C C . THR B 1 101 ? -4.59 -9.234 7.234 1 98.12 101 THR B C 1
ATOM 2451 O O . THR B 1 101 ? -4.879 -9.555 8.391 1 98.12 101 THR B O 1
ATOM 2454 N N . THR B 1 102 ? -4.75 -8 6.883 1 96.94 102 THR B N 1
ATOM 2455 C CA . THR B 1 102 ? -5.66 -7.051 7.512 1 96.94 102 THR B CA 1
ATOM 2456 C C . THR B 1 102 ? -7.082 -7.23 6.984 1 96.94 102 THR B C 1
ATOM 2458 O O . THR B 1 102 ? -7.281 -7.801 5.91 1 96.94 102 THR B O 1
ATOM 2461 N N . MET B 1 103 ? -8.031 -6.754 7.719 1 97.38 103 MET B N 1
ATOM 2462 C CA . MET B 1 103 ? -9.406 -6.832 7.23 1 97.38 103 MET B CA 1
ATOM 2463 C C . MET B 1 103 ? -9.555 -6.109 5.898 1 97.38 103 MET B C 1
ATOM 2465 O O . MET B 1 103 ? -10.242 -6.59 4.996 1 97.38 103 MET B O 1
ATOM 2469 N N . HIS B 1 104 ? -8.93 -5.016 5.762 1 97 104 HIS B N 1
ATOM 2470 C CA . HIS B 1 104 ? -8.953 -4.258 4.516 1 97 104 HIS B CA 1
ATOM 2471 C C . HIS B 1 104 ? -8.445 -5.098 3.352 1 97 104 HIS B C 1
ATOM 2473 O O . HIS B 1 104 ? -9.102 -5.195 2.312 1 97 104 HIS B O 1
ATOM 2479 N N . GLY B 1 105 ? -7.281 -5.738 3.52 1 98.19 105 GLY B N 1
ATOM 2480 C CA . GLY B 1 105 ? -6.684 -6.562 2.48 1 98.19 105 GLY B CA 1
ATOM 2481 C C . GLY B 1 105 ? -7.535 -7.762 2.111 1 98.19 105 GLY B C 1
ATOM 2482 O O . GLY B 1 105 ? -7.73 -8.047 0.928 1 98.19 105 GLY B O 1
ATOM 2483 N N . VAL B 1 106 ? -8.047 -8.398 3.111 1 98.75 106 VAL B N 1
ATOM 2484 C CA . VAL B 1 106 ? -8.828 -9.609 2.895 1 98.75 106 VAL B CA 1
ATOM 2485 C C . VAL B 1 106 ? -10.133 -9.266 2.182 1 98.75 106 VAL B C 1
ATOM 2487 O O . VAL B 1 106 ? -10.531 -9.945 1.234 1 98.75 106 VAL B O 1
ATOM 2490 N N . GLU B 1 107 ? -10.742 -8.203 2.547 1 98.19 107 GLU B N 1
ATOM 2491 C CA . GLU B 1 107 ? -11.992 -7.793 1.924 1 98.19 107 GLU B CA 1
ATOM 2492 C C . GLU B 1 107 ? -11.781 -7.371 0.473 1 98.19 107 GLU B C 1
ATOM 2494 O O . GLU B 1 107 ? -12.602 -7.664 -0.395 1 98.19 107 GLU B O 1
ATOM 2499 N N . ARG B 1 108 ? -10.703 -6.691 0.276 1 98.25 108 ARG B N 1
ATOM 2500 C CA . ARG B 1 108 ? -10.414 -6.281 -1.096 1 98.25 108 ARG B CA 1
ATOM 2501 C C . ARG B 1 108 ? -10.133 -7.488 -1.981 1 98.25 108 ARG B C 1
ATOM 2503 O O . ARG B 1 108 ? -10.586 -7.543 -3.129 1 98.25 108 ARG B O 1
ATOM 2510 N N . ALA B 1 109 ? -9.406 -8.445 -1.462 1 98.88 109 ALA B N 1
ATOM 2511 C CA . ALA B 1 109 ? -9.18 -9.68 -2.205 1 98.88 109 ALA B CA 1
ATOM 2512 C C . ALA B 1 109 ? -10.5 -10.367 -2.543 1 98.88 109 ALA B C 1
ATOM 2514 O O . ALA B 1 109 ? -10.688 -10.852 -3.662 1 98.88 109 ALA B O 1
ATOM 2515 N N . HIS B 1 110 ? -11.383 -10.383 -1.582 1 98.81 110 HIS B N 1
ATOM 2516 C CA . HIS B 1 110 ? -12.703 -10.961 -1.79 1 98.81 110 HIS B CA 1
ATOM 2517 C C . HIS B 1 110 ? -13.422 -10.297 -2.955 1 98.81 110 HIS B C 1
ATOM 2519 O O . HIS B 1 110 ? -13.961 -10.977 -3.836 1 98.81 110 HIS B O 1
ATOM 2525 N N . SER B 1 111 ? -13.422 -9.016 -2.938 1 98.69 111 SER B N 1
ATOM 2526 C CA . SER B 1 111 ? -14.102 -8.25 -3.977 1 98.69 111 SER B CA 1
ATOM 2527 C C . SER B 1 111 ? -13.508 -8.539 -5.352 1 98.69 111 SER B C 1
ATOM 2529 O O . SER B 1 111 ? -14.242 -8.656 -6.336 1 98.69 111 SER B O 1
ATOM 2531 N N . LEU B 1 112 ? -12.172 -8.656 -5.445 1 98.88 112 LEU B N 1
ATOM 2532 C CA . LEU B 1 112 ? -11.523 -8.914 -6.723 1 98.88 112 LEU B CA 1
ATOM 2533 C C . LEU B 1 112 ? -11.852 -10.32 -7.223 1 98.88 112 LEU B C 1
ATOM 2535 O O . LEU B 1 112 ? -12.031 -10.531 -8.422 1 98.88 112 LEU B O 1
ATOM 2539 N N . LEU B 1 113 ? -11.906 -11.266 -6.293 1 98.88 113 LEU B N 1
ATOM 2540 C CA . LEU B 1 113 ? -12.312 -12.609 -6.688 1 98.88 113 LEU B CA 1
ATOM 2541 C C . LEU B 1 113 ? -13.75 -12.609 -7.199 1 98.88 113 LEU B C 1
ATOM 2543 O O . LEU B 1 113 ? -14.055 -13.281 -8.188 1 98.88 113 LEU B O 1
ATOM 2547 N N . LEU B 1 114 ? -14.602 -11.844 -6.574 1 98.81 114 LEU B N 1
ATOM 2548 C CA . LEU B 1 114 ? -15.984 -11.742 -7.027 1 98.81 114 LEU B CA 1
ATOM 2549 C C . LEU B 1 114 ? -16.062 -11.07 -8.391 1 98.81 114 LEU B C 1
ATOM 2551 O O . LEU B 1 114 ? -16.891 -11.445 -9.227 1 98.81 114 LEU B O 1
ATOM 2555 N N . GLN B 1 115 ? -15.25 -10.062 -8.57 1 98.81 115 GLN B N 1
ATOM 2556 C CA . GLN B 1 115 ? -15.18 -9.422 -9.883 1 98.81 115 GLN B CA 1
ATOM 2557 C C . GLN B 1 115 ? -14.922 -10.445 -10.984 1 98.81 115 GLN B C 1
ATOM 2559 O O . GLN B 1 115 ? -15.602 -10.453 -12.008 1 98.81 115 GLN B O 1
ATOM 2564 N N . HIS B 1 116 ? -13.945 -11.273 -10.742 1 98.75 116 HIS B N 1
ATOM 2565 C CA . HIS B 1 116 ? -13.641 -12.32 -11.719 1 98.75 116 HIS B CA 1
ATOM 2566 C C . HIS B 1 116 ? -14.781 -13.328 -11.82 1 98.75 116 HIS B C 1
ATOM 2568 O O . HIS B 1 116 ? -15.211 -13.672 -12.922 1 98.75 116 HIS B O 1
ATOM 2574 N N . ALA B 1 117 ? -15.242 -13.789 -10.695 1 98.69 117 ALA B N 1
ATOM 2575 C CA . ALA B 1 117 ? -16.312 -14.797 -10.648 1 98.69 117 ALA B CA 1
ATOM 2576 C C . ALA B 1 117 ? -17.531 -14.336 -11.43 1 98.69 117 ALA B C 1
ATOM 2578 O O . ALA B 1 117 ? -18.203 -15.141 -12.086 1 98.69 117 ALA B O 1
ATOM 2579 N N . ALA B 1 118 ? -17.75 -13.039 -11.43 1 98.31 118 ALA B N 1
ATOM 2580 C CA . ALA B 1 118 ? -18.953 -12.469 -12.039 1 98.31 118 ALA B CA 1
ATOM 2581 C C . ALA B 1 118 ? -18.719 -12.102 -13.5 1 98.31 118 ALA B C 1
ATOM 2583 O O . ALA B 1 118 ? -19.594 -11.547 -14.156 1 98.31 118 ALA B O 1
ATOM 2584 N N . GLY B 1 119 ? -17.578 -12.305 -13.992 1 97.19 119 GLY B N 1
ATOM 2585 C CA . GLY B 1 119 ? -17.281 -12.047 -15.391 1 97.19 119 GLY B CA 1
ATOM 2586 C C . GLY B 1 119 ? -16.75 -10.648 -15.648 1 97.19 119 GLY B C 1
ATOM 2587 O O . GLY B 1 119 ? -16.781 -10.164 -16.781 1 97.19 119 GLY B O 1
ATOM 2588 N N . GLY B 1 120 ? -16.312 -10.031 -14.586 1 97.38 120 GLY B N 1
ATOM 2589 C CA . GLY B 1 120 ? -15.867 -8.656 -14.695 1 97.38 120 GLY B CA 1
ATOM 2590 C C . GLY B 1 120 ? -14.398 -8.531 -15.055 1 97.38 120 GLY B C 1
ATOM 2591 O O . GLY B 1 120 ? -13.797 -7.473 -14.859 1 97.38 120 GLY B O 1
ATOM 2592 N N . THR B 1 121 ? -13.719 -9.602 -15.492 1 97.25 121 THR B N 1
ATOM 2593 C CA . THR B 1 121 ? -12.328 -9.586 -15.945 1 97.25 121 THR B CA 1
ATOM 2594 C C . THR B 1 121 ? -12.234 -9.992 -17.406 1 97.25 121 THR B C 1
ATOM 2596 O O . THR B 1 121 ? -13.172 -10.57 -17.969 1 97.25 121 THR B O 1
ATOM 2599 N N . PRO B 1 122 ? -11.188 -9.633 -18.078 1 94.56 122 PRO B N 1
ATOM 2600 C CA . PRO B 1 122 ? -11.055 -9.953 -19.5 1 94.56 122 PRO B CA 1
ATOM 2601 C C . PRO B 1 122 ? -11.172 -11.453 -19.781 1 94.56 122 PRO B C 1
ATOM 2603 O O . PRO B 1 122 ? -10.797 -12.273 -18.938 1 94.56 122 PRO B O 1
ATOM 2606 N N . GLU B 1 123 ? -11.672 -11.727 -20.969 1 91.62 123 GLU B N 1
ATOM 2607 C CA . GLU B 1 123 ? -11.672 -13.117 -21.422 1 91.62 123 GLU B CA 1
ATOM 2608 C C . GLU B 1 123 ? -10.266 -13.695 -21.438 1 91.62 123 GLU B C 1
ATOM 2610 O O . GLU B 1 123 ? -9.312 -13.016 -21.828 1 91.62 123 GLU B O 1
ATOM 2615 N N . GLY B 1 124 ? -10.148 -14.914 -20.969 1 92.75 124 GLY B N 1
ATOM 2616 C CA . GLY B 1 124 ? -8.859 -15.578 -20.953 1 92.75 124 GLY B CA 1
ATOM 2617 C C . GLY B 1 124 ? -8.18 -15.531 -19.609 1 92.75 124 GLY B C 1
ATOM 2618 O O . GLY B 1 124 ? -7.223 -16.266 -19.359 1 92.75 124 GLY B O 1
ATOM 2619 N N . THR B 1 125 ? -8.703 -14.711 -18.688 1 95.88 125 THR B N 1
ATOM 2620 C CA . THR B 1 125 ? -8.086 -14.539 -17.375 1 95.88 125 THR B CA 1
ATOM 2621 C C . THR B 1 125 ? -8.281 -15.789 -16.516 1 95.88 125 THR B C 1
ATOM 2623 O O . THR B 1 125 ? -9.375 -16.344 -16.469 1 95.88 125 THR B O 1
ATOM 2626 N N . HIS B 1 126 ? -7.199 -16.219 -15.914 1 97.25 126 HIS B N 1
ATOM 2627 C CA . HIS B 1 126 ? -7.234 -17.328 -14.953 1 97.25 126 HIS B CA 1
ATOM 2628 C C . HIS B 1 126 ? -6.715 -16.875 -13.586 1 97.25 126 HIS B C 1
ATOM 2630 O O . HIS B 1 126 ? -5.613 -16.344 -13.484 1 97.25 126 HIS B O 1
ATOM 2636 N N . ILE B 1 127 ? -7.543 -17.094 -12.555 1 98.62 127 ILE B N 1
ATOM 2637 C CA . ILE B 1 127 ? -7.027 -16.984 -11.195 1 98.62 127 ILE B CA 1
ATOM 2638 C C . ILE B 1 127 ? -6.184 -18.219 -10.859 1 98.62 127 ILE B C 1
ATOM 2640 O O . ILE B 1 127 ? -6.723 -19.297 -10.625 1 98.62 127 ILE B O 1
ATOM 2644 N N . LEU B 1 128 ? -4.887 -18.062 -10.891 1 98.75 128 LEU B N 1
ATOM 2645 C CA . LEU B 1 128 ? -4.016 -19.188 -10.523 1 98.75 128 LEU B CA 1
ATOM 2646 C C . LEU B 1 128 ? -4.09 -19.469 -9.031 1 98.75 128 LEU B C 1
ATOM 2648 O O . LEU B 1 128 ? -4 -20.625 -8.602 1 98.75 128 LEU B O 1
ATOM 2652 N N . GLY B 1 129 ? -4.223 -18.359 -8.234 1 98.88 129 GLY B N 1
ATOM 2653 C CA . GLY B 1 129 ? -4.348 -18.5 -6.797 1 98.88 129 GLY B CA 1
ATOM 2654 C C . GLY B 1 129 ? -4.293 -17.172 -6.066 1 98.88 129 GLY B C 1
ATOM 2655 O O . GLY B 1 129 ? -4.359 -16.109 -6.691 1 98.88 129 GLY B O 1
ATOM 2656 N N . VAL B 1 130 ? -4.277 -17.281 -4.703 1 98.94 130 VAL B N 1
ATOM 2657 C CA . VAL B 1 130 ? -4.129 -16.125 -3.824 1 98.94 130 VAL B CA 1
ATOM 2658 C C . VAL B 1 130 ? -2.936 -16.328 -2.893 1 98.94 130 VAL B C 1
ATOM 2660 O O . VAL B 1 130 ? -2.629 -17.469 -2.514 1 98.94 130 VAL B O 1
ATOM 2663 N N . VAL B 1 131 ? -2.232 -15.234 -2.627 1 98.94 131 VAL B N 1
ATOM 2664 C CA . VAL B 1 131 ? -1.165 -15.211 -1.632 1 98.94 131 VAL B CA 1
ATOM 2665 C C . VAL B 1 131 ? -1.539 -14.266 -0.496 1 98.94 131 VAL B C 1
ATOM 2667 O O . VAL B 1 131 ? -1.671 -13.055 -0.706 1 98.94 131 VAL B O 1
ATOM 2670 N N . SER B 1 132 ? -1.786 -14.828 0.701 1 98.88 132 SER B N 1
ATOM 2671 C CA . SER B 1 132 ? -1.935 -14 1.896 1 98.88 132 SER B CA 1
ATOM 2672 C C . SER B 1 132 ? -0.581 -13.695 2.527 1 98.88 132 SER B C 1
ATOM 2674 O O . SER B 1 132 ? 0.214 -14.602 2.777 1 98.88 132 SER B O 1
ATOM 2676 N N . VAL B 1 133 ? -0.276 -12.438 2.674 1 98.62 133 VAL B N 1
ATOM 2677 C CA . VAL B 1 133 ? 0.96 -11.992 3.307 1 98.62 133 VAL B CA 1
ATOM 2678 C C . VAL B 1 133 ? 0.665 -11.477 4.715 1 98.62 133 VAL B C 1
ATOM 2680 O O . VAL B 1 133 ? -0.155 -10.578 4.895 1 98.62 133 VAL B O 1
ATOM 2683 N N . ALA B 1 134 ? 1.384 -12.062 5.676 1 97.75 134 ALA B N 1
ATOM 2684 C CA . ALA B 1 134 ? 1.136 -11.688 7.066 1 97.75 134 ALA B CA 1
ATOM 2685 C C . ALA B 1 134 ? 1.388 -10.195 7.285 1 97.75 134 ALA B C 1
ATOM 2687 O O . ALA B 1 134 ? 2.418 -9.664 6.863 1 97.75 134 ALA B O 1
ATOM 2688 N N . ASP B 1 135 ? 0.41 -9.508 7.973 1 94.94 135 ASP B N 1
ATOM 2689 C CA . ASP B 1 135 ? 0.545 -8.078 8.25 1 94.94 135 ASP B CA 1
ATOM 2690 C C . ASP B 1 135 ? 1.377 -7.844 9.508 1 94.94 135 ASP B C 1
ATOM 2692 O O . ASP B 1 135 ? 1.882 -6.742 9.734 1 94.94 135 ASP B O 1
ATOM 2696 N N . SER B 1 136 ? 1.418 -8.844 10.281 1 92.88 136 SER B N 1
ATOM 2697 C CA . SER B 1 136 ? 2.215 -8.836 11.5 1 92.88 136 SER B CA 1
ATOM 2698 C C . SER B 1 136 ? 2.578 -10.258 11.938 1 92.88 136 SER B C 1
ATOM 2700 O O . SER B 1 136 ? 2.131 -11.227 11.328 1 92.88 136 SER B O 1
ATOM 2702 N N . ASP B 1 137 ? 3.479 -10.312 12.961 1 92.31 137 ASP B N 1
ATOM 2703 C CA . ASP B 1 137 ? 3.836 -11.617 13.508 1 92.31 137 ASP B CA 1
ATOM 2704 C C . ASP B 1 137 ? 2.832 -12.062 14.57 1 92.31 137 ASP B C 1
ATOM 2706 O O . ASP B 1 137 ? 3.01 -13.102 15.203 1 92.31 137 ASP B O 1
ATOM 2710 N N . ARG B 1 138 ? 1.753 -11.375 14.656 1 91.62 138 ARG B N 1
ATOM 2711 C CA . ARG B 1 138 ? 0.694 -11.719 15.594 1 91.62 138 ARG B CA 1
ATOM 2712 C C . ARG B 1 138 ? -0.3 -12.695 14.969 1 91.62 138 ARG B C 1
ATOM 2714 O O . ARG B 1 138 ? -0.461 -12.719 13.75 1 91.62 138 ARG B O 1
ATOM 2721 N N . PRO B 1 139 ? -0.948 -13.422 15.883 1 93.88 139 PRO B N 1
ATOM 2722 C CA . PRO B 1 139 ? -2.023 -14.258 15.336 1 93.88 139 PRO B CA 1
ATOM 2723 C C . PRO B 1 139 ? -3.143 -13.438 14.703 1 93.88 139 PRO B C 1
ATOM 2725 O O . PRO B 1 139 ? -3.373 -12.289 15.094 1 93.88 139 PRO B O 1
ATOM 2728 N N . LEU B 1 140 ? -3.793 -14.031 13.805 1 96 140 LEU B N 1
ATOM 2729 C CA . LEU B 1 140 ? -4.953 -13.383 13.203 1 96 140 LEU B CA 1
ATOM 2730 C C . LEU B 1 140 ? -6.086 -13.234 14.211 1 96 140 LEU B C 1
ATOM 2732 O O . LEU B 1 140 ? -6.328 -14.141 15.016 1 96 140 LEU B O 1
ATOM 2736 N N . SER B 1 141 ? -6.758 -12.141 14.219 1 95.06 141 SER B N 1
ATOM 2737 C CA . SER B 1 141 ? -8 -12.016 14.977 1 95.06 141 SER B CA 1
ATOM 2738 C C . SER B 1 141 ? -9.086 -12.922 14.398 1 95.06 141 SER B C 1
ATOM 2740 O O . SER B 1 141 ? -9.016 -13.32 13.234 1 95.06 141 SER B O 1
ATOM 2742 N N . LYS B 1 142 ? -10.062 -13.227 15.18 1 97.12 142 LYS B N 1
ATOM 2743 C CA . LYS B 1 142 ? -11.141 -14.117 14.75 1 97.12 142 LYS B CA 1
ATOM 2744 C C . LYS B 1 142 ? -11.859 -13.555 13.523 1 97.12 142 LYS B C 1
ATOM 2746 O O . LYS B 1 142 ? -12.055 -14.266 12.539 1 97.12 142 LYS B O 1
ATOM 2751 N N . PRO B 1 143 ? -12.234 -12.234 13.484 1 96.25 143 PRO B N 1
ATOM 2752 C CA . PRO B 1 143 ? -12.93 -11.711 12.312 1 96.25 143 PRO B CA 1
ATOM 2753 C C . PRO B 1 143 ? -12.094 -11.812 11.039 1 96.25 143 PRO B C 1
ATOM 2755 O O . PRO B 1 143 ? -12.617 -12.164 9.977 1 96.25 143 PRO B O 1
ATOM 2758 N N . VAL B 1 144 ? -10.828 -11.57 11.133 1 98.06 144 VAL B N 1
ATOM 2759 C CA . VAL B 1 144 ? -9.953 -11.633 9.961 1 98.06 144 VAL B CA 1
ATOM 2760 C C . VAL B 1 144 ? -9.797 -13.086 9.516 1 98.06 144 VAL B C 1
ATOM 2762 O O . VAL B 1 144 ? -9.844 -13.383 8.32 1 98.06 144 VAL B O 1
ATOM 2765 N N . ARG B 1 145 ? -9.617 -13.961 10.492 1 98.31 145 ARG B N 1
ATOM 2766 C CA . ARG B 1 145 ? -9.5 -15.383 10.195 1 98.31 145 ARG B CA 1
ATOM 2767 C C . ARG B 1 145 ? -10.727 -15.891 9.453 1 98.31 145 ARG B C 1
ATOM 2769 O O . ARG B 1 145 ? -10.609 -16.625 8.477 1 98.31 145 ARG B O 1
ATOM 2776 N N . ASN B 1 146 ? -11.844 -15.531 9.922 1 98.5 146 ASN B N 1
ATOM 2777 C CA . ASN B 1 146 ? -13.086 -15.953 9.297 1 98.5 146 ASN B CA 1
ATOM 2778 C C . ASN B 1 146 ? -13.203 -15.422 7.867 1 98.5 146 ASN B C 1
ATOM 2780 O O . ASN B 1 146 ? -13.578 -16.156 6.957 1 98.5 146 ASN B O 1
ATOM 2784 N N . ARG B 1 147 ? -12.867 -14.148 7.691 1 98.44 147 ARG B N 1
ATOM 2785 C CA . ARG B 1 147 ? -12.961 -13.555 6.359 1 98.44 147 ARG B CA 1
ATOM 2786 C C . ARG B 1 147 ? -11.93 -14.164 5.418 1 98.44 147 ARG B C 1
ATOM 2788 O O . ARG B 1 147 ? -12.203 -14.367 4.234 1 98.44 147 ARG B O 1
ATOM 2795 N N . LEU B 1 148 ? -10.781 -14.453 5.922 1 98.81 148 LEU B N 1
ATOM 2796 C CA . LEU B 1 148 ? -9.742 -15.102 5.141 1 98.81 148 LEU B CA 1
ATOM 2797 C C . LEU B 1 148 ? -10.203 -16.469 4.645 1 98.81 148 LEU B C 1
ATOM 2799 O O . LEU B 1 148 ? -9.969 -16.828 3.488 1 98.81 148 LEU B O 1
ATOM 2803 N N . ALA B 1 149 ? -10.898 -17.188 5.484 1 98.88 149 ALA B N 1
ATOM 2804 C CA . ALA B 1 149 ? -11.43 -18.5 5.102 1 98.88 149 ALA B CA 1
ATOM 2805 C C . ALA B 1 149 ? -12.406 -18.359 3.939 1 98.88 149 ALA B C 1
ATOM 2807 O O . ALA B 1 149 ? -12.438 -19.219 3.051 1 98.88 149 ALA B O 1
ATOM 2808 N N . VAL B 1 150 ? -13.211 -17.328 3.951 1 98.75 150 VAL B N 1
ATOM 2809 C CA . VAL B 1 150 ? -14.156 -17.062 2.871 1 98.75 150 VAL B CA 1
ATOM 2810 C C . VAL B 1 150 ? -13.398 -16.797 1.573 1 98.75 150 VAL B C 1
ATOM 2812 O O . VAL B 1 150 ? -13.758 -17.328 0.517 1 98.75 150 VAL B O 1
ATOM 2815 N N . VAL B 1 151 ? -12.375 -16.016 1.637 1 98.88 151 VAL B N 1
ATOM 2816 C CA . VAL B 1 151 ? -11.562 -15.672 0.477 1 98.88 151 VAL B CA 1
ATOM 2817 C C . VAL B 1 151 ? -10.914 -16.938 -0.098 1 98.88 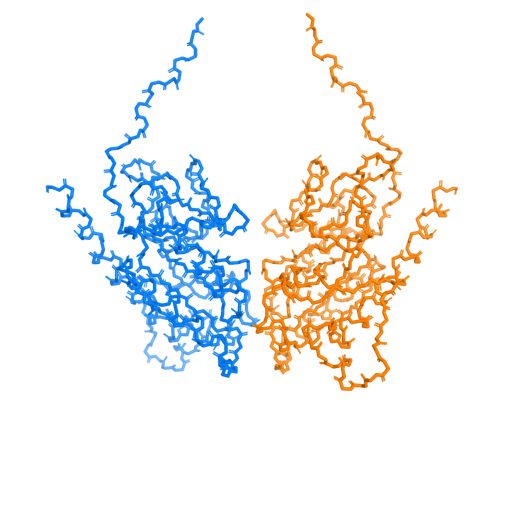151 VAL B C 1
ATOM 2819 O O . VAL B 1 151 ? -10.945 -17.156 -1.312 1 98.88 151 VAL B O 1
ATOM 2822 N N . GLU B 1 152 ? -10.391 -17.734 0.79 1 98.88 152 GLU B N 1
ATOM 2823 C CA . GLU B 1 152 ? -9.742 -18.953 0.355 1 98.88 152 GLU B CA 1
ATOM 2824 C C . GLU B 1 152 ? -10.742 -19.922 -0.29 1 98.88 152 GLU B C 1
ATOM 2826 O O . GLU B 1 152 ? -10.438 -20.547 -1.308 1 98.88 152 GLU B O 1
ATOM 2831 N N . SER B 1 153 ? -11.852 -20.031 0.295 1 98.81 153 SER B N 1
ATOM 2832 C CA . SER B 1 153 ? -12.898 -20.875 -0.277 1 98.81 153 SER B CA 1
ATOM 2833 C C . SER B 1 153 ? -13.297 -20.391 -1.667 1 98.81 153 SER B C 1
ATOM 2835 O O . SER B 1 153 ? -13.453 -21.203 -2.588 1 98.81 153 SER B O 1
ATOM 2837 N N . LEU B 1 154 ? -13.477 -19.109 -1.809 1 98.75 154 LEU B N 1
ATOM 2838 C CA . LEU B 1 154 ? -13.828 -18.531 -3.096 1 98.75 154 LEU B CA 1
ATOM 2839 C C . LEU B 1 154 ? -12.734 -18.781 -4.129 1 98.75 154 LEU B C 1
ATOM 2841 O O . LEU B 1 154 ? -13.023 -19.141 -5.273 1 98.75 154 LEU B O 1
ATOM 2845 N N . ALA B 1 155 ? -11.492 -18.609 -3.744 1 98.88 155 ALA B N 1
ATOM 2846 C CA . ALA B 1 155 ? -10.367 -18.875 -4.637 1 98.88 155 ALA B CA 1
ATOM 2847 C C . ALA B 1 155 ? -10.391 -20.328 -5.125 1 98.88 155 ALA B C 1
ATOM 2849 O O . ALA B 1 155 ? -10.195 -20.594 -6.312 1 98.88 155 ALA B O 1
ATOM 2850 N N . ARG B 1 156 ? -10.641 -21.219 -4.207 1 98.75 156 ARG B N 1
ATOM 2851 C CA . ARG B 1 156 ? -10.695 -22.625 -4.562 1 98.75 156 ARG B CA 1
ATOM 2852 C C . ARG B 1 156 ? -11.852 -22.906 -5.523 1 98.75 156 ARG B C 1
ATOM 2854 O O . ARG B 1 156 ? -11.703 -23.703 -6.457 1 98.75 156 ARG B O 1
ATOM 2861 N N . SER B 1 157 ? -12.945 -22.234 -5.348 1 98.38 157 SER B N 1
ATOM 2862 C CA . SER B 1 157 ? -14.094 -22.391 -6.234 1 98.38 157 SER B CA 1
ATOM 2863 C C . SER B 1 157 ? -13.773 -21.906 -7.645 1 98.38 157 SER B C 1
ATOM 2865 O O . SER B 1 157 ? -14.453 -22.281 -8.602 1 98.38 157 SER B O 1
ATOM 2867 N N . LEU B 1 158 ? -12.789 -21.125 -7.746 1 98.5 158 LEU B N 1
ATOM 2868 C CA . LEU B 1 158 ? -12.344 -20.609 -9.039 1 98.5 158 LEU B CA 1
ATOM 2869 C C . LEU B 1 158 ? -11.117 -21.375 -9.531 1 98.5 158 LEU B C 1
ATOM 2871 O O . LEU B 1 158 ? -10.375 -20.875 -10.383 1 98.5 158 LEU B O 1
ATOM 2875 N N . ALA B 1 159 ? -10.891 -22.516 -8.945 1 98.12 159 ALA B N 1
ATOM 2876 C CA . ALA B 1 159 ? -9.797 -23.422 -9.273 1 98.12 159 ALA B CA 1
ATOM 2877 C C . ALA B 1 159 ? -8.445 -22.797 -8.938 1 98.12 159 ALA B C 1
ATOM 2879 O O . ALA B 1 159 ? -7.434 -23.125 -9.562 1 98.12 159 ALA B O 1
ATOM 2880 N N . GLY B 1 160 ? -8.453 -21.844 -8.008 1 98.69 160 GLY B N 1
ATOM 2881 C CA . GLY B 1 160 ? -7.219 -21.219 -7.574 1 98.69 160 GLY B CA 1
ATOM 2882 C C . GLY B 1 160 ? -6.609 -21.875 -6.352 1 98.69 160 GLY B C 1
ATOM 2883 O O . GLY B 1 160 ? -7.32 -22.484 -5.551 1 98.69 160 GLY B O 1
ATOM 2884 N N . HIS B 1 161 ? -5.328 -21.719 -6.195 1 98.88 161 HIS B N 1
ATOM 2885 C CA . HIS B 1 161 ? -4.586 -22.188 -5.031 1 98.88 161 HIS B CA 1
ATOM 2886 C C . HIS B 1 161 ? -4.535 -21.125 -3.941 1 98.88 161 HIS B C 1
ATOM 2888 O O . HIS B 1 161 ? -4.742 -19.938 -4.215 1 98.88 161 HIS B O 1
ATOM 2894 N N . CYS B 1 162 ? -4.305 -21.578 -2.715 1 98.94 162 CYS B N 1
ATOM 2895 C CA . CYS B 1 162 ? -4.105 -20.672 -1.59 1 98.94 162 CYS B CA 1
ATOM 2896 C C . CYS B 1 162 ? -2.721 -20.844 -0.982 1 98.94 162 CYS B C 1
ATOM 2898 O O . CYS B 1 162 ? -2.363 -21.953 -0.559 1 98.94 162 CYS B O 1
ATOM 2900 N N . TRP B 1 163 ? -1.95 -19.797 -1.027 1 98.94 163 TRP B N 1
ATOM 2901 C CA . TRP B 1 163 ? -0.616 -19.797 -0.438 1 98.94 163 TRP B CA 1
ATOM 2902 C C . TRP B 1 163 ? -0.497 -18.703 0.625 1 98.94 163 TRP B C 1
ATOM 2904 O O . TRP B 1 163 ? -1.311 -17.781 0.669 1 98.94 163 TRP B O 1
ATOM 2914 N N . ASP B 1 164 ? 0.489 -18.844 1.503 1 98.44 164 ASP B N 1
ATOM 2915 C CA . ASP B 1 164 ? 0.709 -17.828 2.527 1 98.44 164 ASP B CA 1
ATOM 2916 C C . ASP B 1 164 ? 2.191 -17.469 2.646 1 98.44 164 ASP B C 1
ATOM 2918 O O . ASP B 1 164 ? 3.055 -18.312 2.363 1 98.44 164 ASP B O 1
ATOM 2922 N N . VAL B 1 165 ? 2.439 -16.281 2.926 1 98.56 165 VAL B N 1
ATOM 2923 C CA . VAL B 1 165 ? 3.748 -15.758 3.305 1 98.56 165 VAL B CA 1
ATOM 2924 C C . VAL B 1 165 ? 3.707 -15.258 4.746 1 98.56 165 VAL B C 1
ATOM 2926 O O . VAL B 1 165 ? 2.963 -14.328 5.066 1 98.56 165 VAL B O 1
ATOM 2929 N N . PRO B 1 166 ? 4.516 -15.93 5.629 1 98.06 166 PRO B N 1
ATOM 2930 C CA . PRO B 1 166 ? 4.531 -15.453 7.012 1 98.06 166 PRO B CA 1
ATOM 2931 C C . PRO B 1 166 ? 5.238 -14.109 7.168 1 98.06 166 PRO B C 1
ATOM 2933 O O . PRO B 1 166 ? 5.699 -13.531 6.18 1 98.06 166 PRO B O 1
ATOM 2936 N N . TRP B 1 167 ? 5.164 -13.594 8.352 1 96.81 167 TRP B N 1
ATOM 2937 C CA . TRP B 1 167 ? 5.93 -12.383 8.617 1 96.81 167 TRP B CA 1
ATOM 2938 C C . TRP B 1 167 ? 7.41 -12.594 8.328 1 96.81 167 TRP B C 1
ATOM 2940 O O . TRP B 1 167 ? 8.016 -13.539 8.836 1 96.81 167 TRP B O 1
ATOM 2950 N N . LEU B 1 168 ? 7.945 -11.766 7.473 1 96.38 168 LEU B N 1
ATOM 2951 C CA . LEU B 1 168 ? 9.352 -11.867 7.086 1 96.38 168 LEU B CA 1
ATOM 2952 C C . LEU B 1 168 ? 10.117 -10.617 7.5 1 96.38 168 LEU B C 1
ATOM 2954 O O . LEU B 1 168 ? 9.969 -9.555 6.883 1 96.38 168 LEU B O 1
ATOM 2958 N N . GLU B 1 169 ? 10.953 -10.75 8.445 1 94.88 169 GLU B N 1
ATOM 2959 C CA . GLU B 1 169 ? 11.727 -9.625 8.961 1 94.88 169 GLU B CA 1
ATOM 2960 C C . GLU B 1 169 ? 12.594 -9 7.871 1 94.88 169 GLU B C 1
ATOM 2962 O O . GLU B 1 169 ? 12.688 -7.777 7.773 1 94.88 169 GLU B O 1
ATOM 2967 N N . PRO B 1 170 ? 13.18 -9.766 6.938 1 95.62 170 PRO B N 1
ATOM 2968 C CA . PRO B 1 170 ? 13.984 -9.148 5.887 1 95.62 170 PRO B CA 1
ATOM 2969 C C . PRO B 1 170 ? 13.18 -8.195 5.004 1 95.62 170 PRO B C 1
ATOM 2971 O O . PRO B 1 170 ? 13.734 -7.223 4.473 1 95.62 170 PRO B O 1
ATOM 2974 N N . TRP B 1 171 ? 11.867 -8.43 4.852 1 95.44 171 TRP B N 1
ATOM 2975 C CA . TRP B 1 171 ? 11.039 -7.531 4.059 1 95.44 171 TRP B CA 1
ATOM 2976 C C . TRP B 1 171 ? 10.82 -6.207 4.785 1 95.44 171 TRP B C 1
ATOM 2978 O O . TRP B 1 171 ? 10.5 -5.195 4.16 1 95.44 171 TRP B O 1
ATOM 2988 N N . ARG B 1 172 ? 10.984 -6.211 6.102 1 94.19 172 ARG B N 1
ATOM 2989 C CA . ARG B 1 172 ? 10.828 -5.016 6.926 1 94.19 172 ARG B CA 1
ATOM 2990 C C . ARG B 1 172 ? 12.062 -4.129 6.84 1 94.19 172 ARG B C 1
ATOM 2992 O O . ARG B 1 172 ? 11.953 -2.902 6.754 1 94.19 172 ARG B O 1
ATOM 2999 N N . VAL B 1 173 ? 13.227 -4.785 6.758 1 95.88 173 VAL B N 1
ATOM 3000 C CA . VAL B 1 173 ? 14.438 -4.012 7.004 1 95.88 173 VAL B CA 1
ATOM 3001 C C . VAL B 1 173 ? 15.18 -3.783 5.688 1 95.88 173 VAL B C 1
ATOM 3003 O O . VAL B 1 173 ? 16.141 -3.008 5.633 1 95.88 173 VAL B O 1
ATOM 3006 N N . MET B 1 174 ? 14.711 -4.422 4.578 1 95.56 174 MET B N 1
ATOM 3007 C CA . MET B 1 174 ? 15.32 -4.211 3.266 1 95.56 174 MET B CA 1
ATOM 3008 C C . MET B 1 174 ? 14.281 -3.719 2.26 1 95.56 174 MET B C 1
ATOM 3010 O O . MET B 1 174 ? 13.18 -4.266 2.178 1 95.56 174 MET B O 1
ATOM 3014 N N . PRO B 1 175 ? 14.719 -2.736 1.494 1 94.31 175 PRO B N 1
ATOM 3015 C CA . PRO B 1 175 ? 13.812 -2.379 0.397 1 94.31 175 PRO B CA 1
ATOM 3016 C C . PRO B 1 175 ? 13.75 -3.451 -0.688 1 94.31 175 PRO B C 1
ATOM 3018 O O . PRO B 1 175 ? 14.711 -4.207 -0.872 1 94.31 175 PRO B O 1
ATOM 3021 N N . PRO B 1 176 ? 12.648 -3.5 -1.422 1 93.06 176 PRO B N 1
ATOM 3022 C CA . PRO B 1 176 ? 12.453 -4.547 -2.428 1 93.06 176 PRO B CA 1
ATOM 3023 C C . PRO B 1 176 ? 13.617 -4.629 -3.42 1 93.06 176 PRO B C 1
ATOM 3025 O O . PRO B 1 176 ? 14.055 -5.727 -3.771 1 93.06 176 PRO B O 1
ATOM 3028 N N . ARG B 1 177 ? 14.156 -3.549 -3.812 1 90.19 177 ARG B N 1
ATOM 3029 C CA . ARG B 1 177 ? 15.203 -3.539 -4.828 1 90.19 177 ARG B CA 1
ATOM 3030 C C . ARG B 1 177 ? 16.453 -4.254 -4.328 1 90.19 177 ARG B C 1
ATOM 3032 O O . ARG B 1 177 ? 17.328 -4.625 -5.121 1 90.19 177 ARG B O 1
ATOM 3039 N N . GLU B 1 178 ? 16.578 -4.426 -3.068 1 94.44 178 GLU B N 1
ATOM 3040 C CA . GLU B 1 178 ? 17.766 -5.055 -2.482 1 94.44 178 GLU B CA 1
ATOM 3041 C C . GLU B 1 178 ? 17.5 -6.52 -2.145 1 94.44 178 GLU B C 1
ATOM 3043 O O . GLU B 1 178 ? 18.406 -7.234 -1.712 1 94.44 178 GLU B O 1
ATOM 3048 N N . LEU B 1 179 ? 16.266 -6.996 -2.352 1 95.81 179 LEU B N 1
ATOM 3049 C CA . LEU B 1 179 ? 15.945 -8.391 -2.072 1 95.81 179 LEU B CA 1
ATOM 3050 C C . LEU B 1 179 ? 16.531 -9.305 -3.143 1 95.81 179 LEU B C 1
ATOM 3052 O O . LEU B 1 179 ? 16.578 -8.945 -4.32 1 95.81 179 LEU B O 1
ATOM 3056 N N . PRO B 1 180 ? 16.969 -10.484 -2.723 1 96.5 180 PRO B N 1
ATOM 3057 C CA . PRO B 1 180 ? 17.547 -11.406 -3.699 1 96.5 180 PRO B CA 1
ATOM 3058 C C . PRO B 1 180 ? 16.5 -12.016 -4.629 1 96.5 180 PRO B C 1
ATOM 3060 O O . PRO B 1 180 ? 15.383 -12.312 -4.199 1 96.5 180 PRO B O 1
ATOM 3063 N N . GLU B 1 181 ? 16.906 -12.148 -5.84 1 95.38 181 GLU B N 1
ATOM 3064 C CA . GLU B 1 181 ? 16.062 -12.773 -6.844 1 95.38 181 GLU B CA 1
ATOM 3065 C C . GLU B 1 181 ? 16.188 -14.297 -6.809 1 95.38 181 GLU B C 1
ATOM 3067 O O . GLU B 1 181 ? 17.281 -14.828 -6.586 1 95.38 181 GLU B O 1
ATOM 3072 N N . TRP B 1 182 ? 15.172 -14.953 -7.027 1 96.88 182 TRP B N 1
ATOM 3073 C CA . TRP B 1 182 ? 15.148 -16.406 -7.133 1 96.88 182 TRP B CA 1
ATOM 3074 C C . TRP B 1 182 ? 14.523 -16.859 -8.453 1 96.88 182 TRP B C 1
ATOM 3076 O O . TRP B 1 182 ? 13.461 -16.359 -8.836 1 96.88 182 TRP B O 1
ATOM 3086 N N . SER B 1 183 ? 15.203 -17.719 -9.148 1 95.69 183 SER B N 1
ATOM 3087 C CA . SER B 1 183 ? 14.758 -18.219 -10.445 1 95.69 183 SER B CA 1
ATOM 3088 C C . SER B 1 183 ? 14.734 -19.75 -10.469 1 95.69 183 SER B C 1
ATOM 3090 O O . SER B 1 183 ? 15.258 -20.391 -9.555 1 95.69 183 SER B O 1
ATOM 3092 N N . PRO B 1 184 ? 14.109 -20.312 -11.492 1 93.62 184 PRO B N 1
ATOM 3093 C CA . PRO B 1 184 ? 14.055 -21.781 -11.578 1 93.62 184 PRO B CA 1
ATOM 3094 C C . PRO B 1 184 ? 15.445 -22.406 -11.625 1 93.62 184 PRO B C 1
ATOM 3096 O O . PRO B 1 184 ? 15.609 -23.578 -11.258 1 93.62 184 PRO B O 1
ATOM 3099 N N . SER B 1 185 ? 16.406 -21.594 -12.039 1 95.12 185 SER B N 1
ATOM 3100 C CA . SER B 1 185 ? 17.766 -22.125 -12.141 1 95.12 185 SER B CA 1
ATOM 3101 C C . SER B 1 185 ? 18.578 -21.828 -10.883 1 95.12 185 SER B C 1
ATOM 3103 O O . SER B 1 185 ? 19.719 -22.266 -10.758 1 95.12 185 SER B O 1
ATOM 3105 N N . SER B 1 186 ? 17.938 -21.109 -9.945 1 96.62 186 SER B N 1
ATOM 3106 C CA . SER B 1 186 ? 18.641 -20.75 -8.719 1 96.62 186 SER B CA 1
ATOM 3107 C C . SER B 1 186 ? 18.891 -21.969 -7.836 1 96.62 186 SER B C 1
ATOM 3109 O O . SER B 1 186 ? 18.062 -22.891 -7.805 1 96.62 186 SER B O 1
ATOM 3111 N N . THR B 1 187 ? 20.078 -21.953 -7.141 1 96.31 187 THR B N 1
ATOM 3112 C CA . THR B 1 187 ? 20.406 -22.984 -6.172 1 96.31 187 THR B CA 1
ATOM 3113 C C . THR B 1 187 ? 20.969 -22.359 -4.891 1 96.31 187 THR B C 1
ATOM 3115 O O . THR B 1 187 ? 21.5 -21.25 -4.914 1 96.31 187 THR B O 1
ATOM 3118 N N . LEU B 1 188 ? 20.734 -23.062 -3.822 1 96.56 188 LEU B N 1
ATOM 3119 C CA . LEU B 1 188 ? 21.328 -22.641 -2.561 1 96.56 188 LEU B CA 1
ATOM 3120 C C . LEU B 1 188 ? 22.75 -23.172 -2.43 1 96.56 188 LEU B C 1
ATOM 3122 O O . LEU B 1 188 ? 23.062 -24.266 -2.912 1 96.56 188 LEU B O 1
ATOM 3126 N N . PRO B 1 189 ? 23.578 -22.359 -1.757 1 95.88 189 PRO B N 1
ATOM 3127 C CA . PRO B 1 189 ? 24.906 -22.891 -1.471 1 95.88 189 PRO B CA 1
ATOM 3128 C C . PRO B 1 189 ? 24.875 -24.062 -0.493 1 95.88 189 PRO B C 1
ATOM 3130 O O . PRO B 1 189 ? 23.906 -24.219 0.249 1 95.88 189 PRO B O 1
ATOM 3133 N N . THR B 1 190 ? 25.891 -24.828 -0.54 1 95.38 190 THR B N 1
ATOM 3134 C CA . THR B 1 190 ? 25.984 -26 0.321 1 95.38 190 THR B CA 1
ATOM 3135 C C . THR B 1 190 ? 26.188 -25.594 1.776 1 95.38 190 THR B C 1
ATOM 3137 O O . THR B 1 190 ? 25.688 -26.266 2.689 1 95.38 190 THR B O 1
ATOM 3140 N N . ASP B 1 191 ? 26.828 -24.469 1.945 1 96.06 191 ASP B N 1
ATOM 3141 C CA . ASP B 1 191 ? 27.047 -23.938 3.289 1 96.06 191 ASP B CA 1
ATOM 3142 C C . ASP B 1 191 ? 25.734 -23.391 3.873 1 96.06 191 ASP B C 1
ATOM 3144 O O . ASP B 1 191 ? 25.203 -22.391 3.373 1 96.06 191 ASP B O 1
ATOM 3148 N N . LYS B 1 192 ? 25.312 -24.016 4.918 1 93.25 192 LYS B N 1
ATOM 3149 C CA . LYS B 1 192 ? 24.016 -23.688 5.5 1 93.25 192 LYS B CA 1
ATOM 3150 C C . LYS B 1 192 ? 24 -22.25 6.027 1 93.25 192 LYS B C 1
ATOM 3152 O O . LYS B 1 192 ? 22.984 -21.562 5.953 1 93.25 192 LYS B O 1
ATOM 3157 N N . LYS B 1 193 ? 25.125 -21.938 6.59 1 94 193 LYS B N 1
ATOM 3158 C CA . LYS B 1 193 ? 25.219 -20.578 7.109 1 94 193 LYS B CA 1
ATOM 3159 C C . LYS B 1 193 ? 25.125 -19.547 5.98 1 94 193 LYS B C 1
ATOM 3161 O O . LYS B 1 193 ? 24.422 -18.547 6.109 1 94 193 LYS B O 1
ATOM 3166 N N . ALA B 1 194 ? 25.719 -19.812 4.914 1 94.69 194 ALA B N 1
ATOM 3167 C CA . ALA B 1 194 ? 25.688 -18.938 3.74 1 94.69 194 ALA B CA 1
ATOM 3168 C C . ALA B 1 194 ? 24.281 -18.906 3.129 1 94.69 194 ALA B C 1
ATOM 3170 O O . ALA B 1 194 ? 23.828 -17.859 2.676 1 94.69 194 ALA B O 1
ATOM 3171 N N . ALA B 1 195 ? 23.609 -19.984 3.207 1 95.25 195 ALA B N 1
ATOM 3172 C CA . ALA B 1 195 ? 22.281 -20.109 2.602 1 95.25 195 ALA B CA 1
ATOM 3173 C C . ALA B 1 195 ? 21.25 -19.297 3.365 1 95.25 195 ALA B C 1
ATOM 3175 O O . ALA B 1 195 ? 20.172 -19 2.836 1 95.25 195 ALA B O 1
ATOM 3176 N N . ARG B 1 196 ? 21.609 -18.859 4.582 1 94.5 196 ARG B N 1
ATOM 3177 C CA . ARG B 1 196 ? 20.641 -18.172 5.426 1 94.5 196 ARG B CA 1
ATOM 3178 C C . ARG B 1 196 ? 20.812 -16.656 5.34 1 94.5 196 ARG B C 1
ATOM 3180 O O . ARG B 1 196 ? 20.047 -15.906 5.949 1 94.5 196 ARG B O 1
ATOM 3187 N N . ASP B 1 197 ? 21.766 -16.203 4.52 1 96.31 197 ASP B N 1
ATOM 3188 C CA . ASP B 1 197 ? 21.984 -14.766 4.328 1 96.31 197 ASP B CA 1
ATOM 3189 C C . ASP B 1 197 ? 20.891 -14.148 3.461 1 96.31 197 ASP B C 1
ATOM 3191 O O . ASP B 1 197 ? 20.875 -14.352 2.246 1 96.31 197 ASP B O 1
ATOM 3195 N N . PRO B 1 198 ? 20.016 -13.352 4.07 1 95.5 198 PRO B N 1
ATOM 3196 C CA . PRO B 1 198 ? 18.875 -12.852 3.318 1 95.5 198 PRO B CA 1
ATOM 3197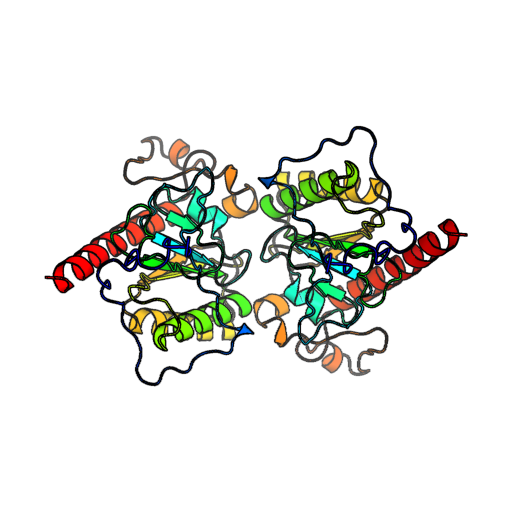 C C . PRO B 1 198 ? 19.25 -11.789 2.289 1 95.5 198 PRO B C 1
ATOM 3199 O O . PRO B 1 198 ? 18.422 -11.406 1.457 1 95.5 198 PRO B O 1
ATOM 3202 N N . THR B 1 199 ? 20.406 -11.266 2.359 1 95.56 199 THR B N 1
ATOM 3203 C CA . THR B 1 199 ? 20.859 -10.305 1.359 1 95.56 199 THR B CA 1
ATOM 3204 C C . THR B 1 199 ? 21.297 -11.023 0.085 1 95.56 199 THR B C 1
ATOM 3206 O O . THR B 1 199 ? 21.438 -10.398 -0.968 1 95.56 199 THR B O 1
ATOM 3209 N N . LYS B 1 200 ? 21.5 -12.344 0.178 1 96.88 200 LYS B N 1
ATOM 3210 C CA . LYS B 1 200 ? 22.016 -13.102 -0.961 1 96.88 200 LYS B CA 1
ATOM 3211 C C . LYS B 1 200 ? 20.984 -14.102 -1.469 1 96.88 200 LYS B C 1
ATOM 3213 O O . LYS B 1 200 ? 20.922 -14.391 -2.666 1 96.88 200 LYS B O 1
ATOM 3218 N N . TYR B 1 201 ? 20.281 -14.664 -0.46 1 97.56 201 TYR B N 1
ATOM 3219 C CA . TYR B 1 201 ? 19.297 -15.68 -0.808 1 97.56 201 TYR B CA 1
ATOM 3220 C C . TYR B 1 201 ? 17.953 -15.383 -0.164 1 97.56 201 TYR B C 1
ATOM 3222 O O . TYR B 1 201 ? 17.891 -14.945 0.986 1 97.56 201 TYR B O 1
ATOM 3230 N N . PRO B 1 202 ? 16.859 -15.594 -0.971 1 97.31 202 PRO B N 1
ATOM 3231 C CA . PRO B 1 202 ? 15.555 -15.453 -0.319 1 97.31 202 PRO B CA 1
ATOM 3232 C C . PRO B 1 202 ? 15.367 -16.422 0.851 1 97.31 202 PRO B C 1
ATOM 3234 O O . PRO B 1 202 ? 15.938 -17.516 0.847 1 97.31 202 PRO B O 1
ATOM 3237 N N . VAL B 1 203 ? 14.562 -16.016 1.799 1 97.06 203 VAL B N 1
ATOM 3238 C CA . VAL B 1 203 ? 14.25 -16.859 2.947 1 97.06 203 VAL B CA 1
ATOM 3239 C C . VAL B 1 203 ? 13.398 -18.047 2.502 1 97.06 203 VAL B C 1
ATOM 3241 O O . VAL B 1 203 ? 12.711 -17.984 1.479 1 97.06 203 VAL B O 1
ATOM 3244 N N . ALA B 1 204 ? 13.383 -19.125 3.242 1 97.38 204 ALA B N 1
ATOM 3245 C CA . ALA B 1 204 ? 12.82 -20.422 2.893 1 97.38 204 ALA B CA 1
ATOM 3246 C C . ALA B 1 204 ? 11.359 -20.297 2.48 1 97.38 204 ALA B C 1
ATOM 3248 O O . ALA B 1 204 ? 10.938 -20.891 1.486 1 97.38 204 ALA B O 1
ATOM 3249 N N . PRO B 1 205 ? 10.523 -19.516 3.166 1 98.19 205 PRO B N 1
ATOM 3250 C CA . PRO B 1 205 ? 9.117 -19.438 2.756 1 98.19 205 PRO B CA 1
ATOM 3251 C C . PRO B 1 205 ? 8.945 -18.828 1.363 1 98.19 205 PRO B C 1
ATOM 3253 O O . PRO B 1 205 ? 8.008 -19.188 0.646 1 98.19 205 PRO B O 1
ATOM 3256 N N . VAL B 1 206 ? 9.836 -17.984 0.986 1 98.44 206 VAL B N 1
ATOM 3257 C CA . VAL B 1 206 ? 9.758 -17.359 -0.331 1 98.44 206 VAL B CA 1
ATOM 3258 C C . VAL B 1 206 ? 10.156 -18.375 -1.404 1 98.44 206 VAL B C 1
ATOM 3260 O O . VAL B 1 206 ? 9.523 -18.438 -2.461 1 98.44 206 VAL B O 1
ATOM 3263 N N . ILE B 1 207 ? 11.172 -19.141 -1.135 1 98.19 207 ILE B N 1
ATOM 3264 C CA . ILE B 1 207 ? 11.594 -20.188 -2.064 1 98.19 207 ILE B CA 1
ATOM 3265 C C . ILE B 1 207 ? 10.484 -21.219 -2.232 1 98.19 207 ILE B C 1
ATOM 3267 O O . ILE B 1 207 ? 10.188 -21.641 -3.352 1 98.19 207 ILE B O 1
ATOM 3271 N N . ALA B 1 208 ? 9.906 -21.578 -1.096 1 98.5 208 ALA B N 1
ATOM 3272 C CA . ALA B 1 208 ? 8.797 -22.531 -1.146 1 98.5 208 ALA B CA 1
ATOM 3273 C C . ALA B 1 208 ? 7.645 -21.984 -1.98 1 98.5 208 ALA B C 1
ATOM 3275 O O . ALA B 1 208 ? 7.062 -22.703 -2.795 1 98.5 208 ALA B O 1
ATOM 3276 N N . LEU B 1 209 ? 7.312 -20.734 -1.764 1 98.75 209 LEU B N 1
ATOM 3277 C CA . LEU B 1 209 ? 6.258 -20.094 -2.537 1 98.75 209 LEU B CA 1
ATOM 3278 C C . LEU B 1 209 ? 6.598 -20.094 -4.023 1 98.75 209 LEU B C 1
ATOM 3280 O O . LEU B 1 209 ? 5.75 -20.406 -4.863 1 98.75 209 LEU B O 1
ATOM 3284 N N . HIS B 1 210 ? 7.82 -19.734 -4.34 1 98.5 210 HIS B N 1
ATOM 3285 C CA . HIS B 1 210 ? 8.32 -19.75 -5.711 1 98.5 210 HIS B CA 1
ATOM 3286 C C . HIS B 1 210 ? 8.047 -21.094 -6.379 1 98.5 210 HIS B C 1
ATOM 3288 O O . HIS B 1 210 ? 7.496 -21.156 -7.48 1 98.5 210 HIS B O 1
ATOM 3294 N N . ASP B 1 211 ? 8.422 -22.125 -5.688 1 98.5 211 ASP B N 1
ATOM 3295 C CA . ASP B 1 211 ? 8.297 -23.469 -6.258 1 98.5 211 ASP B CA 1
ATOM 3296 C C . ASP B 1 211 ? 6.832 -23.859 -6.422 1 98.5 211 ASP B C 1
ATOM 3298 O O . ASP B 1 211 ? 6.453 -24.438 -7.441 1 98.5 211 ASP B O 1
ATOM 3302 N N . GLN B 1 212 ? 6.023 -23.516 -5.5 1 98.81 212 GLN B N 1
ATOM 3303 C CA . GLN B 1 212 ? 4.605 -23.875 -5.539 1 98.81 212 GLN B CA 1
ATOM 3304 C C . GLN B 1 212 ? 3.891 -23.156 -6.68 1 98.81 212 GLN B C 1
ATOM 3306 O O . GLN B 1 212 ? 3.1 -23.766 -7.402 1 98.81 212 GLN B O 1
ATOM 3311 N N . ILE B 1 213 ? 4.176 -21.906 -6.84 1 98.75 213 ILE B N 1
ATOM 3312 C CA . ILE B 1 213 ? 3.535 -21.125 -7.891 1 98.75 213 ILE B CA 1
ATOM 3313 C C . ILE B 1 213 ? 3.98 -21.641 -9.258 1 98.75 213 ILE B C 1
ATOM 3315 O O . ILE B 1 213 ? 3.168 -21.766 -10.18 1 98.75 213 ILE B O 1
ATOM 3319 N N . ARG B 1 214 ? 5.238 -21.984 -9.391 1 98 214 ARG B N 1
ATOM 3320 C CA . ARG B 1 214 ? 5.762 -22.484 -10.656 1 98 214 ARG B CA 1
ATOM 3321 C C . ARG B 1 214 ? 5.074 -23.781 -11.062 1 98 214 ARG B C 1
ATOM 3323 O O . ARG B 1 214 ? 4.68 -23.953 -12.219 1 98 214 ARG B O 1
ATOM 3330 N N . VAL B 1 215 ? 4.93 -24.625 -10.094 1 98.31 215 VAL B N 1
ATOM 3331 C CA . VAL B 1 215 ? 4.281 -25.906 -10.352 1 98.31 215 VAL B CA 1
ATOM 3332 C C . VAL B 1 215 ? 2.822 -25.688 -10.742 1 98.31 215 VAL B C 1
ATOM 3334 O O . VAL B 1 215 ? 2.336 -26.25 -11.719 1 98.31 215 VAL B O 1
ATOM 3337 N N . ALA B 1 216 ? 2.141 -24.828 -10.031 1 98.62 216 ALA B N 1
ATOM 3338 C CA . ALA B 1 216 ? 0.739 -24.531 -10.305 1 98.62 216 ALA B CA 1
ATOM 3339 C C . ALA B 1 216 ? 0.574 -23.891 -11.688 1 98.62 216 ALA B C 1
ATOM 3341 O O . ALA B 1 216 ? -0.355 -24.234 -12.422 1 98.62 216 ALA B O 1
ATOM 3342 N N . ALA B 1 217 ? 1.462 -23.016 -12.016 1 97.94 217 ALA B N 1
ATOM 3343 C CA . ALA B 1 217 ? 1.405 -22.328 -13.305 1 97.94 217 ALA B CA 1
ATOM 3344 C C . ALA B 1 217 ? 1.605 -23.297 -14.461 1 97.94 217 ALA B C 1
ATOM 3346 O O . ALA B 1 217 ? 0.881 -23.25 -15.453 1 97.94 217 ALA B O 1
ATOM 3347 N N . ALA B 1 218 ? 2.574 -24.172 -14.312 1 96.44 218 ALA B N 1
ATOM 3348 C CA . ALA B 1 218 ? 2.842 -25.156 -15.352 1 96.44 218 ALA B CA 1
ATOM 3349 C C . ALA B 1 218 ? 1.624 -26.047 -15.586 1 96.44 218 ALA B C 1
ATOM 3351 O O . ALA B 1 218 ? 1.262 -26.328 -16.734 1 96.44 218 ALA B O 1
ATOM 3352 N N . ALA B 1 219 ? 1.042 -26.438 -14.516 1 97.25 219 ALA B N 1
ATOM 3353 C CA . ALA B 1 219 ? -0.14 -27.281 -14.609 1 97.25 219 ALA B CA 1
ATOM 3354 C C . ALA B 1 219 ? -1.288 -26.547 -15.297 1 97.25 219 ALA B C 1
ATOM 3356 O O . ALA B 1 219 ? -1.976 -27.125 -16.156 1 97.25 219 ALA B O 1
ATOM 3357 N N . ARG B 1 220 ? -1.48 -25.266 -14.945 1 96.38 220 ARG B N 1
ATOM 3358 C CA . ARG B 1 220 ? -2.58 -24.5 -15.516 1 96.38 220 ARG B CA 1
ATOM 3359 C C . ARG B 1 220 ? -2.355 -24.234 -17 1 96.38 220 ARG B C 1
ATOM 3361 O O . ARG B 1 220 ? -3.299 -24.281 -17.797 1 96.38 220 ARG B O 1
ATOM 3368 N N . VAL B 1 221 ? -1.162 -23.969 -17.375 1 92.88 221 VAL B N 1
ATOM 3369 C CA . VAL B 1 221 ? -0.827 -23.734 -18.766 1 92.88 221 VAL B CA 1
ATOM 3370 C C . VAL B 1 221 ? -1.136 -24.969 -19.594 1 92.88 221 VAL B C 1
ATOM 3372 O O . VAL B 1 221 ? -1.669 -24.875 -20.703 1 92.88 221 VAL B O 1
ATOM 3375 N N . LYS B 1 222 ? -0.83 -26.078 -19.078 1 93.06 222 LYS B N 1
ATOM 3376 C CA . LYS B 1 222 ? -1.128 -27.328 -19.75 1 93.06 222 LYS B CA 1
ATOM 3377 C C . LYS B 1 222 ? -2.633 -27.516 -19.938 1 93.06 222 LYS B C 1
ATOM 3379 O O . LYS B 1 222 ? -3.086 -27.953 -20.984 1 93.06 222 LYS B O 1
ATOM 3384 N N . GLU B 1 223 ? -3.311 -27.172 -18.891 1 91.44 223 GLU B N 1
ATOM 3385 C CA . GLU B 1 223 ? -4.766 -27.281 -18.938 1 91.44 223 GLU B CA 1
ATOM 3386 C C . GLU B 1 223 ? -5.352 -26.375 -20 1 91.44 223 GLU B C 1
ATOM 3388 O O . GLU B 1 223 ? -6.246 -26.766 -20.75 1 91.44 223 GLU B O 1
ATOM 3393 N N . ILE B 1 224 ? -4.863 -25.172 -20.109 1 89.69 224 ILE B N 1
ATOM 3394 C CA . ILE B 1 224 ? -5.348 -24.172 -21.062 1 89.69 224 ILE B CA 1
ATOM 3395 C C . ILE B 1 224 ? -5.047 -24.625 -22.484 1 89.69 224 ILE B C 1
ATOM 3397 O O . ILE B 1 224 ? -5.891 -24.516 -23.375 1 89.69 224 ILE B O 1
ATOM 3401 N N . SER B 1 225 ? -3.881 -25.141 -22.703 1 85.94 225 SER B N 1
ATOM 3402 C CA . SER B 1 225 ? -3.451 -25.594 -24.016 1 85.94 225 SER B CA 1
ATOM 3403 C C . SER B 1 225 ? -4.262 -26.797 -24.484 1 85.94 225 SER B C 1
ATOM 3405 O O . SER B 1 225 ? -4.527 -26.953 -25.688 1 85.94 225 SER B O 1
ATOM 3407 N N . SER B 1 226 ? -4.617 -27.609 -23.594 1 83.25 226 SER B N 1
ATOM 3408 C CA . SER B 1 226 ? -5.367 -28.797 -23.953 1 83.25 226 SER B CA 1
ATOM 3409 C C . SER B 1 226 ? -6.82 -28.469 -24.281 1 83.25 226 SER B C 1
ATOM 3411 O O . SER B 1 226 ? -7.477 -29.203 -25.016 1 83.25 226 SER B O 1
ATOM 3413 N N . SER B 1 227 ? -7.305 -27.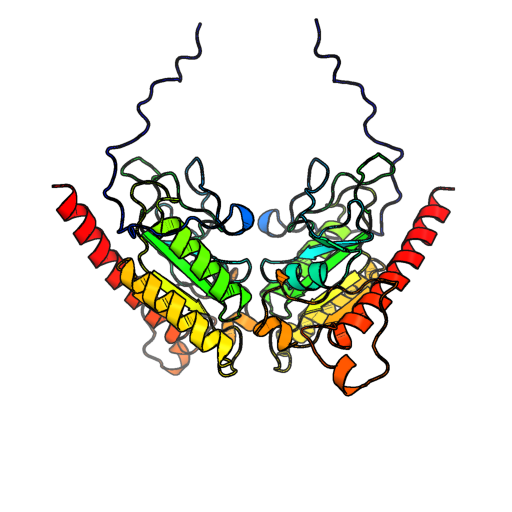422 -23.672 1 74.19 227 SER B N 1
ATOM 3414 C CA . SER B 1 227 ? -8.688 -27.031 -23.922 1 74.19 227 SER B CA 1
ATOM 3415 C C . SER B 1 227 ? -8.828 -26.281 -25.234 1 74.19 227 SER B C 1
ATOM 3417 O O . SER B 1 227 ? -9.922 -26.172 -25.781 1 74.19 227 SER B O 1
ATOM 3419 N N . ALA B 1 228 ? -7.863 -25.656 -25.75 1 66.31 228 ALA B N 1
ATOM 3420 C CA . ALA B 1 228 ? -7.875 -24.922 -27 1 66.31 228 ALA B CA 1
ATOM 3421 C C . ALA B 1 228 ? -7.852 -25.859 -28.203 1 66.31 228 ALA B C 1
ATOM 3423 O O . ALA B 1 228 ? -8.273 -25.484 -29.297 1 66.31 228 ALA B O 1
ATOM 3424 N N . THR B 1 229 ? -7.465 -27.203 -28.016 1 54.47 229 THR B N 1
ATOM 3425 C CA . THR B 1 229 ? -7.496 -28.172 -29.109 1 54.47 229 THR B CA 1
ATOM 3426 C C . THR B 1 229 ? -8.828 -28.922 -29.125 1 54.47 229 THR B C 1
ATOM 3428 O O . THR B 1 229 ? -9.359 -29.281 -28.062 1 54.47 229 THR B O 1
#

Radius of gyration: 23.59 Å; Cα contacts (8 Å, |Δi|>4): 889; chains: 2; bounding box: 52×70×76 Å

Nearest PDB structures (foldseek):
  7qqa-assembly2_C  TM=5.800E-01  e=2.956E-01  Azotobacter vinelandii
  5haa-assembly1_B  TM=3.894E-01  e=1.565E-01  Methanolobus psychrophilus R15
  5ws2-assembly1_A  TM=3.456E-01  e=8.180E-01  Methanolobus psychrophilus R15
  7ji4-assembly1_A  TM=3.146E-01  e=1.055E+00  Staphylococcus aureus subsp. aureus MRSA252
  3ihb-assembly1_A  TM=2.925E-01  e=1.755E+00  Micrococcus luteus

pLDDT: mean 90.84, std 15.13, range [24.02, 98.94]